Protein AF-A0A847EDE0-F1 (afdb_monomer_lite)

Structure (mmCIF, N/CA/C/O backbone):
data_AF-A0A847EDE0-F1
#
_entry.id   AF-A0A847EDE0-F1
#
loop_
_atom_site.group_PDB
_atom_site.id
_atom_site.type_symbol
_atom_site.label_atom_id
_atom_site.label_alt_id
_atom_site.label_comp_id
_atom_site.label_asym_id
_atom_site.label_entity_id
_atom_site.label_seq_id
_atom_site.pdbx_PDB_ins_code
_atom_site.Cartn_x
_atom_site.Cartn_y
_atom_site.Cartn_z
_atom_site.occupancy
_atom_site.B_iso_or_equiv
_atom_site.auth_seq_id
_atom_site.auth_comp_id
_atom_site.auth_asym_id
_atom_site.auth_atom_id
_atom_site.pdbx_PDB_model_num
ATOM 1 N N . MET A 1 1 ? 24.944 6.630 -0.207 1.00 30.58 1 MET A N 1
ATOM 2 C CA . MET A 1 1 ? 24.645 5.733 0.930 1.00 30.58 1 MET A CA 1
ATOM 3 C C . MET A 1 1 ? 23.177 5.911 1.276 1.00 30.58 1 MET A C 1
ATOM 5 O O . MET A 1 1 ? 22.732 7.047 1.374 1.00 30.58 1 MET A O 1
ATOM 9 N N . SER A 1 2 ? 22.445 4.797 1.278 1.00 35.25 2 SER A N 1
ATOM 10 C CA . SER A 1 2 ? 20.987 4.679 1.135 1.00 35.25 2 SER A CA 1
ATOM 11 C C . SER A 1 2 ? 20.201 5.380 2.254 1.00 35.25 2 SER A C 1
ATOM 13 O O . SER A 1 2 ? 20.342 5.028 3.418 1.00 35.25 2 SER A O 1
ATOM 15 N N . ARG A 1 3 ? 19.351 6.356 1.900 1.00 47.44 3 ARG A N 1
ATOM 16 C CA . ARG A 1 3 ? 18.313 6.921 2.790 1.00 47.44 3 ARG A CA 1
ATOM 17 C C . ARG A 1 3 ? 17.069 6.017 2.893 1.00 47.44 3 ARG A C 1
ATOM 19 O O . ARG A 1 3 ? 16.151 6.348 3.634 1.00 47.44 3 ARG A O 1
ATOM 26 N N . ASN A 1 4 ? 17.046 4.886 2.185 1.00 54.31 4 ASN A N 1
ATOM 27 C CA . ASN A 1 4 ? 15.833 4.096 1.947 1.00 54.31 4 ASN A CA 1
ATOM 28 C C . ASN A 1 4 ? 15.742 2.831 2.811 1.00 54.31 4 ASN A C 1
ATOM 30 O O . ASN A 1 4 ? 14.769 2.095 2.704 1.00 54.31 4 ASN A O 1
ATOM 34 N N . THR A 1 5 ? 16.735 2.552 3.657 1.00 62.78 5 THR A N 1
ATOM 35 C CA . THR A 1 5 ? 16.683 1.407 4.575 1.00 62.78 5 THR A CA 1
ATOM 36 C C . THR A 1 5 ? 15.742 1.692 5.740 1.00 62.78 5 THR A C 1
ATOM 38 O O . THR A 1 5 ? 15.953 2.643 6.496 1.00 62.78 5 THR A O 1
ATOM 41 N N . LEU A 1 6 ? 14.712 0.854 5.877 1.00 68.81 6 LEU A N 1
ATOM 42 C CA . LEU A 1 6 ? 13.768 0.873 6.991 1.00 68.81 6 LEU A CA 1
ATOM 43 C C . LEU A 1 6 ? 14.503 0.641 8.321 1.00 68.81 6 LEU A C 1
ATOM 45 O O . LEU A 1 6 ? 15.331 -0.266 8.436 1.00 68.81 6 LEU A O 1
ATOM 49 N N . ASP A 1 7 ? 14.188 1.449 9.335 1.00 75.62 7 ASP A N 1
ATOM 50 C CA . ASP A 1 7 ? 14.708 1.264 10.693 1.00 75.62 7 ASP A CA 1
ATOM 51 C C . ASP A 1 7 ? 13.959 0.119 11.390 1.00 75.62 7 ASP A C 1
ATOM 53 O O . ASP A 1 7 ? 13.045 0.340 12.184 1.00 75.62 7 ASP A O 1
ATOM 57 N N . LEU A 1 8 ? 14.347 -1.120 11.074 1.00 77.56 8 LEU A N 1
ATOM 58 C CA . LEU A 1 8 ? 13.756 -2.342 11.635 1.00 77.56 8 LEU A CA 1
ATOM 59 C C . LEU A 1 8 ? 13.980 -2.511 13.143 1.00 77.56 8 LEU A C 1
ATOM 61 O O . LEU A 1 8 ? 13.393 -3.401 13.750 1.00 77.56 8 LEU A O 1
ATOM 65 N N . GLU A 1 9 ? 14.835 -1.695 13.755 1.00 78.06 9 GLU A N 1
ATOM 66 C CA . GLU A 1 9 ? 15.048 -1.696 15.204 1.00 78.06 9 GLU A CA 1
ATOM 67 C C . GLU A 1 9 ? 14.160 -0.664 15.912 1.00 78.06 9 GLU A C 1
ATOM 69 O O . GLU A 1 9 ? 14.161 -0.585 17.141 1.00 78.06 9 GLU A O 1
ATOM 74 N N . ASN A 1 10 ? 13.392 0.120 15.143 1.00 74.25 10 ASN A N 1
ATOM 75 C CA . ASN A 1 10 ? 12.498 1.167 15.627 1.00 74.25 10 ASN A CA 1
ATOM 76 C C . ASN A 1 10 ? 13.203 2.137 16.600 1.00 74.25 10 ASN A C 1
ATOM 78 O O . ASN A 1 10 ? 12.629 2.605 17.588 1.00 74.25 10 ASN A O 1
ATOM 82 N N . LYS A 1 11 ? 14.488 2.415 16.339 1.00 79.56 11 LYS A N 1
ATOM 83 C CA . LYS A 1 11 ? 15.333 3.302 17.148 1.00 79.56 11 LYS A CA 1
ATOM 84 C C . LYS A 1 11 ? 14.899 4.754 17.024 1.00 79.56 11 LYS A C 1
ATOM 86 O O . LYS A 1 11 ? 14.975 5.495 18.001 1.00 79.56 11 LYS A O 1
ATOM 91 N N . ALA A 1 12 ? 14.451 5.150 15.837 1.00 75.62 12 ALA A N 1
ATOM 92 C CA . ALA A 1 12 ? 13.979 6.495 15.550 1.00 75.62 12 ALA A CA 1
ATOM 93 C C . ALA A 1 12 ? 12.662 6.830 16.265 1.00 75.62 12 ALA A C 1
ATOM 95 O O . ALA A 1 12 ? 12.361 8.013 16.399 1.00 75.62 12 ALA A O 1
ATOM 96 N N . LYS A 1 13 ? 11.897 5.813 16.705 1.00 83.19 13 LYS A N 1
ATOM 97 C CA . LYS A 1 13 ? 10.554 5.953 17.296 1.00 83.19 13 LYS A CA 1
ATOM 98 C C . LYS A 1 13 ? 9.643 6.867 16.478 1.00 83.19 13 LYS A C 1
ATOM 100 O O . LYS A 1 13 ? 8.860 7.623 17.021 1.00 83.19 13 LYS A O 1
ATOM 105 N N . CYS A 1 14 ? 9.775 6.835 15.167 1.00 79.44 14 CYS A N 1
ATOM 106 C CA . CYS A 1 14 ? 9.056 7.712 14.263 1.00 79.44 14 CYS A CA 1
ATOM 107 C C . CYS A 1 14 ? 7.711 7.090 13.870 1.00 79.44 14 CYS A C 1
ATOM 109 O O . CYS A 1 14 ? 7.590 5.869 13.798 1.00 79.44 14 CYS A O 1
ATOM 111 N N . TYR A 1 15 ? 6.729 7.912 13.520 1.00 80.50 15 TYR A N 1
ATOM 112 C CA . TYR A 1 15 ? 5.554 7.440 12.793 1.00 80.50 15 TYR A CA 1
ATOM 113 C C . TYR A 1 15 ? 5.936 7.069 11.352 1.00 80.50 15 TYR A C 1
ATOM 115 O O . TYR A 1 15 ? 6.598 7.848 10.653 1.00 80.50 15 TYR A O 1
ATOM 123 N N . LEU A 1 16 ? 5.509 5.889 10.912 1.00 81.56 16 LEU A N 1
ATOM 124 C CA . LEU A 1 16 ? 5.561 5.461 9.519 1.00 81.56 16 LEU A CA 1
ATOM 125 C C . LEU A 1 16 ? 4.533 6.232 8.687 1.00 81.56 16 LEU A C 1
ATOM 127 O O . LEU A 1 16 ? 3.498 6.666 9.181 1.00 81.56 16 LEU A O 1
ATOM 131 N N . ASP A 1 17 ? 4.822 6.383 7.401 1.00 78.12 17 ASP A N 1
ATOM 132 C CA . ASP A 1 17 ? 3.815 6.787 6.424 1.00 78.12 17 ASP A CA 1
ATOM 133 C C . ASP A 1 17 ? 2.764 5.679 6.254 1.00 78.12 17 ASP A C 1
ATOM 135 O O . ASP A 1 17 ? 3.060 4.492 6.405 1.00 78.12 17 ASP A O 1
ATOM 139 N N . GLU A 1 18 ? 1.528 6.051 5.925 1.00 80.19 18 GLU A N 1
ATOM 140 C CA . GLU A 1 18 ? 0.432 5.085 5.816 1.00 80.19 18 GLU A CA 1
ATOM 141 C C . GLU A 1 18 ? 0.639 4.064 4.691 1.00 80.19 18 GLU A C 1
ATOM 143 O O . GLU A 1 18 ? 0.308 2.892 4.878 1.00 80.19 18 GLU A O 1
ATOM 148 N N . LYS A 1 19 ? 1.241 4.461 3.557 1.00 80.62 19 LYS A N 1
ATOM 149 C CA . LYS A 1 19 ? 1.571 3.521 2.471 1.00 80.62 19 LYS A CA 1
ATOM 150 C C . LYS A 1 19 ? 2.684 2.570 2.901 1.00 80.62 19 LYS A C 1
ATOM 152 O O . LYS A 1 19 ? 2.604 1.379 2.624 1.00 80.62 19 LYS A O 1
ATOM 157 N N . GLU A 1 20 ? 3.694 3.073 3.611 1.00 82.88 20 GLU A N 1
ATOM 158 C CA . GLU A 1 20 ? 4.778 2.248 4.160 1.00 82.88 20 GLU A CA 1
ATOM 159 C C . GLU A 1 20 ? 4.230 1.203 5.146 1.00 82.88 20 GLU A C 1
ATOM 161 O O . GLU A 1 20 ? 4.485 0.008 4.994 1.00 82.88 20 GLU A O 1
ATOM 166 N N . LEU A 1 21 ? 3.409 1.622 6.115 1.00 88.50 21 LEU A N 1
ATOM 167 C CA . LEU A 1 21 ? 2.778 0.697 7.059 1.00 88.50 21 LEU A CA 1
ATOM 168 C C . LEU A 1 21 ? 1.871 -0.313 6.338 1.00 88.50 21 LEU A C 1
ATOM 170 O O . LEU A 1 21 ? 1.878 -1.496 6.682 1.00 88.50 21 LEU A O 1
ATOM 174 N N . PHE A 1 22 ? 1.138 0.123 5.311 1.00 88.00 22 PHE A N 1
ATOM 175 C CA . PHE A 1 2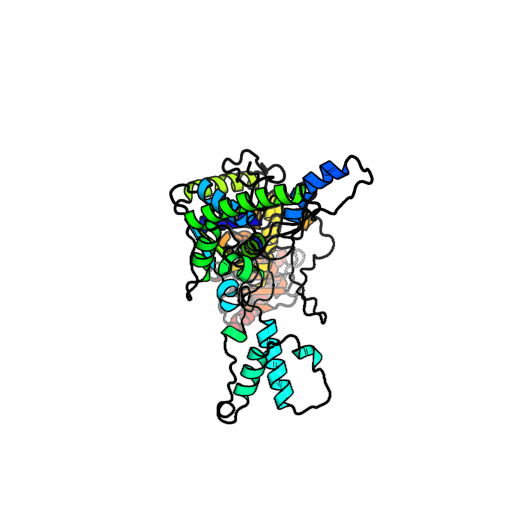2 ? 0.327 -0.753 4.468 1.00 88.00 22 PHE A CA 1
ATOM 176 C C . PHE A 1 22 ? 1.178 -1.799 3.731 1.00 88.00 22 PHE A C 1
ATOM 178 O O . PHE A 1 22 ? 0.825 -2.980 3.731 1.00 88.00 22 PHE A O 1
ATOM 185 N N . ILE A 1 23 ? 2.318 -1.412 3.149 1.00 88.31 23 ILE A N 1
ATOM 186 C CA . ILE A 1 23 ? 3.259 -2.323 2.473 1.00 88.31 23 ILE A CA 1
ATOM 187 C C . ILE A 1 23 ? 3.781 -3.382 3.452 1.00 88.31 23 ILE A C 1
ATOM 189 O O . ILE A 1 23 ? 3.751 -4.580 3.158 1.00 88.31 23 ILE A O 1
ATOM 193 N N . LEU A 1 24 ? 4.214 -2.959 4.641 1.00 91.88 24 LEU A N 1
ATOM 194 C CA . LEU A 1 24 ? 4.725 -3.861 5.673 1.00 91.88 24 LEU A CA 1
ATOM 195 C C . LEU A 1 24 ? 3.639 -4.807 6.191 1.00 91.88 24 LEU A C 1
ATOM 197 O O . LEU A 1 24 ? 3.867 -6.011 6.314 1.00 91.88 24 LEU A O 1
ATOM 201 N N . TYR A 1 25 ? 2.433 -4.299 6.433 1.00 92.88 25 TYR A N 1
ATOM 202 C CA . TYR A 1 25 ? 1.302 -5.128 6.838 1.00 92.88 25 TYR A CA 1
ATOM 203 C C . TYR A 1 25 ? 0.898 -6.126 5.738 1.00 92.88 25 TYR A C 1
ATOM 205 O O . TYR A 1 25 ? 0.622 -7.292 6.033 1.00 92.88 25 TYR A O 1
ATOM 213 N N . SER A 1 26 ? 0.954 -5.713 4.466 1.00 91.06 26 SER A N 1
ATOM 214 C CA . SER A 1 26 ? 0.742 -6.585 3.301 1.00 91.06 26 SER A CA 1
ATOM 215 C C . SER A 1 26 ? 1.729 -7.743 3.277 1.00 91.06 26 SER A C 1
ATOM 217 O O . SER A 1 26 ? 1.325 -8.902 3.186 1.00 91.06 26 SER A O 1
ATOM 219 N N . LEU A 1 27 ? 3.021 -7.447 3.426 1.00 92.44 27 LEU A N 1
ATOM 220 C CA . LEU A 1 27 ? 4.074 -8.459 3.468 1.00 92.44 27 LEU A CA 1
ATOM 221 C C . LEU A 1 27 ? 3.902 -9.417 4.651 1.00 92.44 27 LEU A C 1
ATOM 223 O O . LEU A 1 27 ? 4.063 -10.621 4.474 1.00 92.44 27 LEU A O 1
ATOM 227 N N . TYR A 1 28 ? 3.510 -8.923 5.828 1.00 94.44 28 TYR A N 1
ATOM 228 C CA . TYR A 1 28 ? 3.239 -9.777 6.987 1.00 94.44 28 TYR A CA 1
ATOM 229 C C . TYR A 1 28 ? 2.067 -10.734 6.733 1.00 94.44 28 TYR A C 1
ATOM 231 O O . TYR A 1 28 ? 2.171 -11.936 6.980 1.00 94.44 28 TYR A O 1
ATOM 239 N N . ARG A 1 29 ? 0.951 -10.221 6.203 1.00 92.50 29 ARG A N 1
ATOM 240 C CA . ARG A 1 29 ? -0.287 -10.994 6.024 1.00 92.50 29 ARG A CA 1
ATOM 241 C C . ARG A 1 29 ? -0.257 -11.922 4.816 1.00 92.50 29 ARG A C 1
ATOM 243 O O . ARG A 1 29 ? -0.783 -13.029 4.891 1.00 92.50 29 ARG A O 1
ATOM 250 N N . GLN A 1 30 ? 0.314 -11.463 3.708 1.00 92.12 30 GLN A N 1
ATOM 251 C CA . GLN A 1 30 ? 0.250 -12.140 2.413 1.00 92.12 30 GLN A CA 1
ATOM 252 C C . GLN A 1 30 ? 1.587 -12.756 1.989 1.00 92.12 30 GLN A C 1
ATOM 254 O O . GLN A 1 30 ? 1.606 -13.541 1.041 1.00 92.12 30 GLN A O 1
ATOM 259 N N . ARG A 1 31 ? 2.701 -12.422 2.663 1.00 94.00 31 ARG A N 1
ATOM 260 C CA . ARG A 1 31 ? 4.075 -12.856 2.319 1.00 94.00 31 ARG A CA 1
ATOM 261 C C . ARG A 1 31 ? 4.551 -12.421 0.934 1.00 94.00 31 ARG A C 1
ATOM 263 O O . ARG A 1 31 ? 5.566 -12.905 0.425 1.00 94.00 31 ARG A O 1
ATOM 270 N N . ARG A 1 32 ? 3.804 -11.518 0.308 1.00 91.94 32 ARG A N 1
ATOM 271 C CA . ARG A 1 32 ? 4.084 -10.969 -1.009 1.00 91.94 32 ARG A CA 1
ATOM 272 C C . ARG A 1 32 ? 3.454 -9.596 -1.157 1.00 91.94 32 ARG A C 1
ATOM 274 O O . ARG A 1 32 ? 2.429 -9.322 -0.541 1.00 91.94 32 ARG A O 1
ATOM 281 N N . ILE A 1 33 ? 4.044 -8.784 -2.016 1.00 89.06 33 ILE A N 1
ATOM 282 C CA . ILE A 1 33 ? 3.463 -7.541 -2.507 1.00 89.06 33 ILE A CA 1
ATOM 283 C C . ILE A 1 33 ? 3.879 -7.342 -3.964 1.00 89.06 33 ILE A C 1
ATOM 285 O O . ILE A 1 33 ? 4.928 -7.828 -4.385 1.00 89.06 33 ILE A O 1
ATOM 289 N N . SER A 1 34 ? 3.026 -6.678 -4.733 1.00 86.06 34 SER A N 1
ATOM 290 C CA . SER A 1 34 ? 3.207 -6.420 -6.160 1.00 86.06 34 SER A CA 1
ATOM 291 C C . SER A 1 34 ? 3.022 -4.937 -6.428 1.00 86.06 34 SER A C 1
ATOM 293 O O . SER A 1 34 ? 2.190 -4.297 -5.783 1.00 86.06 34 SER A O 1
ATOM 295 N N . THR A 1 35 ? 3.783 -4.394 -7.368 1.00 76.44 35 THR A N 1
ATOM 296 C CA . THR A 1 35 ? 3.681 -2.990 -7.758 1.00 76.44 35 THR A CA 1
ATOM 297 C C . THR A 1 35 ? 2.581 -2.717 -8.784 1.00 76.44 35 THR A C 1
ATOM 299 O O . THR A 1 35 ? 2.366 -1.546 -9.110 1.00 76.44 35 THR A O 1
ATOM 302 N N . MET A 1 36 ? 1.811 -3.733 -9.212 1.00 67.00 36 MET A N 1
ATOM 303 C CA . MET A 1 36 ? 0.562 -3.549 -9.977 1.00 67.00 36 MET A CA 1
ATOM 304 C C . MET A 1 36 ? -0.378 -2.525 -9.318 1.00 67.00 36 MET A C 1
ATOM 306 O O . MET A 1 36 ? -1.067 -1.774 -10.003 1.00 67.00 36 MET A O 1
ATOM 310 N N . TRP A 1 37 ? -0.345 -2.417 -7.986 1.00 56.22 37 TRP A N 1
ATOM 311 C CA . TRP A 1 37 ? -1.028 -1.383 -7.202 1.00 56.22 37 TRP A CA 1
ATOM 312 C C . TRP A 1 37 ? -0.270 -0.047 -7.254 1.00 56.22 37 TRP A C 1
ATOM 314 O O . TRP A 1 37 ? 0.071 0.521 -6.216 1.00 56.22 37 TRP A O 1
ATOM 324 N N . SER A 1 38 ? 0.059 0.443 -8.456 1.00 59.16 38 SER A N 1
ATOM 325 C CA . SER A 1 38 ? 1.118 1.445 -8.669 1.00 59.16 38 SER A CA 1
ATOM 326 C C . SER A 1 38 ? 1.007 2.673 -7.771 1.00 59.16 38 SER A C 1
ATOM 328 O O . SER A 1 38 ? 2.028 3.197 -7.333 1.00 59.16 38 SER A O 1
ATOM 330 N N . ASN A 1 39 ? -0.217 3.101 -7.446 1.00 62.78 39 ASN A N 1
ATOM 331 C CA . ASN A 1 39 ? -0.484 4.290 -6.640 1.00 62.78 39 ASN A CA 1
ATOM 332 C C . ASN A 1 39 ? 0.072 4.179 -5.202 1.00 62.78 39 ASN A C 1
ATOM 334 O O . ASN A 1 39 ? 0.510 5.196 -4.655 1.00 62.78 39 ASN A O 1
ATOM 338 N N . VAL A 1 40 ? 0.129 2.976 -4.600 1.00 68.75 40 VAL A N 1
ATOM 339 C CA . VAL A 1 40 ? 0.702 2.787 -3.247 1.00 68.75 40 VAL A CA 1
ATOM 340 C C . VAL A 1 40 ? 2.221 2.983 -3.252 1.00 68.75 40 VAL A C 1
ATOM 342 O O . VAL A 1 40 ? 2.793 3.426 -2.262 1.00 68.75 40 VAL A O 1
ATOM 345 N N . PHE A 1 41 ? 2.865 2.744 -4.398 1.00 69.81 41 PHE A N 1
ATOM 346 C CA . PHE A 1 41 ? 4.307 2.898 -4.603 1.00 69.81 41 PHE A CA 1
ATOM 347 C C . PHE A 1 41 ? 4.706 4.248 -5.217 1.00 69.81 41 PHE A C 1
ATOM 349 O O . PHE A 1 41 ? 5.895 4.485 -5.431 1.00 69.81 41 PHE A O 1
ATOM 356 N N . VAL A 1 42 ? 3.749 5.145 -5.495 1.00 61.69 42 VAL A N 1
ATOM 357 C CA . VAL A 1 42 ? 4.050 6.515 -5.942 1.00 61.69 42 VAL A CA 1
ATOM 358 C C . VAL A 1 42 ? 4.595 7.320 -4.752 1.00 61.69 42 VAL A C 1
ATOM 360 O O . VAL A 1 42 ? 3.860 7.485 -3.768 1.00 61.69 42 VAL A O 1
ATOM 363 N N . PRO A 1 43 ? 5.836 7.847 -4.819 1.00 53.31 43 PRO A N 1
ATOM 364 C CA . PRO A 1 43 ? 6.388 8.729 -3.788 1.00 53.31 43 PRO A CA 1
ATOM 365 C C . PRO A 1 43 ? 5.539 10.000 -3.632 1.00 53.31 43 PRO A C 1
ATOM 367 O O . PRO A 1 43 ? 5.047 10.534 -4.628 1.00 53.31 43 PRO A O 1
ATOM 370 N N . ASN A 1 44 ? 5.348 10.511 -2.408 1.00 48.78 44 ASN A N 1
ATOM 371 C CA . ASN A 1 44 ? 4.516 11.704 -2.224 1.00 48.78 44 ASN A CA 1
ATOM 372 C C . ASN A 1 44 ? 5.311 12.973 -2.549 1.00 48.78 44 ASN A C 1
ATOM 374 O O . ASN A 1 44 ? 6.288 13.314 -1.881 1.00 48.78 44 ASN A O 1
ATOM 378 N N . ASN A 1 45 ? 4.857 13.699 -3.567 1.00 44.25 45 ASN A N 1
ATOM 379 C CA . ASN A 1 45 ? 5.469 14.951 -3.991 1.00 44.25 45 ASN A CA 1
ATOM 380 C C . ASN A 1 45 ? 4.831 16.121 -3.232 1.00 44.25 45 ASN A C 1
ATOM 382 O O . ASN A 1 45 ? 3.742 16.568 -3.586 1.00 44.25 45 ASN A O 1
ATOM 386 N N . SER A 1 46 ? 5.501 16.663 -2.213 1.00 35.72 46 SER A N 1
ATOM 387 C CA . SER A 1 46 ? 5.143 17.986 -1.686 1.00 35.72 46 SER A CA 1
ATOM 388 C C . SER A 1 46 ? 6.374 18.772 -1.247 1.00 35.72 46 SER A C 1
ATOM 390 O O . SER A 1 46 ? 7.001 18.408 -0.259 1.00 35.72 46 SER A O 1
ATOM 392 N N . GLU A 1 47 ? 6.672 19.867 -1.950 1.00 32.25 47 GLU A N 1
ATOM 393 C CA . GLU A 1 47 ? 6.981 21.179 -1.360 1.00 32.25 47 GLU A CA 1
ATOM 394 C C . GLU A 1 47 ? 7.019 22.254 -2.466 1.00 32.25 47 GLU A C 1
ATOM 396 O O . GLU A 1 47 ? 7.554 22.046 -3.558 1.00 32.25 47 GLU A O 1
ATOM 401 N N . ARG A 1 48 ? 6.379 23.401 -2.203 1.00 29.09 48 ARG A N 1
ATOM 402 C CA . ARG A 1 48 ? 6.333 24.560 -3.107 1.00 29.09 48 ARG A CA 1
ATOM 403 C C . ARG A 1 48 ? 7.742 25.134 -3.293 1.00 29.09 48 ARG A C 1
ATOM 405 O O . ARG A 1 48 ? 8.455 25.375 -2.326 1.00 29.09 48 ARG A O 1
ATOM 412 N N . LEU A 1 49 ? 8.104 25.397 -4.546 1.00 28.02 49 LEU A N 1
ATOM 413 C CA . LEU A 1 49 ? 9.365 26.021 -4.949 1.00 28.02 49 LEU A CA 1
ATOM 414 C C . LEU A 1 49 ? 9.471 27.465 -4.427 1.00 28.02 49 LEU A C 1
ATOM 416 O O . LEU A 1 49 ? 8.776 28.352 -4.918 1.00 28.02 49 LEU A O 1
ATOM 420 N N . HIS A 1 50 ? 10.386 27.708 -3.486 1.00 33.25 50 HIS A N 1
ATOM 421 C CA . HIS A 1 50 ? 10.969 29.032 -3.266 1.00 33.25 50 HIS A CA 1
ATOM 422 C C . HIS A 1 50 ? 12.288 29.107 -4.041 1.00 33.25 50 HIS A C 1
ATOM 424 O O . HIS A 1 50 ? 13.178 28.284 -3.839 1.00 33.25 50 HIS A O 1
ATOM 430 N N . ILE A 1 51 ? 12.419 30.110 -4.911 1.00 36.62 51 ILE A N 1
ATOM 431 C CA . ILE A 1 51 ? 13.655 30.435 -5.635 1.00 36.62 51 ILE A CA 1
ATOM 432 C C . ILE A 1 51 ? 14.346 31.576 -4.869 1.00 36.62 51 ILE A C 1
ATOM 434 O O . ILE A 1 51 ? 13.733 32.634 -4.743 1.00 36.62 51 ILE A O 1
ATOM 438 N N . PRO A 1 52 ? 15.540 31.389 -4.282 1.00 35.53 52 PRO A N 1
ATOM 439 C CA . PRO A 1 52 ? 16.316 32.494 -3.717 1.00 35.53 52 PRO A CA 1
ATOM 440 C C . PRO A 1 52 ? 16.922 33.355 -4.837 1.00 35.53 52 PRO A C 1
ATOM 442 O O . PRO A 1 52 ? 17.306 32.832 -5.883 1.00 35.53 52 PRO A O 1
ATOM 445 N N . GLU A 1 53 ? 17.003 34.668 -4.627 1.00 37.16 53 GLU A N 1
ATOM 446 C CA . GLU A 1 53 ? 17.392 35.642 -5.662 1.00 37.16 53 GLU A CA 1
ATOM 447 C C . GLU A 1 53 ? 18.912 35.724 -5.925 1.00 37.16 53 GLU A C 1
ATOM 449 O O . GLU A 1 53 ? 19.318 36.287 -6.940 1.00 37.16 53 GLU A O 1
ATOM 454 N N . ASP A 1 54 ? 19.755 35.130 -5.072 1.00 43.75 54 ASP A N 1
ATOM 455 C CA . ASP A 1 54 ? 21.212 35.343 -5.085 1.00 43.75 54 ASP A CA 1
ATOM 456 C C . ASP A 1 54 ? 22.000 34.295 -5.906 1.00 43.75 54 ASP A C 1
ATOM 458 O O . ASP A 1 54 ? 21.663 33.110 -5.929 1.00 43.75 54 ASP A O 1
ATOM 462 N N . GLU A 1 55 ? 23.051 34.729 -6.611 1.00 45.91 55 GLU A N 1
ATOM 463 C CA . GLU A 1 55 ? 23.776 33.950 -7.631 1.00 45.91 55 GLU A CA 1
ATOM 464 C C . GLU A 1 55 ? 24.790 32.944 -7.075 1.00 45.91 55 GLU A C 1
ATOM 466 O O . GLU A 1 55 ? 24.992 31.890 -7.681 1.00 45.91 55 GLU A O 1
ATOM 471 N N . GLU A 1 56 ? 25.393 33.206 -5.917 1.00 44.00 56 GLU A N 1
ATOM 472 C CA . GLU A 1 56 ? 26.419 32.325 -5.335 1.00 44.00 56 GLU A CA 1
ATOM 473 C C . GLU A 1 56 ? 25.808 31.051 -4.708 1.00 44.00 56 GLU A C 1
ATOM 475 O O . GLU A 1 56 ? 26.425 29.982 -4.697 1.00 44.00 56 GLU A O 1
ATOM 480 N N . ASP A 1 57 ? 24.534 31.119 -4.306 1.00 48.62 57 ASP A N 1
ATOM 481 C CA . ASP A 1 57 ? 23.738 29.974 -3.847 1.00 48.62 57 ASP A CA 1
ATOM 482 C C . ASP A 1 57 ? 23.110 29.173 -5.000 1.00 48.62 57 ASP A C 1
ATOM 484 O O . ASP A 1 57 ? 22.650 28.049 -4.780 1.00 48.62 57 ASP A O 1
ATOM 488 N N . LYS A 1 58 ? 23.144 29.673 -6.248 1.00 43.25 58 LYS A N 1
ATOM 489 C CA . LYS A 1 58 ? 22.593 28.954 -7.412 1.00 43.25 58 LYS A CA 1
ATOM 490 C C . LYS A 1 58 ? 23.353 27.671 -7.717 1.00 43.25 58 LYS A C 1
ATOM 492 O O . LYS A 1 58 ? 22.720 26.699 -8.097 1.00 43.25 58 LYS A O 1
ATOM 497 N N . VAL A 1 59 ? 24.673 27.613 -7.534 1.00 44.75 59 VAL A N 1
ATOM 498 C CA . VAL A 1 59 ? 25.468 26.405 -7.850 1.00 44.75 59 VAL A CA 1
ATOM 499 C C . VAL A 1 59 ? 25.201 25.278 -6.847 1.00 44.75 59 VAL A C 1
ATOM 501 O O . VAL A 1 59 ? 24.915 24.154 -7.254 1.00 44.75 59 VAL A O 1
ATOM 504 N N . LYS A 1 60 ? 25.175 25.582 -5.542 1.00 47.94 60 LYS A N 1
ATOM 505 C CA . LYS A 1 60 ? 24.745 24.623 -4.505 1.00 47.94 60 LYS A CA 1
ATOM 506 C C . LYS A 1 60 ? 23.271 24.256 -4.649 1.00 47.94 60 LYS A C 1
ATOM 508 O O . LYS A 1 60 ? 22.897 23.102 -4.442 1.00 47.94 60 LYS A O 1
ATOM 513 N N . TYR A 1 61 ? 22.436 25.215 -5.046 1.00 43.47 61 TYR A N 1
ATOM 514 C CA . TYR A 1 61 ? 21.059 24.962 -5.444 1.00 43.47 61 TYR A CA 1
ATOM 515 C C . TYR A 1 61 ? 21.003 24.034 -6.659 1.00 43.47 61 TYR A C 1
ATOM 517 O O . TYR A 1 61 ? 20.215 23.110 -6.620 1.00 43.47 61 TYR A O 1
ATOM 525 N N . PHE A 1 62 ? 21.855 24.165 -7.678 1.00 44.41 62 PHE A N 1
ATOM 526 C CA . PHE A 1 62 ? 21.873 23.285 -8.851 1.00 44.41 62 PHE A CA 1
ATOM 527 C C . PHE A 1 62 ? 22.375 21.870 -8.539 1.00 44.41 62 PHE A C 1
ATOM 529 O O . PHE A 1 62 ? 21.809 20.910 -9.056 1.00 44.41 62 PHE A O 1
ATOM 536 N N . GLU A 1 63 ? 23.346 21.699 -7.640 1.00 44.84 63 GLU A N 1
ATOM 537 C CA . GLU A 1 63 ? 23.746 20.373 -7.138 1.00 44.84 63 GLU A CA 1
ATOM 538 C C . GLU A 1 63 ? 22.619 19.703 -6.331 1.00 44.84 63 GLU A C 1
ATOM 540 O O . GLU A 1 63 ? 22.366 18.500 -6.460 1.00 44.84 63 GLU A O 1
ATOM 545 N N . ARG A 1 64 ? 21.872 20.494 -5.549 1.00 44.59 64 ARG A N 1
ATOM 546 C CA . ARG A 1 64 ? 20.677 20.044 -4.823 1.00 44.59 64 ARG A CA 1
ATOM 547 C C . ARG A 1 64 ? 19.497 19.781 -5.770 1.00 44.59 64 ARG A C 1
ATOM 549 O O . ARG A 1 64 ? 18.804 18.782 -5.617 1.00 44.59 64 ARG A O 1
ATOM 556 N N . GLN A 1 65 ? 19.331 20.602 -6.804 1.00 36.41 65 GLN A N 1
ATOM 557 C CA . GLN A 1 65 ? 18.334 20.464 -7.862 1.00 36.41 65 GLN A CA 1
ATOM 558 C C . GLN A 1 65 ? 18.642 19.284 -8.775 1.00 36.41 65 GLN A C 1
ATOM 560 O O . GLN A 1 65 ? 17.707 18.663 -9.228 1.00 36.41 65 GLN A O 1
ATOM 565 N N . ALA A 1 66 ? 19.890 18.887 -9.018 1.00 40.56 66 ALA A N 1
ATOM 566 C CA . ALA A 1 66 ? 20.174 17.656 -9.764 1.00 40.56 66 ALA A CA 1
ATOM 567 C C . ALA A 1 66 ? 19.642 16.410 -9.022 1.00 40.56 66 ALA A C 1
ATOM 569 O O . ALA A 1 66 ? 19.180 15.458 -9.648 1.00 40.56 66 ALA A O 1
ATOM 570 N N . SER A 1 67 ? 19.622 16.457 -7.685 1.00 41.22 67 SER A N 1
ATOM 571 C CA . SER A 1 67 ? 18.985 15.435 -6.843 1.00 41.22 67 SER A CA 1
ATOM 572 C C . SER A 1 67 ? 17.458 15.609 -6.737 1.00 41.22 67 SER A C 1
ATOM 574 O O . SER A 1 67 ? 16.740 14.615 -6.700 1.00 41.22 67 SER A O 1
ATOM 576 N N . GLU A 1 68 ? 16.940 16.844 -6.729 1.00 36.22 68 GLU A N 1
ATOM 577 C CA . GLU A 1 68 ? 15.493 17.144 -6.676 1.00 36.22 68 GLU A CA 1
ATOM 578 C C . GLU A 1 68 ? 14.798 17.063 -8.057 1.00 36.22 68 GLU A C 1
ATOM 580 O O . GLU A 1 68 ? 13.601 16.824 -8.133 1.00 36.22 68 GLU A O 1
ATOM 585 N N . VAL A 1 69 ? 15.513 17.201 -9.174 1.00 36.28 69 VAL A N 1
ATOM 586 C CA . VAL A 1 69 ? 15.012 17.046 -10.555 1.00 36.28 69 VAL A CA 1
ATOM 587 C C . VAL A 1 69 ? 14.830 15.568 -10.885 1.00 36.28 69 VAL A C 1
ATOM 589 O O . VAL A 1 69 ? 13.848 15.213 -11.531 1.00 36.28 69 VAL A O 1
ATOM 592 N N . TYR A 1 70 ? 15.669 14.697 -10.316 1.00 39.62 70 TYR A N 1
ATOM 593 C CA . TYR A 1 70 ? 15.420 13.253 -10.270 1.00 39.62 70 TYR A CA 1
ATOM 594 C C . TYR A 1 70 ? 14.110 12.912 -9.527 1.00 39.62 70 TYR A C 1
ATOM 596 O O . TYR A 1 70 ? 13.497 11.886 -9.795 1.00 39.62 70 TYR A O 1
ATOM 604 N N . GLN A 1 71 ? 13.652 13.791 -8.624 1.00 39.06 71 GLN A N 1
ATOM 605 C CA . GLN A 1 71 ? 12.361 13.684 -7.931 1.00 39.06 71 GLN A CA 1
ATOM 606 C C . GLN A 1 71 ? 11.213 14.410 -8.667 1.00 39.06 71 GLN A C 1
ATOM 608 O O . GLN A 1 71 ? 10.051 14.077 -8.451 1.00 39.06 71 GLN A O 1
ATOM 613 N N . ARG A 1 72 ? 11.510 15.375 -9.556 1.00 34.41 72 ARG A N 1
ATOM 614 C CA . ARG A 1 72 ? 10.527 16.158 -10.342 1.00 34.41 72 ARG A CA 1
ATOM 615 C C . ARG A 1 72 ? 10.193 15.593 -11.721 1.00 34.41 72 ARG A C 1
ATOM 617 O O . ARG A 1 72 ? 9.339 16.178 -12.389 1.00 34.41 72 ARG A O 1
ATOM 624 N N . LEU A 1 73 ? 10.787 14.479 -12.153 1.00 39.41 73 LEU A N 1
ATOM 625 C CA . LEU A 1 73 ? 10.315 13.718 -13.325 1.00 39.41 73 LEU A CA 1
ATOM 626 C C . LEU A 1 73 ? 9.007 12.971 -12.983 1.00 39.41 73 LEU A C 1
ATOM 628 O O . LEU A 1 73 ? 8.925 11.751 -12.933 1.00 39.41 73 LEU A O 1
ATOM 632 N N . ASN A 1 74 ? 8.013 13.804 -12.680 1.00 38.56 74 ASN A N 1
ATOM 633 C CA . ASN A 1 74 ? 6.675 13.596 -12.160 1.00 38.56 74 ASN A CA 1
ATOM 634 C C . ASN A 1 74 ? 5.834 12.538 -12.890 1.00 38.56 74 ASN A C 1
ATOM 636 O O . ASN A 1 74 ? 5.863 12.399 -14.109 1.00 38.56 74 ASN A O 1
ATOM 640 N N . SER A 1 75 ? 4.897 12.001 -12.105 1.00 41.31 75 SER A N 1
ATOM 641 C CA . SER A 1 75 ? 3.505 11.762 -12.506 1.00 41.31 75 SER A CA 1
ATOM 642 C C . SER A 1 75 ? 3.256 10.715 -13.588 1.00 41.31 75 SER A C 1
ATOM 644 O O . SER A 1 75 ? 2.612 10.999 -14.594 1.00 41.31 75 SER A O 1
ATOM 646 N N . LYS A 1 76 ? 3.703 9.489 -13.329 1.00 42.91 76 LYS A N 1
ATOM 647 C CA . LYS A 1 76 ? 2.947 8.226 -13.425 1.00 42.91 76 LYS A CA 1
ATOM 648 C C . LYS A 1 76 ? 3.974 7.097 -13.300 1.00 42.91 76 LYS A C 1
ATOM 650 O O . LYS A 1 76 ? 4.990 7.139 -13.974 1.00 42.91 76 LYS A O 1
ATOM 655 N N . LYS A 1 77 ? 3.650 6.076 -12.504 1.00 53.34 77 LYS A N 1
ATOM 656 C CA . LYS A 1 77 ? 4.310 4.762 -12.505 1.00 53.34 77 LYS A CA 1
ATOM 657 C C . LYS A 1 77 ? 5.707 4.699 -11.848 1.00 53.34 77 LYS A C 1
ATOM 659 O O . LYS A 1 77 ? 6.284 5.703 -11.452 1.00 53.34 77 LYS A O 1
ATOM 664 N N . GLN A 1 78 ? 6.144 3.478 -11.557 1.00 60.31 78 GLN A N 1
ATOM 665 C CA . GLN A 1 78 ? 7.212 3.133 -10.611 1.00 60.31 78 GLN A CA 1
ATOM 666 C C . GLN A 1 78 ? 8.599 3.630 -11.080 1.00 60.31 78 GLN A C 1
ATOM 668 O O . GLN A 1 78 ? 8.778 4.023 -12.227 1.00 60.31 78 GLN A O 1
ATOM 673 N N . SER A 1 79 ? 9.603 3.633 -10.192 1.00 67.44 79 SER A N 1
ATOM 674 C CA . SER A 1 79 ? 10.953 4.146 -10.494 1.00 67.44 79 SER A CA 1
ATOM 675 C C . SER A 1 79 ? 12.067 3.218 -10.004 1.00 67.44 79 SER A C 1
ATOM 677 O O . SER A 1 79 ? 11.830 2.319 -9.194 1.00 67.44 79 SER A O 1
ATOM 679 N N . ALA A 1 80 ? 13.315 3.498 -10.401 1.00 71.50 80 ALA A N 1
ATOM 680 C CA . ALA A 1 80 ? 14.506 2.833 -9.856 1.00 71.50 80 ALA A CA 1
ATOM 681 C C . ALA A 1 80 ? 14.561 2.861 -8.312 1.00 71.50 80 ALA A C 1
ATOM 683 O O . ALA A 1 80 ? 15.124 1.958 -7.690 1.00 71.50 80 ALA A O 1
ATOM 684 N N . ILE A 1 81 ? 13.951 3.878 -7.686 1.00 72.44 81 ILE A N 1
ATOM 685 C CA . ILE A 1 81 ? 13.832 4.006 -6.228 1.00 72.44 81 ILE A CA 1
ATOM 686 C C . ILE A 1 81 ? 12.924 2.913 -5.658 1.00 72.44 81 ILE A C 1
ATOM 688 O O . ILE A 1 81 ? 13.289 2.316 -4.650 1.00 72.44 81 ILE A O 1
ATOM 692 N N . VAL A 1 82 ? 11.788 2.626 -6.303 1.00 76.81 82 VAL A N 1
ATOM 693 C CA . VAL A 1 82 ? 10.848 1.568 -5.883 1.00 76.81 82 VAL A CA 1
ATOM 694 C C . VAL A 1 82 ? 11.519 0.201 -5.974 1.00 76.81 82 VAL A C 1
ATOM 696 O O . VAL A 1 82 ? 11.481 -0.566 -5.016 1.00 76.81 82 VAL A O 1
ATOM 699 N N . PHE A 1 83 ? 12.200 -0.072 -7.089 1.00 80.56 83 PHE A N 1
ATOM 700 C CA . PHE A 1 83 ? 12.948 -1.316 -7.290 1.00 80.56 83 PHE A CA 1
ATOM 701 C C . PHE A 1 83 ? 14.027 -1.495 -6.219 1.00 80.56 83 PHE A C 1
ATOM 703 O O . PHE A 1 83 ? 14.091 -2.533 -5.563 1.00 80.56 83 PHE A O 1
ATOM 710 N N . SER A 1 84 ? 14.840 -0.457 -6.007 1.00 78.88 84 SER A N 1
ATOM 711 C CA . SER A 1 84 ? 15.897 -0.479 -4.994 1.00 78.88 84 SER A CA 1
ATOM 712 C C . SER A 1 84 ? 15.321 -0.640 -3.590 1.00 78.88 84 SER A C 1
ATOM 714 O O . SER A 1 84 ? 15.852 -1.404 -2.797 1.00 78.88 84 SER A O 1
ATOM 716 N N . TYR A 1 85 ? 14.218 0.039 -3.274 1.00 81.94 85 TYR A N 1
ATOM 717 C CA . TYR A 1 85 ? 13.554 -0.097 -1.983 1.00 81.94 85 TYR A CA 1
ATOM 718 C C . TYR A 1 85 ? 13.035 -1.520 -1.754 1.00 81.94 85 TYR A C 1
ATOM 720 O O . TYR A 1 85 ? 13.327 -2.086 -0.708 1.00 81.94 85 TYR A O 1
ATOM 728 N N . LEU A 1 86 ? 12.321 -2.125 -2.711 1.00 86.38 86 LEU A N 1
ATOM 729 C CA . LEU A 1 86 ? 11.800 -3.490 -2.558 1.00 86.38 86 LEU A CA 1
ATOM 730 C C . LEU A 1 86 ? 12.924 -4.519 -2.408 1.00 86.38 86 LEU A C 1
ATOM 732 O O . LEU A 1 86 ? 12.811 -5.444 -1.603 1.00 86.38 86 LEU A O 1
ATOM 736 N N . LEU A 1 87 ? 14.016 -4.336 -3.151 1.00 86.38 87 LEU A N 1
ATOM 737 C CA . LEU A 1 87 ? 15.211 -5.160 -3.030 1.00 86.38 87 LEU A CA 1
ATOM 738 C C . LEU A 1 87 ? 15.830 -5.053 -1.628 1.00 86.38 87 LEU A C 1
ATOM 740 O O . LEU A 1 87 ? 16.064 -6.069 -0.975 1.00 86.38 87 LEU A O 1
ATOM 744 N N . GLU A 1 88 ? 16.073 -3.832 -1.152 1.00 85.12 88 GLU A N 1
ATOM 745 C CA . GLU A 1 88 ? 16.656 -3.585 0.171 1.00 85.12 88 GLU A CA 1
ATOM 746 C C . GLU A 1 88 ? 15.722 -4.036 1.302 1.00 85.12 88 GLU A C 1
ATOM 748 O O . GLU A 1 88 ? 16.182 -4.594 2.298 1.00 85.12 88 GLU A O 1
ATOM 753 N N . LEU A 1 89 ? 14.408 -3.864 1.138 1.00 86.94 89 LEU A N 1
ATOM 754 C CA . LEU A 1 89 ? 13.400 -4.340 2.080 1.00 86.94 89 LEU A CA 1
ATOM 755 C C . LEU A 1 89 ? 13.417 -5.870 2.177 1.00 86.94 89 LEU A C 1
ATOM 757 O O . LEU A 1 89 ? 13.436 -6.408 3.282 1.00 86.94 89 LEU A O 1
ATOM 761 N N . GLY A 1 90 ? 13.464 -6.570 1.039 1.00 89.81 90 GLY A N 1
ATOM 762 C CA . GLY A 1 90 ? 13.592 -8.027 0.994 1.00 89.81 90 GLY A CA 1
ATOM 763 C C . GLY A 1 90 ? 14.849 -8.520 1.712 1.00 89.81 90 GLY A C 1
ATOM 764 O O . GLY A 1 90 ? 14.751 -9.360 2.608 1.00 89.81 90 GLY A O 1
ATOM 765 N N . LYS A 1 91 ? 16.008 -7.920 1.405 1.00 89.62 91 LYS A N 1
ATOM 766 C CA . LYS A 1 91 ? 17.286 -8.209 2.081 1.00 89.62 91 LYS A CA 1
ATOM 767 C C . LYS A 1 91 ? 17.226 -7.967 3.587 1.00 89.62 91 LYS A C 1
ATOM 769 O O . LYS A 1 91 ? 17.804 -8.727 4.359 1.00 89.62 91 LYS A O 1
ATOM 774 N N . ALA A 1 92 ? 16.557 -6.898 4.012 1.00 88.12 92 ALA A N 1
ATOM 775 C CA . ALA A 1 92 ? 16.474 -6.532 5.418 1.00 88.12 92 ALA A CA 1
ATOM 776 C C . ALA A 1 92 ? 15.530 -7.455 6.207 1.00 88.12 92 ALA A C 1
ATOM 778 O O . ALA A 1 92 ? 15.823 -7.795 7.356 1.00 88.12 92 ALA A O 1
ATOM 779 N N . LEU A 1 93 ? 14.407 -7.867 5.615 1.00 90.19 93 LEU A N 1
ATOM 780 C CA . LEU A 1 93 ? 13.400 -8.688 6.288 1.00 90.19 93 LEU A CA 1
ATOM 781 C C . LEU A 1 93 ? 13.740 -10.180 6.288 1.00 90.19 93 LEU A C 1
ATOM 783 O O . LEU A 1 93 ? 13.604 -10.820 7.329 1.00 90.19 93 LEU A O 1
ATOM 787 N N . ASP A 1 94 ? 14.180 -10.720 5.151 1.00 91.62 94 ASP A N 1
ATOM 788 C CA . ASP A 1 94 ? 14.382 -12.158 4.955 1.00 91.62 94 ASP A CA 1
ATOM 789 C C . ASP A 1 94 ? 15.562 -12.432 3.999 1.00 91.62 94 ASP A C 1
ATOM 791 O O . ASP A 1 94 ? 15.347 -12.882 2.875 1.00 91.62 94 ASP A O 1
ATOM 795 N N . PRO A 1 95 ? 16.817 -12.160 4.410 1.00 88.38 95 PRO A N 1
ATOM 796 C CA . PRO A 1 95 ? 17.988 -12.152 3.522 1.00 88.38 95 PRO A CA 1
ATOM 797 C C . PRO A 1 95 ? 18.234 -13.468 2.772 1.00 88.38 95 PRO A C 1
ATOM 799 O O . PRO A 1 95 ? 18.783 -13.443 1.675 1.00 88.38 95 PRO A O 1
ATOM 802 N N . GLU A 1 96 ? 17.833 -14.605 3.345 1.00 88.94 96 GLU A N 1
ATOM 803 C CA . GLU A 1 96 ? 18.020 -15.938 2.752 1.00 88.94 96 GLU A CA 1
ATOM 804 C C . GLU A 1 96 ? 16.748 -16.482 2.076 1.00 88.94 96 GLU A C 1
ATOM 806 O O . GLU A 1 96 ? 16.807 -17.445 1.306 1.00 88.94 96 GLU A O 1
ATOM 811 N N . GLY A 1 97 ? 15.582 -15.900 2.372 1.00 88.81 97 GLY A N 1
ATOM 812 C CA . GLY A 1 97 ? 14.285 -16.404 1.928 1.00 88.81 97 GLY A CA 1
ATOM 813 C C . GLY A 1 97 ? 13.518 -15.488 0.978 1.00 88.81 97 GLY A C 1
ATOM 814 O O . GLY A 1 97 ? 12.542 -15.956 0.381 1.00 88.81 97 GLY A O 1
ATOM 815 N N . PHE A 1 98 ? 13.944 -14.235 0.792 1.00 94.50 98 PHE A N 1
ATOM 816 C CA . PHE A 1 98 ? 13.257 -13.299 -0.092 1.00 94.50 98 PHE A CA 1
ATOM 817 C C . PHE A 1 98 ? 13.495 -13.600 -1.578 1.00 94.50 98 PHE A C 1
ATOM 819 O O . PHE A 1 98 ? 14.508 -14.160 -1.995 1.00 94.50 98 PHE A O 1
ATOM 826 N N . SER A 1 99 ? 12.536 -13.194 -2.403 1.00 94.19 99 SER A N 1
ATOM 827 C CA . SER A 1 99 ? 12.665 -13.181 -3.857 1.00 94.19 99 SER A CA 1
ATOM 828 C C . SER A 1 99 ? 12.036 -11.915 -4.412 1.00 94.19 99 SER A C 1
ATOM 830 O O . SER A 1 99 ? 10.964 -11.501 -3.965 1.00 94.19 99 SER A O 1
ATOM 832 N N . LEU A 1 100 ? 12.708 -11.316 -5.388 1.00 91.75 100 LEU A N 1
ATOM 833 C CA . LEU A 1 100 ? 12.200 -10.198 -6.162 1.00 91.75 100 LEU A CA 1
ATOM 834 C C . LEU A 1 100 ? 12.127 -10.657 -7.613 1.00 91.75 100 LEU A C 1
ATOM 836 O O . LEU A 1 100 ? 13.102 -11.188 -8.139 1.00 91.75 100 LEU A O 1
ATOM 840 N N . TYR A 1 101 ? 10.983 -10.503 -8.260 1.00 89.38 101 TYR A N 1
ATOM 841 C CA . TYR A 1 101 ? 10.890 -10.762 -9.689 1.00 89.38 101 TYR A CA 1
ATOM 842 C C . TYR A 1 101 ? 10.110 -9.676 -10.394 1.00 89.38 101 TYR A C 1
ATOM 844 O O . TYR A 1 101 ? 9.214 -9.071 -9.813 1.00 89.38 101 TYR A O 1
ATOM 852 N N . CYS A 1 102 ? 10.474 -9.443 -11.644 1.00 86.62 102 CYS A N 1
ATOM 853 C CA . CYS A 1 102 ? 9.880 -8.426 -12.492 1.00 86.62 102 CYS A CA 1
ATOM 854 C C . CYS A 1 102 ? 9.323 -9.111 -13.741 1.00 86.62 102 CYS A C 1
ATOM 856 O O . CYS A 1 102 ? 10.024 -9.907 -14.373 1.00 86.62 102 CYS A O 1
ATOM 858 N N . ASN A 1 103 ? 8.058 -8.835 -14.046 1.00 83.38 103 ASN A N 1
ATOM 859 C CA . ASN A 1 103 ? 7.392 -9.268 -15.267 1.00 83.38 103 ASN A CA 1
ATOM 860 C C . ASN A 1 103 ? 7.201 -8.055 -16.179 1.00 83.38 103 ASN A C 1
ATOM 862 O O . ASN A 1 103 ? 6.881 -6.959 -15.701 1.00 83.38 103 ASN A O 1
ATOM 866 N N . ALA A 1 104 ? 7.351 -8.261 -17.486 1.00 73.31 104 ALA A N 1
ATOM 867 C CA . ALA A 1 104 ? 6.881 -7.282 -18.451 1.00 73.31 104 ALA A CA 1
ATOM 868 C C . ALA A 1 104 ? 5.348 -7.196 -18.369 1.00 73.31 104 ALA A C 1
ATOM 870 O O . ALA A 1 104 ? 4.669 -8.213 -18.513 1.00 73.31 104 ALA A O 1
ATOM 871 N N . ASP A 1 105 ? 4.795 -6.007 -18.117 1.00 66.38 105 ASP A N 1
ATOM 872 C CA . ASP A 1 105 ? 3.354 -5.784 -18.265 1.00 66.38 105 ASP A CA 1
ATOM 873 C C . ASP A 1 105 ? 2.961 -5.979 -19.743 1.00 66.38 105 ASP A C 1
ATOM 875 O O . ASP A 1 105 ? 3.777 -5.771 -20.647 1.00 66.38 105 ASP A O 1
ATOM 879 N N . TYR A 1 106 ? 1.698 -6.310 -20.013 1.00 58.56 106 TYR A N 1
ATOM 880 C CA . TYR A 1 106 ? 1.130 -6.331 -21.364 1.00 58.56 106 TYR A CA 1
ATOM 881 C C . TYR A 1 106 ? 1.396 -5.010 -22.101 1.00 58.56 106 TYR A C 1
ATOM 883 O O . TYR A 1 106 ? 1.621 -4.997 -23.307 1.00 58.56 106 TYR A O 1
ATOM 891 N N . ALA A 1 107 ? 1.462 -3.894 -21.369 1.00 59.09 107 ALA A N 1
ATOM 892 C CA . ALA A 1 107 ? 1.905 -2.610 -21.898 1.00 59.09 107 ALA A CA 1
ATOM 893 C C . ALA A 1 107 ? 3.300 -2.671 -22.564 1.00 59.09 107 ALA A C 1
ATOM 895 O O . ALA A 1 107 ? 3.474 -2.146 -23.662 1.00 59.09 107 ALA A O 1
ATOM 896 N N . LEU A 1 108 ? 4.285 -3.333 -21.946 1.00 63.62 108 LEU A N 1
ATOM 897 C CA . LEU A 1 108 ? 5.637 -3.476 -22.504 1.00 63.62 108 LEU A CA 1
ATOM 898 C C . LEU A 1 108 ? 5.689 -4.397 -23.729 1.00 63.62 108 LEU A C 1
ATOM 900 O O . LEU A 1 108 ? 6.540 -4.179 -24.588 1.00 63.62 108 LEU A O 1
ATOM 904 N N . LEU A 1 109 ? 4.818 -5.407 -23.796 1.00 59.03 109 LEU A N 1
ATOM 905 C CA . LEU A 1 109 ? 4.846 -6.446 -24.832 1.00 59.03 109 LEU A CA 1
ATOM 906 C C . LEU A 1 109 ? 3.964 -6.097 -26.042 1.00 59.03 109 LEU A C 1
ATOM 908 O O . LEU A 1 109 ? 4.449 -6.101 -27.168 1.00 59.03 109 LEU A O 1
ATOM 912 N N . ASP A 1 110 ? 2.706 -5.721 -25.797 1.00 51.69 110 ASP A N 1
ATOM 913 C CA . ASP A 1 110 ? 1.664 -5.525 -26.818 1.00 51.69 110 ASP A CA 1
ATOM 914 C C . ASP A 1 110 ? 1.052 -4.110 -26.811 1.00 51.69 110 ASP A C 1
ATOM 916 O O . ASP A 1 110 ? 0.397 -3.703 -27.769 1.00 51.69 110 ASP A O 1
ATOM 920 N N . GLY A 1 111 ? 1.257 -3.317 -25.754 1.00 51.34 111 GLY A N 1
ATOM 921 C CA . GLY A 1 111 ? 0.657 -1.983 -25.595 1.00 51.34 111 GLY A CA 1
ATOM 922 C C . GLY A 1 111 ? 1.328 -0.848 -26.376 1.00 51.34 111 GLY A C 1
ATOM 923 O O . GLY A 1 111 ? 1.142 0.312 -26.015 1.00 51.34 111 GLY A O 1
ATOM 924 N N . GLY A 1 112 ? 2.144 -1.152 -27.390 1.00 55.50 112 GLY A N 1
ATOM 925 C CA . GLY A 1 112 ? 2.788 -0.142 -28.240 1.00 55.50 112 GLY A CA 1
ATOM 926 C C . GLY A 1 112 ? 3.933 0.638 -27.578 1.00 55.50 112 GLY A C 1
ATOM 927 O O . GLY A 1 112 ? 4.492 1.540 -28.181 1.00 55.50 112 GLY A O 1
ATOM 928 N N . PHE A 1 113 ? 4.374 0.315 -26.360 1.00 62.28 113 PHE A N 1
ATOM 929 C CA . PHE A 1 113 ? 5.470 1.081 -25.738 1.00 62.28 113 PHE A CA 1
ATOM 930 C C . PHE A 1 113 ? 6.810 0.937 -26.462 1.00 62.28 113 PHE A C 1
ATOM 932 O O . PHE A 1 113 ? 7.647 1.838 -26.423 1.00 62.28 113 PHE A O 1
ATOM 939 N N . LEU A 1 114 ? 7.015 -0.196 -27.126 1.00 67.00 114 LEU A N 1
ATOM 940 C CA . LEU A 1 114 ? 8.201 -0.447 -27.934 1.00 67.00 114 LEU A CA 1
ATOM 941 C C . LEU A 1 114 ? 7.970 -0.177 -29.413 1.00 67.00 114 LEU A C 1
ATOM 943 O O . LEU A 1 114 ? 8.941 -0.219 -30.164 1.00 67.00 114 LEU A O 1
ATOM 947 N N . TYR A 1 115 ? 6.731 0.118 -29.818 1.00 67.50 115 TYR A N 1
ATOM 948 C CA . TYR A 1 115 ? 6.321 0.238 -31.209 1.00 67.50 115 TYR A CA 1
ATOM 949 C C . TYR A 1 115 ? 5.536 1.524 -31.464 1.00 67.50 115 TYR A C 1
ATOM 951 O O . TYR A 1 115 ? 4.558 1.820 -30.800 1.00 67.50 115 TYR A O 1
ATOM 959 N N . ASP A 1 116 ? 5.922 2.270 -32.483 1.00 65.75 116 ASP A N 1
ATOM 960 C CA . ASP A 1 116 ? 5.253 3.502 -32.875 1.00 65.75 116 ASP A CA 1
ATOM 961 C C . ASP A 1 116 ? 3.899 3.221 -33.573 1.00 65.75 116 ASP A C 1
ATOM 963 O O . ASP A 1 116 ? 3.867 2.919 -34.771 1.00 65.75 116 ASP A O 1
ATOM 967 N N . ASP A 1 117 ? 2.793 3.297 -32.816 1.00 64.62 117 ASP A N 1
ATOM 968 C CA . ASP A 1 117 ? 1.404 3.089 -33.286 1.00 64.62 117 ASP A CA 1
ATOM 969 C C . ASP A 1 117 ? 0.860 4.273 -34.117 1.00 64.62 117 ASP A C 1
ATOM 971 O O . ASP A 1 117 ? -0.175 4.153 -34.787 1.00 64.62 117 ASP A O 1
ATOM 975 N N . ASP A 1 118 ? 1.579 5.405 -34.162 1.00 68.88 118 ASP A N 1
ATOM 976 C CA . ASP A 1 118 ? 1.206 6.531 -35.027 1.00 68.88 118 ASP A CA 1
ATOM 977 C C . ASP A 1 118 ? 1.215 6.093 -36.497 1.00 68.88 118 ASP A C 1
ATOM 979 O O . ASP A 1 118 ? 0.374 6.527 -37.284 1.00 68.88 118 ASP A O 1
ATOM 983 N N . ASN A 1 119 ? 2.107 5.170 -36.871 1.00 74.50 119 ASN A N 1
ATOM 984 C CA . ASN A 1 119 ? 2.181 4.647 -38.232 1.00 74.50 119 ASN A CA 1
ATOM 985 C C . ASN A 1 119 ? 0.990 3.757 -38.582 1.00 74.50 119 ASN A C 1
ATOM 987 O O . ASN A 1 119 ? 0.434 3.903 -39.667 1.00 74.50 119 ASN A O 1
ATOM 991 N N . HIS A 1 120 ? 0.569 2.865 -37.685 1.00 78.00 120 HIS A N 1
ATOM 992 C CA . HIS A 1 120 ? -0.613 2.032 -37.903 1.00 78.00 120 HIS A CA 1
ATOM 993 C C . HIS A 1 120 ? -1.880 2.892 -38.020 1.00 78.00 120 HIS A C 1
ATOM 995 O O . HIS A 1 120 ? -2.652 2.735 -38.971 1.00 78.00 120 HIS A O 1
ATOM 1001 N N . SER A 1 121 ? -2.045 3.864 -37.118 1.00 80.38 121 SER A N 1
ATOM 1002 C CA . SER A 1 121 ? -3.147 4.830 -37.166 1.00 80.38 121 SER A CA 1
ATOM 1003 C C . SER A 1 121 ? -3.134 5.643 -38.464 1.00 80.38 121 SER A C 1
ATOM 1005 O O . SER A 1 121 ? -4.159 5.762 -39.136 1.00 80.38 121 SER A O 1
ATOM 1007 N N . LEU A 1 122 ? -1.967 6.139 -38.882 1.00 83.69 122 LEU A N 1
ATOM 1008 C CA . LEU A 1 122 ? -1.807 6.915 -40.112 1.00 83.69 122 LEU A CA 1
ATOM 1009 C C . LEU A 1 122 ? -2.016 6.065 -41.378 1.00 83.69 122 LEU A C 1
ATOM 1011 O O . LEU A 1 122 ? -2.593 6.549 -42.353 1.00 83.69 122 LEU A O 1
ATOM 1015 N N . MET A 1 123 ? -1.601 4.794 -41.369 1.00 84.44 123 MET A N 1
ATOM 1016 C CA . MET A 1 123 ? -1.887 3.822 -42.434 1.00 84.44 123 MET A CA 1
ATOM 1017 C C . MET A 1 123 ? -3.387 3.526 -42.532 1.00 84.44 123 MET A C 1
ATOM 1019 O O . MET A 1 123 ? -3.919 3.462 -43.641 1.00 84.44 123 MET A O 1
ATOM 1023 N N . TRP A 1 124 ? -4.090 3.405 -41.401 1.00 85.50 124 TRP A N 1
ATOM 1024 C CA . TRP A 1 124 ? -5.544 3.225 -41.381 1.00 85.50 124 TRP A CA 1
ATOM 1025 C C . TRP A 1 124 ? -6.278 4.462 -41.897 1.00 85.50 124 TRP A C 1
ATOM 1027 O O . TRP A 1 124 ? -7.188 4.353 -42.717 1.00 85.50 124 TRP A O 1
ATOM 1037 N N . GLU A 1 125 ? -5.857 5.655 -41.484 1.00 84.62 125 GLU A N 1
ATOM 1038 C CA . GLU A 1 125 ? -6.388 6.906 -42.024 1.00 84.62 125 GLU A CA 1
ATOM 1039 C C . GLU A 1 125 ? -6.136 7.037 -43.533 1.00 84.62 125 GLU A C 1
ATOM 1041 O O . GLU A 1 125 ? -7.019 7.501 -44.256 1.00 84.62 125 GLU A O 1
ATOM 1046 N N . TYR A 1 126 ? -4.971 6.598 -44.023 1.00 85.81 126 TYR A N 1
ATOM 1047 C CA . TYR A 1 126 ? -4.658 6.577 -45.452 1.00 85.81 126 TYR A CA 1
ATOM 1048 C C . TYR A 1 126 ? -5.552 5.588 -46.213 1.00 85.81 126 TYR A C 1
ATOM 1050 O O . TYR A 1 126 ? -6.102 5.930 -47.259 1.00 85.81 126 TYR A O 1
ATOM 1058 N N . PHE A 1 127 ? -5.785 4.401 -45.650 1.00 84.94 127 PHE A N 1
ATOM 1059 C CA . PHE A 1 127 ? -6.717 3.410 -46.190 1.00 84.94 127 PHE A CA 1
ATOM 1060 C C . PHE A 1 127 ? -8.143 3.972 -46.316 1.00 84.94 127 PHE A C 1
ATOM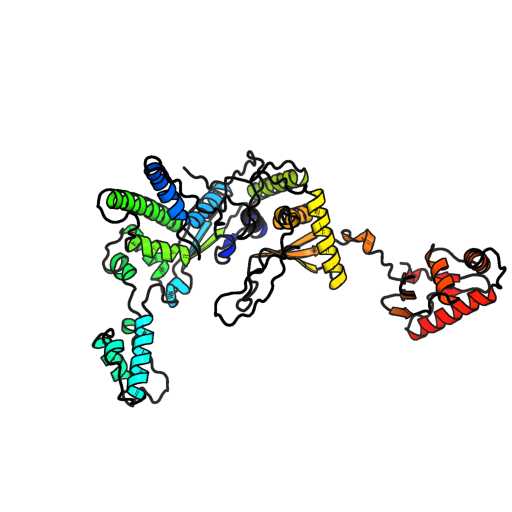 1062 O O . PHE A 1 127 ? -8.760 3.891 -47.380 1.00 84.94 127 PHE A O 1
ATOM 1069 N N . GLN A 1 128 ? -8.650 4.611 -45.256 1.00 83.19 128 GLN A N 1
ATOM 1070 C CA . GLN A 1 128 ? -9.969 5.255 -45.258 1.00 83.19 128 GLN A CA 1
ATOM 1071 C C . GLN A 1 128 ? -10.035 6.436 -46.234 1.00 83.19 128 GLN A C 1
ATOM 1073 O O . GLN A 1 128 ? -11.061 6.650 -46.883 1.00 83.19 128 GLN A O 1
ATOM 1078 N N . HIS A 1 129 ? -8.941 7.191 -46.371 1.00 81.12 129 HIS A N 1
ATOM 1079 C CA . HIS A 1 129 ? -8.848 8.278 -47.338 1.00 81.12 129 HIS A CA 1
ATOM 1080 C C . HIS A 1 129 ? -9.026 7.762 -48.769 1.00 81.12 129 HIS A C 1
ATOM 1082 O O . HIS A 1 129 ? -9.888 8.288 -49.478 1.00 81.12 129 HIS A O 1
ATOM 1088 N N . ILE A 1 130 ? -8.302 6.703 -49.154 1.00 80.62 130 ILE A N 1
ATOM 1089 C CA . ILE A 1 130 ? -8.412 6.101 -50.491 1.00 80.62 130 ILE A CA 1
ATOM 1090 C C . ILE A 1 130 ? -9.827 5.547 -50.734 1.00 80.62 130 ILE A C 1
ATOM 1092 O O . ILE A 1 130 ? -10.390 5.779 -51.801 1.00 80.62 130 ILE A O 1
ATOM 1096 N N . LEU A 1 131 ? -10.444 4.886 -49.745 1.00 77.94 131 LEU A N 1
ATOM 1097 C CA . LEU A 1 131 ? -11.817 4.368 -49.864 1.00 77.94 131 LEU A CA 1
ATOM 1098 C C . LEU A 1 131 ? -12.884 5.458 -50.028 1.00 77.94 131 LEU A C 1
ATOM 1100 O O . LEU A 1 131 ? -13.922 5.221 -50.640 1.00 77.94 131 LEU A O 1
ATOM 1104 N N . SER A 1 132 ? -12.670 6.635 -49.438 1.00 74.38 132 SER A N 1
ATOM 1105 C CA . SER A 1 132 ? -13.684 7.694 -49.389 1.00 74.38 132 SER A CA 1
ATOM 1106 C C . SER A 1 132 ? -13.837 8.497 -50.687 1.00 74.38 132 SER A C 1
ATOM 1108 O O . SER A 1 132 ? -14.773 9.292 -50.784 1.00 74.38 132 SER A O 1
ATOM 1110 N N . ASP A 1 133 ? -12.929 8.324 -51.656 1.00 63.38 133 ASP A N 1
ATOM 1111 C CA . ASP A 1 133 ? -12.898 8.988 -52.976 1.00 63.38 133 ASP A CA 1
ATOM 1112 C C . ASP A 1 133 ? -12.982 10.540 -52.928 1.00 63.38 133 ASP A C 1
ATOM 1114 O O . ASP A 1 133 ? -13.255 11.224 -53.921 1.00 63.38 133 ASP A O 1
ATOM 1118 N N . LYS A 1 134 ? -12.736 11.139 -51.751 1.00 58.75 134 LYS A N 1
ATOM 1119 C CA . LYS A 1 134 ? -12.760 12.591 -51.524 1.00 58.75 134 LYS A CA 1
ATOM 1120 C C . LYS A 1 134 ? -11.437 13.217 -51.973 1.00 58.75 134 LYS A C 1
ATOM 1122 O O . LYS A 1 134 ? -10.436 13.147 -51.268 1.00 58.75 134 LYS A O 1
ATOM 1127 N N . LYS A 1 135 ? -11.460 13.882 -53.133 1.00 55.22 135 LYS A N 1
ATOM 1128 C CA . LYS A 1 135 ? -10.298 14.524 -53.787 1.00 55.22 135 LYS A CA 1
ATOM 1129 C C . LYS A 1 135 ? -9.806 15.846 -53.174 1.00 55.22 135 LYS A C 1
ATOM 1131 O O . LYS A 1 135 ? -8.827 16.397 -53.667 1.00 55.22 135 LYS A O 1
ATOM 1136 N N . ASP A 1 136 ? -10.402 16.329 -52.087 1.00 54.28 136 ASP A N 1
ATOM 1137 C CA . ASP A 1 136 ? -10.025 17.606 -51.463 1.00 54.28 136 ASP A CA 1
ATOM 1138 C C . ASP A 1 136 ? -9.156 17.404 -50.190 1.00 54.28 136 ASP A C 1
ATOM 1140 O O . ASP A 1 136 ? -9.612 17.674 -49.087 1.00 54.28 136 ASP A O 1
ATOM 1144 N N . ILE A 1 137 ? -7.920 16.889 -50.377 1.00 51.88 137 ILE A N 1
ATOM 1145 C CA . ILE A 1 137 ? -6.627 17.108 -49.642 1.00 51.88 137 ILE A CA 1
ATOM 1146 C C . ILE A 1 137 ? -6.607 17.008 -48.078 1.00 51.88 137 ILE A C 1
ATOM 1148 O O . ILE A 1 137 ? -7.371 17.695 -47.404 1.00 51.88 137 ILE A O 1
ATOM 1152 N N . PRO A 1 138 ? -5.644 16.257 -47.458 1.00 52.25 138 PRO A N 1
ATOM 1153 C CA . PRO A 1 138 ? -4.223 16.623 -47.515 1.00 52.25 138 PRO A CA 1
ATOM 1154 C C . PRO A 1 138 ? -3.199 15.509 -47.756 1.00 52.25 138 PRO A C 1
ATOM 1156 O O . PRO A 1 138 ? -2.791 14.810 -46.832 1.00 52.25 138 PRO A O 1
ATOM 1159 N N . ASP A 1 139 ? -2.634 15.518 -48.972 1.00 59.09 139 ASP A N 1
ATOM 1160 C CA . ASP A 1 139 ? -1.404 14.812 -49.384 1.00 59.09 139 ASP A CA 1
ATOM 1161 C C . ASP A 1 139 ? -0.257 14.958 -48.358 1.00 59.09 139 ASP A C 1
ATOM 1163 O O . ASP A 1 139 ? 0.494 14.018 -48.112 1.00 59.09 139 ASP A O 1
ATOM 1167 N N . LYS A 1 140 ? -0.180 16.109 -47.668 1.00 69.06 140 LYS A N 1
ATOM 1168 C CA . LYS A 1 140 ? 0.856 16.406 -46.664 1.00 69.06 140 LYS A CA 1
ATOM 1169 C C . LYS A 1 140 ? 0.794 15.556 -45.395 1.00 69.06 140 LYS A C 1
ATOM 1171 O O . LYS A 1 140 ? 1.840 15.280 -44.822 1.00 69.06 140 LYS A O 1
ATOM 1176 N N . LYS A 1 141 ? -0.394 15.148 -44.924 1.00 74.12 141 LYS A N 1
ATOM 1177 C CA . LYS A 1 141 ? -0.501 14.350 -43.682 1.00 74.12 141 LYS A CA 1
ATOM 1178 C C . LYS A 1 141 ? 0.102 12.954 -43.885 1.00 74.12 141 LYS A C 1
ATOM 1180 O O . LYS A 1 141 ? 0.738 12.416 -42.987 1.00 74.12 141 LYS A O 1
ATOM 1185 N N . PHE A 1 142 ? -0.029 12.414 -45.096 1.00 80.25 142 PHE A N 1
ATOM 1186 C CA . PHE A 1 142 ? 0.478 11.095 -45.470 1.00 80.25 142 PHE A CA 1
ATOM 1187 C C . PHE A 1 142 ? 1.893 11.129 -46.070 1.00 80.25 142 PHE A C 1
ATOM 1189 O O . PHE A 1 142 ? 2.402 10.084 -46.467 1.00 80.25 142 PHE A O 1
ATOM 1196 N N . GLU A 1 143 ? 2.564 12.285 -46.156 1.00 79.38 143 GLU A N 1
ATOM 1197 C CA . GLU A 1 143 ? 3.987 12.355 -46.544 1.00 79.38 143 GLU A CA 1
ATOM 1198 C C . GLU A 1 143 ? 4.895 11.620 -45.549 1.00 79.38 143 GLU A C 1
ATOM 1200 O O . GLU A 1 143 ? 5.948 11.124 -45.944 1.00 79.38 143 GLU A O 1
ATOM 1205 N N . ALA A 1 144 ? 4.468 11.502 -44.287 1.00 76.50 144 ALA A N 1
ATOM 1206 C CA . ALA A 1 144 ? 5.192 10.765 -43.255 1.00 76.50 144 ALA A CA 1
ATOM 1207 C C . ALA A 1 144 ? 5.205 9.241 -43.490 1.00 76.50 144 ALA A C 1
ATOM 1209 O O . ALA A 1 144 ? 6.131 8.571 -43.038 1.00 76.50 144 ALA A O 1
ATOM 1210 N N . LEU A 1 145 ? 4.233 8.692 -44.235 1.00 81.38 145 LEU A N 1
ATOM 1211 C CA . LEU A 1 145 ? 4.229 7.271 -44.588 1.00 81.38 145 LEU A CA 1
ATOM 1212 C C . LEU A 1 145 ? 5.283 6.971 -45.657 1.00 81.38 145 LEU A C 1
ATOM 1214 O O . LEU A 1 145 ? 5.333 7.598 -46.722 1.00 81.38 145 LEU A O 1
ATOM 1218 N N . THR A 1 146 ? 6.082 5.939 -45.407 1.00 83.38 146 THR A N 1
ATOM 1219 C CA . THR A 1 146 ? 7.049 5.416 -46.375 1.00 83.38 146 THR A CA 1
ATOM 1220 C C . THR A 1 146 ? 6.351 4.837 -47.610 1.00 83.38 146 THR A C 1
ATOM 1222 O O . THR A 1 146 ? 5.179 4.456 -47.581 1.00 83.38 146 THR A O 1
ATOM 1225 N N . LYS A 1 147 ? 7.089 4.712 -48.722 1.00 84.06 147 LYS A N 1
ATOM 1226 C CA . LYS A 1 147 ? 6.568 4.087 -49.953 1.00 84.06 147 LYS A CA 1
ATOM 1227 C C . LYS A 1 147 ? 6.081 2.653 -49.723 1.00 84.06 147 LYS A C 1
ATOM 1229 O O . LYS A 1 147 ? 5.101 2.245 -50.331 1.00 84.06 147 LYS A O 1
ATOM 1234 N N . GLU A 1 148 ? 6.758 1.907 -48.856 1.00 81.62 148 GLU A N 1
ATOM 1235 C CA . GLU A 1 148 ? 6.414 0.522 -48.523 1.00 81.62 148 GLU A CA 1
ATOM 1236 C C . GLU A 1 148 ? 5.119 0.443 -47.709 1.00 81.62 148 GLU A C 1
ATOM 1238 O O . GLU A 1 148 ? 4.269 -0.389 -48.009 1.00 81.62 148 GLU A O 1
ATOM 1243 N N . GLN A 1 149 ? 4.918 1.355 -46.751 1.00 82.88 149 GLN A N 1
ATOM 1244 C CA . GLN A 1 149 ? 3.667 1.454 -45.990 1.00 82.88 149 GLN A CA 1
ATOM 1245 C C . GLN A 1 149 ? 2.487 1.847 -46.885 1.00 82.88 149 GLN A C 1
ATOM 1247 O O . GLN A 1 149 ? 1.441 1.208 -46.821 1.00 82.88 149 GLN A O 1
ATOM 1252 N N . LYS A 1 150 ? 2.654 2.845 -47.765 1.00 85.19 150 LYS A N 1
ATOM 1253 C CA . LYS A 1 150 ? 1.601 3.236 -48.722 1.00 85.19 150 LYS A CA 1
ATOM 1254 C C . LYS A 1 150 ? 1.221 2.082 -49.642 1.00 85.19 150 LYS A C 1
ATOM 1256 O O . LYS A 1 150 ? 0.044 1.775 -49.773 1.00 85.19 150 LYS A O 1
ATOM 1261 N N . LYS A 1 151 ? 2.222 1.393 -50.195 1.00 85.25 151 LYS A N 1
ATOM 1262 C CA . LYS A 1 151 ? 1.999 0.221 -51.038 1.00 85.25 151 LYS A CA 1
ATOM 1263 C C . LYS A 1 151 ? 1.277 -0.899 -50.283 1.00 85.25 151 LYS A C 1
ATOM 1265 O O . LYS A 1 151 ? 0.349 -1.477 -50.823 1.00 85.25 151 LYS A O 1
ATOM 1270 N N . ALA A 1 152 ? 1.651 -1.175 -49.033 1.00 83.62 152 ALA A N 1
ATOM 1271 C CA . ALA A 1 152 ? 0.969 -2.184 -48.223 1.00 83.62 152 ALA A CA 1
ATOM 1272 C C . ALA A 1 152 ? -0.512 -1.839 -47.984 1.00 83.62 152 ALA A C 1
ATOM 1274 O O . ALA A 1 152 ? -1.360 -2.724 -48.035 1.00 83.62 152 ALA A O 1
ATOM 1275 N N . VAL A 1 153 ? -0.829 -0.557 -47.768 1.00 84.44 153 VAL A N 1
ATOM 1276 C CA . VAL A 1 153 ? -2.215 -0.074 -47.663 1.00 84.44 153 VAL A CA 1
ATOM 1277 C C . VAL A 1 153 ? -2.971 -0.238 -48.989 1.00 84.44 153 VAL A C 1
ATOM 1279 O O . VAL A 1 153 ? -4.115 -0.687 -48.988 1.00 84.44 153 VAL A O 1
ATOM 1282 N N . GLU A 1 154 ? -2.339 0.096 -50.115 1.00 83.94 154 GLU A N 1
ATOM 1283 C CA . GLU A 1 154 ? -2.912 -0.053 -51.460 1.00 83.94 154 GLU A CA 1
ATOM 1284 C C . GLU A 1 154 ? -3.147 -1.526 -51.839 1.00 83.94 154 GLU A C 1
ATOM 1286 O O . GLU A 1 154 ? -4.196 -1.863 -52.384 1.00 83.94 154 GLU A O 1
ATOM 1291 N N . ASP A 1 155 ? -2.224 -2.424 -51.490 1.00 81.81 155 ASP A N 1
ATOM 1292 C CA . ASP A 1 155 ? -2.346 -3.868 -51.725 1.00 81.81 155 ASP A CA 1
ATOM 1293 C C . ASP A 1 155 ? -3.535 -4.470 -50.935 1.00 81.81 155 ASP A C 1
ATOM 1295 O O . ASP A 1 155 ? -4.206 -5.399 -51.400 1.00 81.81 155 ASP A O 1
ATOM 1299 N N . CYS A 1 156 ? -3.870 -3.908 -49.766 1.00 77.06 156 CYS A N 1
ATOM 1300 C CA . CYS A 1 156 ? -5.064 -4.283 -49.000 1.00 77.06 156 CYS A CA 1
ATOM 1301 C C . CYS A 1 156 ? -6.391 -3.873 -49.671 1.00 77.06 156 CYS A C 1
ATOM 1303 O O . CYS A 1 156 ? -7.434 -4.419 -49.311 1.00 77.06 156 CYS A O 1
ATOM 1305 N N . LEU A 1 157 ? -6.376 -2.940 -50.631 1.00 72.75 157 LEU A N 1
ATOM 1306 C CA . LEU A 1 157 ? -7.568 -2.479 -51.361 1.00 72.75 157 LEU A CA 1
ATOM 1307 C C . LEU A 1 157 ? -7.918 -3.349 -52.578 1.00 72.75 157 LEU A C 1
ATOM 1309 O O . LEU A 1 157 ? -8.955 -3.134 -53.206 1.00 72.75 157 LEU A O 1
ATOM 1313 N N . LEU A 1 158 ? -7.081 -4.330 -52.926 1.00 70.75 158 LEU A N 1
ATOM 1314 C CA . LEU A 1 158 ? -7.364 -5.268 -54.012 1.00 70.75 158 LEU A CA 1
ATOM 1315 C C . LEU A 1 158 ? -8.603 -6.125 -53.669 1.00 70.75 158 LEU A C 1
ATOM 1317 O O . LEU A 1 158 ? -8.730 -6.623 -52.551 1.00 70.75 158 LEU A O 1
ATOM 1321 N N . GLU A 1 159 ? -9.514 -6.307 -54.639 1.00 56.84 159 GLU A N 1
ATOM 1322 C CA . GLU A 1 159 ? -10.877 -6.865 -54.465 1.00 56.84 159 GLU A CA 1
ATOM 1323 C C . GLU A 1 159 ? -10.961 -8.216 -53.725 1.00 56.84 159 GLU A C 1
ATOM 1325 O O . GLU A 1 159 ? -12.014 -8.558 -53.183 1.00 56.84 159 GLU A O 1
ATOM 1330 N N . GLU A 1 160 ? -9.886 -9.005 -53.693 1.00 58.66 160 GLU A N 1
ATOM 1331 C CA . GLU A 1 160 ? -9.839 -10.289 -52.983 1.00 58.66 160 GLU A CA 1
ATOM 1332 C C . GLU A 1 160 ? -9.731 -10.131 -51.455 1.00 58.66 160 GLU A C 1
ATOM 1334 O O . GLU A 1 160 ? -10.284 -10.956 -50.733 1.00 58.66 160 GLU A O 1
ATOM 1339 N N . ASN A 1 161 ? -9.129 -9.044 -50.959 1.00 56.34 161 ASN A N 1
ATOM 1340 C CA . ASN A 1 161 ? -8.886 -8.805 -49.527 1.00 56.34 161 ASN A CA 1
ATOM 1341 C C . ASN A 1 161 ? -10.054 -8.095 -48.814 1.00 56.34 161 ASN A C 1
ATOM 1343 O O . ASN A 1 161 ? -10.188 -8.167 -47.594 1.00 56.34 161 ASN A O 1
ATOM 1347 N N . LEU A 1 162 ? -10.933 -7.426 -49.567 1.00 60.50 162 LEU A N 1
ATOM 1348 C CA . LEU A 1 162 ? -12.084 -6.688 -49.025 1.00 60.50 162 LEU A CA 1
ATOM 1349 C C . LEU A 1 162 ? -13.316 -7.577 -48.767 1.00 60.50 162 LEU A C 1
ATOM 1351 O O . LEU A 1 162 ? -14.231 -7.160 -48.056 1.00 60.50 162 LEU A O 1
ATOM 1355 N N . LYS A 1 163 ? -13.351 -8.800 -49.319 1.00 56.91 163 LYS A N 1
ATOM 1356 C CA . LYS A 1 163 ? -14.503 -9.722 -49.228 1.00 56.91 163 LYS A CA 1
ATOM 1357 C C . LYS A 1 163 ? -14.787 -10.223 -47.810 1.00 56.91 163 LYS A C 1
ATOM 1359 O O . LYS A 1 163 ? -15.947 -10.468 -47.490 1.00 56.91 163 LYS A O 1
ATOM 1364 N N . ASP A 1 164 ? -13.762 -10.307 -46.964 1.00 56.31 164 ASP A N 1
ATOM 1365 C CA . ASP A 1 164 ? -13.868 -10.839 -45.598 1.00 56.31 164 ASP A CA 1
ATOM 1366 C C . ASP A 1 164 ? -14.014 -9.747 -44.519 1.00 56.31 164 ASP A C 1
ATOM 1368 O O . ASP A 1 164 ? -14.105 -10.049 -43.327 1.00 56.31 164 ASP A O 1
ATOM 1372 N N . GLY A 1 165 ? -14.042 -8.464 -44.909 1.00 56.62 165 GLY A N 1
ATOM 1373 C CA . GLY A 1 165 ? -14.277 -7.331 -44.002 1.00 56.62 165 GLY A CA 1
ATOM 1374 C C . GLY A 1 165 ? -13.200 -7.098 -42.930 1.00 56.62 165 GLY A C 1
ATOM 1375 O O . GLY A 1 165 ? -13.386 -6.247 -42.061 1.00 56.62 165 GLY A O 1
ATOM 1376 N N . LYS A 1 166 ? -12.079 -7.829 -42.970 1.00 59.34 166 LYS A N 1
ATOM 1377 C CA . LYS A 1 166 ? -10.952 -7.694 -42.038 1.00 59.34 166 LYS A CA 1
ATOM 1378 C C . LYS A 1 166 ? -9.697 -7.278 -42.792 1.00 59.34 166 LYS A C 1
ATOM 1380 O O . LYS A 1 166 ? -8.984 -8.112 -43.336 1.00 59.34 166 LYS A O 1
ATOM 1385 N N . VAL A 1 167 ? -9.424 -5.981 -42.797 1.00 68.19 167 VAL A N 1
ATOM 1386 C CA . VAL A 1 167 ? -8.175 -5.433 -43.327 1.00 68.19 167 VAL A CA 1
ATOM 1387 C C . VAL A 1 167 ? -7.147 -5.433 -42.204 1.00 68.19 167 VAL A C 1
ATOM 1389 O O . VAL A 1 167 ? -7.380 -4.839 -41.154 1.00 68.19 167 VAL A O 1
ATOM 1392 N N . GLN A 1 168 ? -6.027 -6.119 -42.415 1.00 69.06 168 GLN A N 1
ATOM 1393 C CA . GLN A 1 168 ? -4.874 -6.096 -41.518 1.00 69.06 168 GLN A CA 1
ATOM 1394 C C . GLN A 1 168 ? -3.644 -5.658 -42.301 1.00 69.06 168 GLN A C 1
ATOM 1396 O O . GLN A 1 168 ? -3.320 -6.242 -43.335 1.00 69.06 168 GLN A O 1
ATOM 1401 N N . PHE A 1 169 ? -2.951 -4.642 -41.795 1.00 76.75 169 PHE A N 1
ATOM 1402 C CA . PHE A 1 169 ? -1.664 -4.242 -42.347 1.00 76.75 169 PHE A CA 1
ATOM 1403 C C . PHE A 1 169 ? -0.555 -5.178 -41.855 1.00 76.75 169 PHE A C 1
ATOM 1405 O O . PHE A 1 169 ? -0.650 -5.710 -40.745 1.00 76.75 169 PHE A O 1
ATOM 1412 N N . PRO A 1 170 ? 0.527 -5.363 -42.632 1.00 73.38 170 PRO A N 1
ATOM 1413 C CA . PRO A 1 170 ? 1.695 -6.098 -42.166 1.00 73.38 170 PRO A CA 1
ATOM 1414 C C . PRO A 1 170 ? 2.230 -5.492 -40.865 1.00 73.38 170 PRO A C 1
ATOM 1416 O O . PRO A 1 170 ? 2.636 -4.327 -40.838 1.00 73.38 170 PRO A O 1
ATOM 1419 N N . SER A 1 171 ? 2.258 -6.288 -39.795 1.00 67.00 171 SER A N 1
ATOM 1420 C CA . SER A 1 171 ? 2.641 -5.829 -38.454 1.00 67.00 171 SER A CA 1
ATOM 1421 C C . SER A 1 171 ? 4.033 -5.193 -38.420 1.00 67.00 171 SER A C 1
ATOM 1423 O O . SER A 1 171 ? 4.227 -4.193 -37.747 1.00 67.00 171 SER A O 1
ATOM 1425 N N . SER A 1 172 ? 4.979 -5.679 -39.227 1.00 65.31 172 SER A N 1
ATOM 1426 C CA . SER A 1 172 ? 6.334 -5.117 -39.338 1.00 65.31 172 SER A CA 1
ATOM 1427 C C . SER A 1 172 ? 6.399 -3.696 -39.916 1.00 65.31 172 SER A C 1
ATOM 1429 O O . SER A 1 172 ? 7.409 -3.015 -39.752 1.00 65.31 172 SER A O 1
ATOM 1431 N N . LEU A 1 173 ? 5.368 -3.269 -40.652 1.00 70.31 173 LEU A N 1
ATOM 1432 C CA . LEU A 1 173 ? 5.265 -1.928 -41.243 1.00 70.31 173 LEU A CA 1
ATOM 1433 C C . LEU A 1 173 ? 4.358 -1.009 -40.420 1.00 70.31 173 LEU A C 1
ATOM 1435 O O . LEU A 1 173 ? 4.609 0.196 -40.365 1.00 70.31 173 LEU A O 1
ATOM 1439 N N . ALA A 1 174 ? 3.328 -1.590 -39.805 1.00 67.31 174 ALA A N 1
ATOM 1440 C CA . ALA A 1 174 ? 2.390 -0.918 -38.917 1.00 67.31 174 ALA A CA 1
ATOM 1441 C C . ALA A 1 174 ? 3.010 -0.583 -37.551 1.00 67.31 174 ALA A C 1
ATOM 1443 O O . ALA A 1 174 ? 2.764 0.493 -37.022 1.00 67.31 174 ALA A O 1
ATOM 1444 N N . TYR A 1 175 ? 3.848 -1.477 -37.023 1.00 72.19 175 TYR A N 1
ATOM 1445 C CA . TYR A 1 175 ? 4.441 -1.392 -35.693 1.00 72.19 175 TYR A CA 1
ATOM 1446 C C . TYR A 1 175 ? 5.966 -1.376 -35.822 1.00 72.19 175 TYR A C 1
ATOM 1448 O O . TYR A 1 175 ? 6.639 -2.406 -35.736 1.00 72.19 175 TYR A O 1
ATOM 1456 N N . GLN A 1 176 ? 6.531 -0.196 -36.090 1.00 71.50 176 GLN A N 1
ATOM 1457 C CA . GLN A 1 176 ? 7.986 -0.021 -36.120 1.00 71.50 176 GLN A CA 1
ATOM 1458 C C . GLN A 1 176 ? 8.524 0.229 -34.714 1.00 71.50 176 GLN A C 1
ATOM 1460 O O . GLN A 1 176 ? 7.882 0.957 -33.963 1.00 71.50 176 GLN A O 1
ATOM 1465 N N . PRO A 1 177 ? 9.700 -0.308 -34.341 1.00 73.75 177 PRO A N 1
ATOM 1466 C CA . PRO A 1 177 ? 10.250 -0.040 -33.027 1.00 73.75 177 PRO A CA 1
ATOM 1467 C C . PRO A 1 177 ? 10.489 1.454 -32.803 1.00 73.75 177 PRO A C 1
ATOM 1469 O O . PRO A 1 177 ? 10.989 2.133 -33.707 1.00 73.75 177 PRO A O 1
ATOM 1472 N N . ILE A 1 178 ? 10.208 1.950 -31.597 1.00 79.56 178 ILE A N 1
ATOM 1473 C CA . ILE A 1 178 ? 10.514 3.339 -31.245 1.00 79.56 178 ILE A CA 1
ATOM 1474 C C . ILE A 1 178 ? 12.008 3.622 -31.443 1.00 79.56 178 ILE A C 1
ATOM 1476 O O . ILE A 1 178 ? 12.865 2.735 -31.321 1.00 79.56 178 ILE A O 1
ATOM 1480 N N . LYS A 1 179 ? 12.331 4.883 -31.734 1.00 83.69 179 LYS A N 1
ATOM 1481 C CA . LYS A 1 179 ? 13.698 5.326 -32.029 1.00 83.69 179 LYS A CA 1
ATOM 1482 C C . LYS A 1 179 ? 14.692 4.875 -30.956 1.00 83.69 179 LYS A C 1
ATOM 1484 O O . LYS A 1 179 ? 15.754 4.354 -31.287 1.00 83.69 179 LYS A O 1
ATOM 1489 N N . GLU A 1 180 ? 14.336 5.034 -29.687 1.00 86.75 180 GLU A N 1
ATOM 1490 C CA . GLU A 1 180 ? 15.158 4.657 -28.542 1.00 86.75 180 GLU A CA 1
ATOM 1491 C C . GLU A 1 180 ? 15.476 3.159 -28.521 1.00 86.75 180 GLU A C 1
ATOM 1493 O O . GLU A 1 180 ? 16.622 2.777 -28.301 1.00 86.75 180 GLU A O 1
ATOM 1498 N N . TYR A 1 181 ? 14.492 2.300 -28.795 1.00 85.44 181 TYR A N 1
ATOM 1499 C CA . TYR A 1 181 ? 14.690 0.851 -28.811 1.00 85.44 181 TYR A CA 1
ATOM 1500 C C . TYR A 1 181 ? 15.571 0.441 -29.991 1.00 85.44 181 TYR A C 1
ATOM 1502 O O . TYR A 1 181 ? 16.500 -0.356 -29.841 1.00 85.44 181 TYR A O 1
ATOM 1510 N N . LYS A 1 182 ? 15.330 1.037 -31.165 1.00 84.94 182 LYS A N 1
ATOM 1511 C CA . LYS A 1 182 ? 16.159 0.810 -32.347 1.00 84.94 182 LYS A CA 1
ATOM 1512 C C . LYS A 1 182 ? 17.617 1.189 -32.088 1.00 84.94 182 LYS A C 1
ATOM 1514 O O . LYS A 1 182 ? 18.503 0.382 -32.351 1.00 84.94 182 LYS A O 1
ATOM 1519 N N . GLU A 1 183 ? 17.865 2.376 -31.544 1.00 88.75 183 GLU A N 1
ATOM 1520 C CA . GLU A 1 183 ? 19.219 2.858 -31.261 1.00 88.75 183 GLU A CA 1
ATOM 1521 C C . GLU A 1 183 ? 19.905 2.039 -30.156 1.00 88.75 183 GLU A C 1
ATOM 1523 O O . GLU A 1 183 ? 21.030 1.573 -30.343 1.00 88.75 183 GLU A O 1
ATOM 1528 N N . ALA A 1 184 ? 19.244 1.842 -29.012 1.00 89.06 184 ALA A N 1
ATOM 1529 C CA . ALA A 1 184 ? 19.836 1.172 -27.857 1.00 89.06 184 ALA A CA 1
ATOM 1530 C C . ALA A 1 184 ? 20.037 -0.332 -28.096 1.00 89.06 184 ALA A C 1
ATOM 1532 O O . ALA A 1 184 ? 21.135 -0.849 -27.879 1.00 89.06 184 ALA A O 1
ATOM 1533 N N . ILE A 1 185 ? 18.991 -1.025 -28.555 1.00 88.62 185 ILE A N 1
ATOM 1534 C CA . ILE A 1 185 ? 18.923 -2.490 -28.581 1.00 88.62 185 ILE A CA 1
ATOM 1535 C C . ILE A 1 185 ? 19.305 -3.044 -29.955 1.00 88.62 185 ILE A C 1
ATOM 1537 O O . ILE A 1 185 ? 20.252 -3.826 -30.059 1.00 88.62 185 ILE A O 1
ATOM 1541 N N . LEU A 1 186 ? 18.613 -2.631 -31.023 1.00 85.94 186 LEU A N 1
ATOM 1542 C CA . LEU A 1 186 ? 18.800 -3.223 -32.357 1.00 85.94 186 LEU A CA 1
ATOM 1543 C C . LEU A 1 186 ? 20.138 -2.827 -32.995 1.00 85.94 186 LEU A C 1
ATOM 1545 O O . LEU A 1 186 ? 20.840 -3.670 -33.554 1.00 85.94 186 LEU A O 1
ATOM 1549 N N . GLU A 1 187 ? 20.517 -1.556 -32.874 1.00 90.69 187 GLU A N 1
ATOM 1550 C CA . GLU A 1 187 ? 21.800 -1.024 -33.347 1.00 90.69 187 GLU A CA 1
ATOM 1551 C C . GLU A 1 187 ? 22.950 -1.271 -32.355 1.00 90.69 187 GLU A C 1
ATOM 1553 O O . GLU A 1 187 ? 24.097 -0.938 -32.655 1.00 90.69 187 GLU A O 1
ATOM 1558 N N . LYS A 1 188 ? 22.664 -1.891 -31.199 1.00 90.88 188 LYS A N 1
ATOM 1559 C CA . LYS A 1 188 ? 23.635 -2.281 -30.163 1.00 90.88 188 LYS A CA 1
ATOM 1560 C C . LYS A 1 188 ? 24.491 -1.120 -29.642 1.00 90.88 188 LYS A C 1
ATOM 1562 O O . LYS A 1 188 ? 25.690 -1.290 -29.416 1.00 90.88 188 LYS A O 1
ATOM 1567 N N . LYS A 1 189 ? 23.891 0.063 -29.470 1.00 91.38 189 LYS A N 1
ATOM 1568 C CA . LYS A 1 189 ? 24.579 1.241 -28.907 1.00 91.38 189 LYS A CA 1
ATOM 1569 C C . LYS A 1 189 ? 24.522 1.308 -27.377 1.00 91.38 189 LYS A C 1
ATOM 1571 O O . LYS A 1 189 ? 25.263 2.096 -26.799 1.00 91.38 189 LYS A O 1
ATOM 1576 N N . ALA A 1 190 ? 23.658 0.519 -26.737 1.00 90.50 190 ALA A N 1
ATOM 1577 C CA . ALA A 1 190 ? 23.602 0.381 -25.283 1.00 90.50 190 ALA A CA 1
ATOM 1578 C C . ALA A 1 190 ? 24.654 -0.606 -24.745 1.00 90.50 190 ALA A C 1
ATOM 1580 O O . ALA A 1 190 ? 25.284 -1.351 -25.501 1.00 90.50 190 ALA A O 1
ATOM 1581 N N . ASP A 1 191 ? 24.820 -0.624 -23.421 1.00 92.12 191 ASP A N 1
ATOM 1582 C CA . ASP A 1 191 ? 25.636 -1.610 -22.711 1.00 92.12 191 ASP A CA 1
ATOM 1583 C C . ASP A 1 191 ? 25.204 -3.044 -23.081 1.00 92.12 191 ASP A C 1
ATOM 1585 O O . ASP A 1 191 ? 24.015 -3.359 -23.163 1.00 92.12 191 ASP A O 1
ATOM 1589 N N . LYS A 1 192 ? 26.170 -3.938 -23.309 1.00 93.44 192 LYS A N 1
ATOM 1590 C CA . LYS A 1 192 ? 25.896 -5.324 -23.702 1.00 93.44 192 LYS A CA 1
ATOM 1591 C C . LYS A 1 192 ? 25.067 -6.061 -22.646 1.00 93.44 192 LYS A C 1
ATOM 1593 O O . LYS A 1 192 ? 24.159 -6.806 -23.013 1.00 93.44 192 LYS A O 1
ATOM 1598 N N . ASP A 1 193 ? 25.362 -5.833 -21.369 1.00 93.00 193 ASP A N 1
ATOM 1599 C CA . ASP A 1 193 ? 24.641 -6.457 -20.260 1.00 93.00 193 ASP A CA 1
ATOM 1600 C C . ASP A 1 193 ? 23.219 -5.890 -20.142 1.00 93.00 193 ASP A C 1
ATOM 1602 O O . ASP A 1 193 ? 22.282 -6.612 -19.806 1.00 93.00 193 ASP A O 1
ATOM 1606 N N . PHE A 1 194 ? 23.039 -4.608 -20.483 1.00 92.94 194 PHE A N 1
ATOM 1607 C CA . PHE A 1 194 ? 21.719 -3.986 -20.567 1.00 92.94 194 PHE A CA 1
ATOM 1608 C C . PHE A 1 194 ? 20.875 -4.637 -21.663 1.00 92.94 194 PHE A C 1
ATOM 1610 O O . PHE A 1 194 ? 19.744 -5.040 -21.410 1.00 92.94 194 PHE A O 1
ATOM 1617 N N . ILE A 1 195 ? 21.436 -4.786 -22.867 1.00 91.38 195 ILE A N 1
ATOM 1618 C CA . ILE A 1 195 ? 20.752 -5.407 -24.010 1.00 91.38 195 ILE A CA 1
ATOM 1619 C C . ILE A 1 195 ? 20.313 -6.838 -23.674 1.00 91.38 195 ILE A C 1
ATOM 1621 O O . ILE A 1 195 ? 19.192 -7.227 -23.995 1.00 91.38 195 ILE A O 1
ATOM 1625 N N . GLU A 1 196 ? 21.178 -7.616 -23.018 1.00 91.81 196 GLU A N 1
ATOM 1626 C CA . GLU A 1 196 ? 20.867 -8.978 -22.574 1.00 91.81 196 GLU A CA 1
ATOM 1627 C C . GLU A 1 196 ? 19.658 -9.007 -21.628 1.00 91.81 196 GLU A C 1
ATOM 1629 O O . GLU A 1 196 ? 18.717 -9.766 -21.861 1.00 91.81 196 GLU A O 1
ATOM 1634 N N . LEU A 1 197 ? 19.651 -8.150 -20.602 1.00 91.50 197 LEU A N 1
ATOM 1635 C CA . LEU A 1 197 ? 18.560 -8.075 -19.630 1.00 91.50 197 LEU A CA 1
ATOM 1636 C C . LEU A 1 197 ? 17.249 -7.611 -20.269 1.00 91.50 197 LEU A C 1
ATOM 1638 O O . LEU A 1 197 ? 16.206 -8.212 -20.018 1.00 91.50 197 LEU A O 1
ATOM 1642 N N . VAL A 1 198 ? 17.291 -6.579 -21.116 1.00 89.00 198 VAL A N 1
ATOM 1643 C CA . VAL A 1 198 ? 16.102 -6.079 -21.823 1.00 89.00 198 VAL A CA 1
ATOM 1644 C C . VAL A 1 198 ? 15.511 -7.168 -22.714 1.00 89.00 198 VAL A C 1
ATOM 1646 O O . VAL A 1 198 ? 14.310 -7.416 -22.652 1.00 89.00 198 VAL A O 1
ATOM 1649 N N . ASN A 1 199 ? 16.339 -7.875 -23.484 1.00 85.94 199 ASN A N 1
ATOM 1650 C CA . ASN A 1 199 ? 15.866 -8.982 -24.315 1.00 85.94 199 ASN A CA 1
ATOM 1651 C C . ASN A 1 199 ? 15.265 -10.108 -23.464 1.00 85.94 199 ASN A C 1
ATOM 1653 O O . ASN A 1 199 ? 14.186 -10.601 -23.791 1.00 85.94 199 ASN A O 1
ATOM 1657 N N . LYS A 1 200 ? 15.897 -10.454 -22.337 1.00 87.38 200 LYS A N 1
ATOM 1658 C CA . LYS A 1 200 ? 15.365 -11.447 -21.395 1.00 87.38 200 LYS A CA 1
ATOM 1659 C C . LYS A 1 200 ? 13.993 -11.069 -20.826 1.00 87.38 200 LYS A C 1
ATOM 1661 O O . LYS A 1 200 ? 13.238 -11.963 -20.475 1.00 87.38 200 LYS A O 1
ATOM 1666 N N . LEU A 1 201 ? 13.673 -9.779 -20.707 1.00 84.56 201 LEU A N 1
ATOM 1667 C CA . LEU A 1 201 ? 12.373 -9.315 -20.211 1.00 84.56 201 LEU A CA 1
ATOM 1668 C C . LEU A 1 201 ? 11.312 -9.233 -21.318 1.00 84.56 201 LEU A C 1
ATOM 1670 O O . LEU A 1 201 ? 10.144 -9.507 -21.069 1.00 84.56 201 LEU A O 1
ATOM 1674 N N . ILE A 1 202 ? 11.711 -8.830 -22.525 1.00 75.88 202 ILE A N 1
ATOM 1675 C CA . ILE A 1 202 ? 10.789 -8.312 -23.546 1.00 75.88 202 ILE A CA 1
ATOM 1676 C C . ILE A 1 202 ? 10.662 -9.217 -24.782 1.00 75.88 202 ILE A C 1
ATOM 1678 O O . ILE A 1 202 ? 9.627 -9.199 -25.436 1.00 75.88 202 ILE A O 1
ATOM 1682 N N . THR A 1 203 ? 11.699 -9.974 -25.156 1.00 63.00 203 THR A N 1
ATOM 1683 C CA . THR A 1 203 ? 11.740 -10.633 -26.484 1.00 63.00 203 THR A CA 1
ATOM 1684 C C . THR A 1 203 ? 11.186 -12.056 -26.530 1.00 63.00 203 THR A C 1
ATOM 1686 O O . THR A 1 203 ? 10.994 -12.590 -27.623 1.00 63.00 203 THR A O 1
ATOM 1689 N N . ASP A 1 204 ? 10.861 -12.650 -25.382 1.00 54.16 204 ASP A N 1
ATOM 1690 C CA . ASP A 1 204 ? 10.108 -13.901 -25.342 1.00 54.16 204 ASP A CA 1
ATOM 1691 C C . ASP A 1 204 ? 8.613 -13.559 -25.455 1.00 54.16 204 ASP A C 1
ATOM 1693 O O . ASP A 1 204 ? 8.077 -12.868 -24.594 1.00 54.16 204 ASP A O 1
ATOM 1697 N N . TYR A 1 205 ? 7.951 -14.020 -26.524 1.00 46.47 205 TYR A N 1
ATOM 1698 C CA . TYR A 1 205 ? 6.543 -13.743 -26.891 1.00 46.47 205 TYR A CA 1
ATOM 1699 C C . TYR A 1 205 ? 5.501 -13.969 -25.767 1.00 46.47 205 TYR A C 1
ATOM 1701 O O . TYR A 1 205 ? 4.365 -13.530 -25.908 1.00 46.47 205 TYR A O 1
ATOM 1709 N N . ASP A 1 206 ? 5.879 -14.625 -24.665 1.00 51.41 206 ASP A N 1
ATOM 1710 C CA . ASP A 1 206 ? 5.042 -14.871 -23.482 1.00 51.41 206 ASP A CA 1
ATOM 1711 C C . ASP A 1 206 ? 5.318 -13.901 -22.310 1.00 51.41 206 ASP A C 1
ATOM 1713 O O . ASP A 1 206 ? 4.780 -14.082 -21.216 1.00 51.41 206 ASP A O 1
ATOM 1717 N N . GLY A 1 207 ? 6.154 -12.877 -22.511 1.00 62.34 207 GLY A N 1
ATOM 1718 C CA . GLY A 1 207 ? 6.618 -11.991 -21.448 1.00 62.34 207 GLY A CA 1
ATOM 1719 C C . GLY A 1 207 ? 7.707 -12.649 -20.612 1.00 62.34 207 GLY A C 1
ATOM 1720 O O . GLY A 1 207 ? 7.472 -13.567 -19.824 1.00 62.34 207 GLY A O 1
ATOM 1721 N N . GLY A 1 208 ? 8.934 -12.170 -20.779 1.00 72.38 208 GLY A N 1
ATOM 1722 C CA . GLY A 1 208 ? 10.062 -12.638 -19.995 1.00 72.38 208 GLY A CA 1
ATOM 1723 C C . GLY A 1 208 ? 9.940 -12.263 -18.516 1.00 72.38 208 GLY A C 1
ATOM 1724 O O . GLY A 1 208 ? 9.201 -11.354 -18.127 1.00 72.38 208 GLY A O 1
ATOM 1725 N N . ARG A 1 209 ? 10.701 -12.961 -17.668 1.00 83.31 209 ARG A N 1
ATOM 1726 C CA . ARG A 1 209 ? 10.747 -12.712 -16.222 1.00 83.31 209 ARG A CA 1
ATOM 1727 C C . ARG A 1 209 ? 12.177 -12.502 -15.756 1.00 83.31 209 ARG A C 1
ATOM 1729 O O . ARG A 1 209 ? 13.054 -13.334 -15.990 1.00 83.31 209 ARG A O 1
ATOM 1736 N N . TRP A 1 210 ? 12.385 -11.421 -15.021 1.00 91.62 210 TRP A N 1
ATOM 1737 C CA . TRP A 1 210 ? 13.600 -11.189 -14.249 1.00 91.62 210 TRP A CA 1
ATOM 1738 C C . TRP A 1 210 ? 13.486 -11.818 -12.868 1.00 91.62 210 TRP A C 1
ATOM 1740 O O . TRP A 1 210 ? 12.458 -11.687 -12.204 1.00 91.62 210 TRP A O 1
ATOM 1750 N N . ASN A 1 211 ? 14.545 -12.493 -12.431 1.00 92.12 211 ASN A N 1
ATOM 1751 C CA . ASN A 1 211 ? 14.715 -12.941 -11.052 1.00 92.12 211 ASN A CA 1
ATOM 1752 C C . ASN A 1 211 ? 15.424 -11.858 -10.207 1.00 92.12 211 ASN A C 1
ATOM 1754 O O . ASN A 1 211 ? 15.712 -10.764 -10.693 1.00 92.12 211 ASN A O 1
ATOM 1758 N N . THR A 1 212 ? 15.725 -12.167 -8.941 1.00 92.44 212 THR A N 1
ATOM 1759 C CA . THR A 1 212 ? 16.385 -11.216 -8.034 1.00 92.44 212 THR A CA 1
ATOM 1760 C C . THR A 1 212 ? 17.729 -10.741 -8.594 1.00 92.44 212 THR A C 1
ATOM 1762 O O . THR A 1 212 ? 17.995 -9.544 -8.587 1.00 92.44 212 THR A O 1
ATOM 1765 N N . GLU A 1 213 ? 18.547 -11.656 -9.123 1.00 93.00 213 GLU A N 1
ATOM 1766 C CA . GLU A 1 213 ? 19.875 -11.349 -9.676 1.00 93.00 213 GLU A CA 1
ATOM 1767 C C . GLU A 1 213 ? 19.783 -10.448 -10.916 1.00 93.00 213 GLU A C 1
ATOM 1769 O O . GLU A 1 213 ? 20.575 -9.520 -11.074 1.00 93.00 213 GLU A O 1
ATOM 1774 N N . ASP A 1 214 ? 18.791 -10.677 -11.779 1.00 93.44 214 ASP A N 1
ATOM 1775 C CA . ASP A 1 214 ? 18.536 -9.840 -12.952 1.00 93.44 214 ASP A CA 1
ATOM 1776 C C . ASP A 1 214 ? 18.165 -8.410 -12.541 1.00 93.44 214 ASP A C 1
ATOM 1778 O O . ASP A 1 214 ? 18.683 -7.451 -13.113 1.00 93.44 214 ASP A O 1
ATOM 1782 N N . VAL A 1 215 ? 17.302 -8.258 -11.526 1.00 89.25 215 VAL A N 1
ATOM 1783 C CA . VAL A 1 215 ? 16.912 -6.941 -10.999 1.00 89.25 215 VAL A CA 1
ATOM 1784 C C . VAL A 1 215 ? 18.112 -6.220 -10.378 1.00 89.25 215 VAL A C 1
ATOM 1786 O O . VAL A 1 215 ? 18.300 -5.025 -10.614 1.00 89.25 215 VAL A O 1
ATOM 1789 N N . GLU A 1 216 ? 18.947 -6.931 -9.617 1.00 88.56 216 GLU A N 1
ATOM 1790 C CA . GLU A 1 216 ? 20.181 -6.383 -9.044 1.00 88.56 216 GLU A CA 1
ATOM 1791 C C . GLU A 1 216 ? 21.146 -5.897 -10.126 1.00 88.56 216 GLU A C 1
ATOM 1793 O O . GLU A 1 216 ? 21.579 -4.740 -10.095 1.00 88.56 216 GLU A O 1
ATOM 1798 N N . ARG A 1 217 ? 21.427 -6.751 -11.119 1.00 92.50 217 ARG A N 1
ATOM 1799 C CA . ARG A 1 217 ? 22.300 -6.427 -12.254 1.00 92.50 217 ARG A CA 1
ATOM 1800 C C . ARG A 1 217 ? 21.747 -5.241 -13.044 1.00 92.50 217 ARG A C 1
ATOM 1802 O O . ARG A 1 217 ? 22.506 -4.350 -13.423 1.00 92.50 217 ARG A O 1
ATOM 1809 N N . PHE A 1 218 ? 20.430 -5.179 -13.249 1.00 90.12 218 PHE A N 1
ATOM 1810 C CA . PHE A 1 218 ? 19.783 -4.064 -13.937 1.00 90.12 218 PHE A CA 1
ATOM 1811 C C . PHE A 1 218 ? 19.957 -2.735 -13.193 1.00 90.12 218 PHE A C 1
ATOM 1813 O O . PHE A 1 218 ? 20.348 -1.736 -13.802 1.00 90.12 218 PHE A O 1
ATOM 1820 N N . LEU A 1 219 ? 19.717 -2.714 -11.876 1.00 81.81 219 LEU A N 1
ATOM 1821 C CA . LEU A 1 219 ? 19.918 -1.521 -11.049 1.00 81.81 219 LEU A CA 1
ATOM 1822 C C . LEU A 1 219 ? 21.385 -1.075 -11.046 1.00 81.81 219 LEU A C 1
ATOM 1824 O O . LEU A 1 219 ? 21.659 0.121 -11.157 1.00 81.81 219 LEU A O 1
ATOM 1828 N N . GLU A 1 220 ? 22.329 -2.013 -10.958 1.00 82.56 220 GLU A N 1
ATOM 1829 C CA . GLU A 1 220 ? 23.761 -1.707 -11.013 1.00 82.56 220 GLU A CA 1
ATOM 1830 C C . GLU A 1 220 ? 24.141 -1.024 -12.334 1.00 82.56 220 GLU A C 1
ATOM 1832 O O . GLU A 1 220 ? 24.769 0.042 -12.325 1.00 82.56 220 GLU A O 1
ATOM 1837 N N . ILE A 1 221 ? 23.709 -1.592 -13.465 1.00 84.31 221 ILE A N 1
ATOM 1838 C CA . ILE A 1 221 ? 23.945 -1.029 -14.799 1.00 84.31 221 ILE A CA 1
ATOM 1839 C C . ILE A 1 221 ? 23.312 0.357 -14.913 1.00 84.31 221 ILE A C 1
ATOM 1841 O O . ILE A 1 221 ? 23.975 1.294 -15.359 1.00 84.31 221 ILE A O 1
ATOM 1845 N N . TRP A 1 222 ? 22.061 0.515 -14.470 1.00 83.44 222 TRP A N 1
ATOM 1846 C CA . TRP A 1 222 ? 21.353 1.793 -14.480 1.00 83.44 222 TRP A CA 1
ATOM 1847 C C . TRP A 1 222 ? 22.112 2.883 -13.715 1.00 83.44 222 TRP A C 1
ATOM 1849 O O . TRP A 1 222 ? 22.339 3.974 -14.249 1.00 83.44 222 TRP A O 1
ATOM 1859 N N . TYR A 1 223 ? 22.531 2.604 -12.478 1.00 76.19 223 TYR A N 1
ATOM 1860 C CA . TYR A 1 223 ? 23.244 3.579 -11.653 1.00 76.19 223 TYR A CA 1
ATOM 1861 C C . TYR A 1 223 ? 24.640 3.893 -12.195 1.00 76.19 223 TYR A C 1
ATOM 1863 O O . TYR A 1 223 ? 25.050 5.058 -12.182 1.00 76.19 223 TYR A O 1
ATOM 1871 N N . ARG A 1 224 ? 25.367 2.883 -12.689 1.00 79.75 224 ARG A N 1
ATOM 1872 C CA . ARG A 1 224 ? 26.676 3.066 -13.329 1.00 79.75 224 ARG A CA 1
ATOM 1873 C C . ARG A 1 224 ? 26.559 3.958 -14.565 1.00 79.75 224 ARG A C 1
ATOM 1875 O O . ARG A 1 224 ? 27.269 4.959 -14.650 1.00 79.75 224 ARG A O 1
ATOM 1882 N N . HIS A 1 225 ? 25.628 3.633 -15.462 1.00 81.62 225 HIS A N 1
ATOM 1883 C CA . HIS A 1 225 ? 25.393 4.350 -16.717 1.00 81.62 225 HIS A CA 1
ATOM 1884 C C . HIS A 1 225 ? 25.025 5.814 -16.483 1.00 81.62 225 HIS A C 1
ATOM 1886 O O . HIS A 1 225 ? 25.687 6.711 -16.997 1.00 81.62 225 HIS A O 1
ATOM 1892 N N . ASN A 1 226 ? 24.032 6.079 -15.628 1.00 72.44 226 ASN A N 1
ATOM 1893 C CA . ASN A 1 226 ? 23.601 7.450 -15.340 1.00 72.44 226 ASN A CA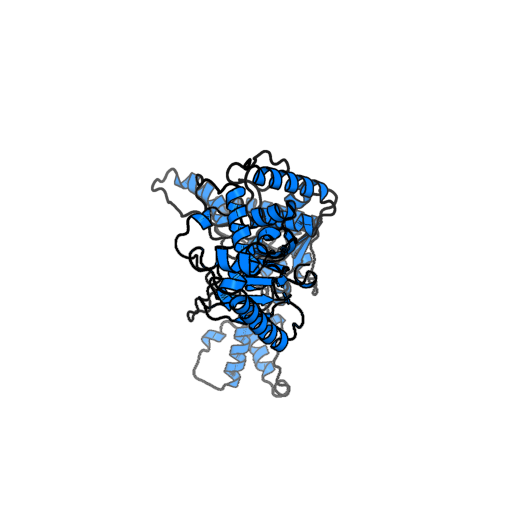 1
ATOM 1894 C C . ASN A 1 226 ? 24.705 8.291 -14.684 1.00 72.44 226 ASN A C 1
ATOM 1896 O O . ASN A 1 226 ? 24.831 9.482 -14.965 1.00 72.44 226 ASN A O 1
ATOM 1900 N N . LYS A 1 227 ? 25.544 7.684 -13.836 1.00 69.81 227 LYS A N 1
ATOM 1901 C CA . LYS A 1 227 ? 26.698 8.370 -13.240 1.00 69.81 227 LYS A CA 1
ATOM 1902 C C . LYS A 1 227 ? 27.734 8.771 -14.293 1.00 69.81 227 LYS A C 1
ATOM 1904 O O . LYS A 1 227 ? 28.340 9.837 -14.172 1.00 69.81 227 LYS A O 1
ATOM 1909 N N . GLU A 1 228 ? 27.968 7.933 -15.297 1.00 75.81 228 GLU A N 1
ATOM 1910 C CA . GLU A 1 228 ? 28.874 8.240 -16.408 1.00 75.81 228 GLU A CA 1
ATOM 1911 C C . GLU A 1 228 ? 28.285 9.285 -17.356 1.00 75.81 228 GLU A C 1
ATOM 1913 O O . GLU A 1 228 ? 28.972 10.261 -17.659 1.00 75.81 228 GLU A O 1
ATOM 1918 N N . GLN A 1 229 ? 27.011 9.151 -17.733 1.00 71.69 229 GLN A N 1
ATOM 1919 C CA . GLN A 1 229 ? 26.292 10.139 -18.545 1.00 71.69 229 GLN A CA 1
ATOM 1920 C C . GLN A 1 229 ? 26.288 11.516 -17.885 1.00 71.69 229 GLN A C 1
ATOM 1922 O O . GLN A 1 229 ? 26.607 12.513 -18.528 1.00 71.69 229 GLN A O 1
ATOM 1927 N N . PHE A 1 230 ? 26.031 11.583 -16.576 1.00 63.94 230 PHE A N 1
ATOM 1928 C CA . PHE A 1 230 ? 26.109 12.834 -15.828 1.00 63.94 230 PHE A CA 1
ATOM 1929 C C . PHE A 1 230 ? 27.497 13.480 -15.931 1.00 63.94 230 PHE A C 1
ATOM 1931 O O . PHE A 1 230 ? 27.607 14.673 -16.202 1.00 63.94 230 PHE A O 1
ATOM 1938 N N . ARG A 1 231 ? 28.571 12.696 -15.763 1.00 66.44 231 ARG A N 1
ATOM 1939 C CA . ARG A 1 231 ? 29.946 13.203 -15.905 1.00 66.44 231 ARG A CA 1
ATOM 1940 C C . ARG A 1 231 ? 30.225 13.710 -17.319 1.00 66.44 231 ARG A C 1
ATOM 1942 O O . ARG A 1 231 ? 30.867 14.742 -17.459 1.00 66.44 231 ARG A O 1
ATOM 1949 N N . GLN A 1 232 ? 29.756 13.008 -18.348 1.00 69.75 232 GLN A N 1
ATOM 1950 C CA . GLN A 1 232 ? 29.939 13.411 -19.745 1.00 69.75 232 GLN A CA 1
ATOM 1951 C C . GLN A 1 232 ? 29.159 14.693 -20.072 1.00 69.75 232 GLN A C 1
ATOM 1953 O O . GLN A 1 232 ? 29.730 15.632 -20.625 1.00 69.75 232 GLN A O 1
ATOM 1958 N N . ASN A 1 233 ? 27.893 14.770 -19.657 1.00 64.56 233 ASN A N 1
ATOM 1959 C CA . ASN A 1 233 ? 27.028 15.931 -19.867 1.00 64.56 233 ASN A CA 1
ATOM 1960 C C . ASN A 1 233 ? 27.472 17.156 -19.058 1.00 64.56 233 ASN A C 1
ATOM 1962 O O . ASN A 1 233 ? 27.287 18.271 -19.514 1.00 64.56 233 ASN A O 1
ATOM 1966 N N . ALA A 1 234 ? 28.089 16.983 -17.888 1.00 59.84 234 ALA A N 1
ATOM 1967 C CA . ALA A 1 234 ? 28.667 18.100 -17.139 1.00 59.84 234 ALA A CA 1
ATOM 1968 C C . ALA A 1 234 ? 29.908 18.704 -17.826 1.00 59.84 234 ALA A C 1
ATOM 1970 O O . ALA A 1 234 ? 30.243 19.862 -17.589 1.00 59.84 234 ALA A O 1
ATOM 1971 N N . LEU A 1 235 ? 30.604 17.921 -18.659 1.00 59.84 235 LEU A N 1
ATOM 1972 C CA . LEU A 1 235 ? 31.831 18.325 -19.353 1.00 59.84 235 LEU A CA 1
ATOM 1973 C C . LEU A 1 235 ? 31.584 18.851 -20.774 1.00 59.84 235 LEU A C 1
ATOM 1975 O O . LEU A 1 235 ? 32.416 19.580 -21.307 1.00 59.84 235 LEU A O 1
ATOM 1979 N N . SER A 1 236 ? 30.466 18.482 -21.398 1.00 53.44 236 SER A N 1
ATOM 1980 C CA . SER A 1 236 ? 30.044 18.994 -22.705 1.00 53.44 236 SER A CA 1
ATOM 1981 C C . SER A 1 236 ? 28.909 19.996 -22.511 1.00 53.44 236 SER A C 1
ATOM 1983 O O . SER A 1 236 ? 27.966 19.653 -21.822 1.00 53.44 236 SER A O 1
ATOM 1985 N N . GLU A 1 237 ? 28.913 21.168 -23.151 1.00 53.59 237 GLU A N 1
ATOM 1986 C CA . GLU A 1 237 ? 27.857 22.213 -23.054 1.00 53.59 237 GLU A CA 1
ATOM 1987 C C . GLU A 1 237 ? 26.418 21.764 -23.435 1.00 53.59 237 GLU A C 1
ATOM 1989 O O . GLU A 1 237 ? 25.501 22.579 -23.550 1.00 53.59 237 GLU A O 1
ATOM 1994 N N . LYS A 1 238 ? 26.182 20.465 -23.640 1.00 47.28 238 LYS A N 1
ATOM 1995 C CA . LYS A 1 238 ? 24.850 19.868 -23.681 1.00 47.28 238 LYS A CA 1
ATOM 1996 C C . LYS A 1 238 ? 24.177 20.066 -22.323 1.00 47.28 238 LYS A C 1
ATOM 1998 O O . LYS A 1 238 ? 24.764 19.812 -21.278 1.00 47.28 238 LYS A O 1
ATOM 2003 N N . THR A 1 239 ? 22.916 20.489 -22.333 1.00 51.38 239 THR A N 1
ATOM 2004 C CA . THR A 1 239 ? 22.091 20.563 -21.122 1.00 51.38 239 THR A CA 1
ATOM 2005 C C . THR A 1 239 ? 22.194 19.259 -20.331 1.00 51.38 239 THR A C 1
ATOM 2007 O O . THR A 1 239 ? 21.953 18.188 -20.886 1.00 51.38 239 THR A O 1
ATOM 2010 N N . PHE A 1 240 ? 22.477 19.357 -19.030 1.00 51.81 240 PHE A N 1
ATOM 2011 C CA . PHE A 1 240 ? 22.570 18.242 -18.073 1.00 51.81 240 PHE A CA 1
ATOM 2012 C C . PHE A 1 240 ? 21.335 17.313 -18.041 1.00 51.81 240 PHE A C 1
ATOM 2014 O O . PHE A 1 240 ? 21.387 16.242 -17.447 1.00 51.81 240 PHE A O 1
ATOM 2021 N N . LEU A 1 241 ? 20.240 17.726 -18.686 1.00 54.34 241 LEU A N 1
ATOM 2022 C CA . LEU A 1 241 ? 18.967 17.020 -18.844 1.00 54.34 241 LEU A CA 1
ATOM 2023 C C . LEU A 1 241 ? 18.904 16.086 -20.069 1.00 54.34 241 LEU A C 1
ATOM 2025 O O . LEU A 1 241 ? 17.838 15.555 -20.368 1.00 54.34 241 LEU A O 1
ATOM 2029 N N . HIS A 1 242 ? 19.987 15.923 -20.834 1.00 64.00 242 HIS A N 1
ATOM 2030 C CA . HIS A 1 242 ? 19.966 15.036 -21.996 1.00 64.00 242 HIS A CA 1
ATOM 2031 C C . HIS A 1 242 ? 19.967 13.557 -21.573 1.00 64.00 242 HIS A C 1
ATOM 2033 O O . HIS A 1 242 ? 20.971 13.058 -21.067 1.00 64.00 242 HIS A O 1
ATOM 2039 N N . GLU A 1 243 ? 18.853 12.864 -21.821 1.00 72.31 243 GLU A N 1
ATOM 2040 C CA . GLU A 1 243 ? 18.726 11.410 -21.670 1.00 72.31 243 GLU A CA 1
ATOM 2041 C C . GLU A 1 243 ? 19.057 10.701 -22.990 1.00 72.31 243 GLU A C 1
ATOM 2043 O O . GLU A 1 243 ? 18.481 11.012 -24.042 1.00 72.31 243 GLU A O 1
ATOM 2048 N N . ASP A 1 244 ? 19.954 9.718 -22.930 1.00 84.69 244 ASP A N 1
ATOM 2049 C CA . ASP A 1 244 ? 20.253 8.845 -24.062 1.00 84.69 244 ASP A CA 1
ATOM 2050 C C . ASP A 1 244 ? 19.209 7.722 -24.222 1.00 84.69 244 ASP A C 1
ATOM 2052 O O . ASP A 1 244 ? 18.314 7.532 -23.393 1.00 84.69 244 ASP A O 1
ATOM 2056 N N . ALA A 1 245 ? 19.308 6.973 -25.323 1.00 87.44 245 ALA A N 1
ATOM 2057 C CA . ALA A 1 245 ? 18.348 5.924 -25.659 1.00 87.44 245 ALA A CA 1
ATOM 2058 C C . ALA A 1 245 ? 18.260 4.827 -24.578 1.00 87.44 245 ALA A C 1
ATOM 2060 O O . ALA A 1 245 ? 17.161 4.406 -24.226 1.00 87.44 245 ALA A O 1
ATOM 2061 N N . GLN A 1 246 ? 19.393 4.412 -23.994 1.00 90.06 246 GLN A N 1
ATOM 2062 C CA . GLN A 1 246 ? 19.416 3.438 -22.895 1.00 90.06 246 GLN A CA 1
ATOM 2063 C C . GLN A 1 246 ? 18.685 3.973 -21.658 1.00 90.06 246 GLN A C 1
ATOM 2065 O O . GLN A 1 246 ? 17.873 3.254 -21.071 1.00 90.06 246 GLN A O 1
ATOM 2070 N N . THR A 1 247 ? 18.928 5.236 -21.289 1.00 85.38 247 THR A N 1
ATOM 2071 C CA . THR A 1 247 ? 18.285 5.864 -20.128 1.00 85.38 247 THR A CA 1
ATOM 2072 C C . THR A 1 247 ? 16.764 5.898 -20.291 1.00 85.38 247 THR A C 1
ATOM 2074 O O . THR A 1 247 ? 16.016 5.539 -19.380 1.00 85.38 247 THR A O 1
ATOM 2077 N N . LYS A 1 248 ? 16.293 6.252 -21.489 1.00 84.50 248 LYS A N 1
ATOM 2078 C CA . LYS A 1 248 ? 14.862 6.285 -21.805 1.00 84.50 248 LYS A CA 1
ATOM 2079 C C . LYS A 1 248 ? 14.213 4.900 -21.781 1.00 84.50 248 LYS A C 1
ATOM 2081 O O . LYS A 1 248 ? 13.147 4.756 -21.191 1.00 84.50 248 LYS A O 1
ATOM 2086 N N . ILE A 1 249 ? 14.855 3.876 -22.356 1.00 85.62 249 ILE A N 1
ATOM 2087 C CA . ILE A 1 249 ? 14.333 2.498 -22.318 1.00 85.62 249 ILE A CA 1
ATOM 2088 C C . ILE A 1 249 ? 14.244 1.978 -20.883 1.00 85.62 249 ILE A C 1
ATOM 2090 O O . ILE A 1 249 ? 13.223 1.409 -20.507 1.00 85.62 249 ILE A O 1
ATOM 2094 N N . ALA A 1 250 ? 15.264 2.201 -20.052 1.00 86.44 250 ALA A N 1
ATOM 2095 C CA . ALA A 1 250 ? 15.183 1.773 -18.658 1.00 86.44 250 ALA A CA 1
ATOM 2096 C C . ALA A 1 250 ? 14.070 2.496 -17.888 1.00 86.44 250 ALA A C 1
ATOM 2098 O O . ALA A 1 250 ? 13.392 1.859 -17.085 1.00 86.44 250 ALA A O 1
ATOM 2099 N N . ARG A 1 251 ? 13.828 3.786 -18.162 1.00 79.38 251 ARG A N 1
ATOM 2100 C CA . ARG A 1 251 ? 12.687 4.508 -17.582 1.00 79.38 251 ARG A CA 1
ATOM 2101 C C . ARG A 1 251 ? 11.356 3.859 -17.959 1.00 79.38 251 ARG A C 1
ATOM 2103 O O . ARG A 1 251 ? 10.552 3.597 -17.072 1.00 79.38 251 ARG A O 1
ATOM 2110 N N . LEU A 1 252 ? 11.166 3.518 -19.234 1.00 79.50 252 LEU A N 1
ATOM 2111 C CA . LEU A 1 252 ? 9.964 2.814 -19.695 1.00 79.50 252 LEU A CA 1
ATOM 2112 C C . LEU A 1 252 ? 9.780 1.457 -19.007 1.00 79.50 252 LEU A C 1
ATOM 2114 O O . LEU A 1 252 ? 8.652 1.100 -18.671 1.00 79.50 252 LEU A O 1
ATOM 2118 N N . ILE A 1 253 ? 10.868 0.723 -18.763 1.00 83.00 253 ILE A N 1
ATOM 2119 C CA . ILE A 1 253 ? 10.821 -0.539 -18.015 1.00 83.00 253 ILE A CA 1
ATOM 2120 C C . ILE A 1 253 ? 10.397 -0.292 -16.569 1.00 83.00 253 ILE A C 1
ATOM 2122 O O . ILE A 1 253 ? 9.499 -0.973 -16.092 1.00 83.00 253 ILE A O 1
ATOM 2126 N N . PHE A 1 254 ? 10.978 0.693 -15.876 1.00 79.81 254 PHE A N 1
ATOM 2127 C CA . PHE A 1 254 ? 10.545 1.022 -14.515 1.00 79.81 254 PHE A CA 1
ATOM 2128 C C . PHE A 1 254 ? 9.064 1.408 -14.462 1.00 79.81 254 PHE A C 1
ATOM 2130 O O . PHE A 1 254 ? 8.361 1.000 -13.546 1.00 79.81 254 PHE A O 1
ATOM 2137 N N . GLU A 1 255 ? 8.577 2.159 -15.446 1.00 73.69 255 GLU A N 1
ATOM 2138 C CA . GLU A 1 255 ? 7.188 2.610 -15.494 1.00 73.69 255 GLU A CA 1
ATOM 2139 C C . GLU A 1 255 ? 6.194 1.473 -15.799 1.00 73.69 255 GLU A C 1
ATOM 2141 O O . GLU A 1 255 ? 5.043 1.531 -15.375 1.00 73.69 255 GLU A O 1
ATOM 2146 N N . ASN A 1 256 ? 6.593 0.444 -16.543 1.00 75.44 256 ASN A N 1
ATOM 2147 C CA . ASN A 1 256 ? 5.651 -0.544 -17.082 1.00 75.44 256 ASN A CA 1
ATOM 2148 C C . ASN A 1 256 ? 6.006 -1.987 -16.698 1.00 75.44 256 ASN A C 1
ATOM 2150 O O . ASN A 1 256 ? 5.529 -2.927 -17.318 1.00 75.44 256 ASN A O 1
ATOM 2154 N N . ALA A 1 257 ? 6.847 -2.180 -15.689 1.00 79.31 257 ALA A N 1
ATOM 2155 C CA . ALA A 1 257 ? 7.091 -3.485 -15.094 1.00 79.31 257 ALA A CA 1
ATOM 2156 C C . ALA A 1 257 ? 6.180 -3.717 -13.881 1.00 79.31 257 ALA A C 1
ATOM 2158 O O . ALA A 1 257 ? 5.941 -2.806 -13.083 1.00 79.31 257 ALA A O 1
ATOM 2159 N N . ASP A 1 258 ? 5.733 -4.959 -13.694 1.00 81.44 258 ASP A N 1
ATOM 2160 C CA . ASP A 1 258 ? 5.182 -5.405 -12.411 1.00 81.44 258 ASP A CA 1
ATOM 2161 C C . ASP A 1 258 ? 6.282 -6.099 -11.608 1.00 81.44 258 ASP A C 1
ATOM 2163 O O . ASP A 1 258 ? 6.849 -7.113 -12.029 1.00 81.44 258 ASP A O 1
ATOM 2167 N N . VAL A 1 259 ? 6.601 -5.533 -10.448 1.00 85.88 259 VAL A N 1
ATOM 2168 C CA . VAL A 1 259 ? 7.619 -6.029 -9.530 1.00 85.88 259 VAL A CA 1
ATOM 2169 C C . VAL A 1 259 ? 6.943 -6.686 -8.347 1.00 85.88 259 VAL A C 1
ATOM 2171 O O . VAL A 1 259 ? 6.180 -6.070 -7.605 1.00 85.88 259 VAL A O 1
ATOM 2174 N N . HIS A 1 260 ? 7.306 -7.937 -8.113 1.00 90.50 260 HIS A N 1
ATOM 2175 C CA . HIS A 1 260 ? 6.813 -8.734 -7.011 1.00 90.50 260 HIS A CA 1
ATOM 2176 C C . HIS A 1 260 ? 7.930 -9.001 -6.015 1.00 90.50 260 HIS A C 1
ATOM 2178 O O . HIS A 1 260 ? 8.911 -9.674 -6.337 1.00 90.50 260 HIS A O 1
ATOM 2184 N N . LEU A 1 261 ? 7.741 -8.542 -4.783 1.00 92.81 261 LEU A N 1
ATOM 2185 C CA . LEU A 1 261 ? 8.538 -8.966 -3.639 1.00 92.81 261 LEU A CA 1
ATOM 2186 C C . LEU A 1 261 ? 7.789 -10.080 -2.909 1.00 92.81 261 LEU A C 1
ATOM 2188 O O . LEU A 1 261 ? 6.600 -9.949 -2.623 1.00 92.81 261 LEU A O 1
ATOM 2192 N N . SER A 1 262 ? 8.482 -11.160 -2.562 1.00 94.75 262 SER A N 1
ATOM 2193 C CA . SER A 1 262 ? 7.973 -12.196 -1.667 1.00 94.75 262 SER A CA 1
ATOM 2194 C C . SER A 1 262 ? 9.017 -12.573 -0.625 1.00 94.75 262 SER A C 1
ATOM 2196 O O . SER A 1 262 ? 10.206 -12.612 -0.930 1.00 94.75 262 SER A O 1
ATOM 2198 N N . ILE A 1 263 ? 8.558 -12.852 0.594 1.00 94.81 263 ILE A N 1
ATOM 2199 C CA . ILE A 1 263 ? 9.372 -13.273 1.739 1.00 94.81 263 ILE A CA 1
ATOM 2200 C C . ILE A 1 263 ? 8.839 -14.606 2.271 1.00 94.81 263 ILE A C 1
ATOM 2202 O O . ILE A 1 263 ? 7.637 -14.868 2.220 1.00 94.81 263 ILE A O 1
ATOM 2206 N N . LYS A 1 264 ? 9.715 -15.473 2.776 1.00 94.00 264 LYS A N 1
ATOM 2207 C CA . LYS A 1 264 ? 9.334 -16.755 3.384 1.00 94.00 264 LYS A CA 1
ATOM 2208 C C . LYS A 1 264 ? 9.156 -16.621 4.889 1.00 94.00 264 LYS A C 1
ATOM 2210 O O . LYS A 1 264 ? 8.166 -17.133 5.417 1.00 94.00 264 LYS A O 1
ATOM 2215 N N . ASN A 1 265 ? 10.094 -15.950 5.558 1.00 93.00 265 ASN A N 1
ATOM 2216 C CA . ASN A 1 265 ? 10.055 -15.714 6.998 1.00 93.00 265 ASN A CA 1
ATOM 2217 C C . ASN A 1 265 ? 9.474 -14.324 7.309 1.00 93.00 265 ASN A C 1
ATOM 2219 O O . ASN A 1 265 ? 9.937 -13.312 6.789 1.00 93.00 265 ASN A O 1
ATOM 2223 N N . THR A 1 266 ? 8.460 -14.279 8.177 1.00 94.00 266 THR A N 1
ATOM 2224 C CA . THR A 1 266 ? 7.801 -13.045 8.630 1.00 94.00 266 THR A CA 1
ATOM 2225 C C . THR A 1 266 ? 8.054 -12.718 10.101 1.00 94.00 266 THR A C 1
ATOM 2227 O O . THR A 1 266 ? 7.551 -11.702 10.561 1.00 94.00 266 THR A O 1
ATOM 2230 N N . GLU A 1 267 ? 8.814 -13.522 10.851 1.00 92.31 267 GLU A N 1
ATOM 2231 C CA . GLU A 1 267 ? 9.011 -13.358 12.304 1.00 92.31 267 GLU A CA 1
ATOM 2232 C C . GLU A 1 267 ? 9.585 -11.982 12.659 1.00 92.31 267 GLU A C 1
ATOM 2234 O O . GLU A 1 267 ? 9.065 -11.282 13.529 1.00 92.31 267 GLU A O 1
ATOM 2239 N N . ARG A 1 268 ? 10.620 -11.545 11.931 1.00 90.44 268 ARG A N 1
ATOM 2240 C CA . ARG A 1 268 ? 11.236 -10.226 12.134 1.00 90.44 268 ARG A CA 1
ATOM 2241 C C . ARG A 1 268 ? 10.247 -9.088 11.871 1.00 90.44 268 ARG A C 1
ATOM 2243 O O . ARG A 1 268 ? 10.234 -8.098 12.597 1.00 90.44 268 ARG A O 1
ATOM 2250 N N . LEU A 1 269 ? 9.422 -9.238 10.836 1.00 92.50 269 LEU A N 1
ATOM 2251 C CA . LEU A 1 269 ? 8.407 -8.259 10.456 1.00 92.50 269 LEU A CA 1
ATOM 2252 C C . LEU A 1 269 ? 7.255 -8.219 11.467 1.00 92.50 269 LEU A C 1
ATOM 2254 O O . LEU A 1 269 ? 6.790 -7.143 11.826 1.00 92.50 269 LEU A O 1
ATOM 2258 N N . GLU A 1 270 ? 6.825 -9.380 11.955 1.00 93.62 270 GLU A N 1
ATOM 2259 C CA . GLU A 1 270 ? 5.806 -9.513 12.993 1.00 93.62 270 GLU A CA 1
ATOM 2260 C C . GLU A 1 270 ? 6.247 -8.847 14.295 1.00 93.62 270 GLU A C 1
ATOM 2262 O O . GLU A 1 270 ? 5.487 -8.070 14.878 1.00 93.62 270 GLU A O 1
ATOM 2267 N N . GLN A 1 271 ? 7.484 -9.106 14.726 1.00 92.44 271 GLN A N 1
ATOM 2268 C CA . GLN A 1 271 ? 8.061 -8.473 15.906 1.00 92.44 271 GLN A CA 1
ATOM 2269 C C . GLN A 1 271 ? 8.122 -6.952 15.732 1.00 92.44 271 GLN A C 1
ATOM 2271 O O . GLN A 1 271 ? 7.646 -6.217 16.596 1.00 92.44 271 GLN A O 1
ATOM 2276 N N . TYR A 1 272 ? 8.627 -6.485 14.587 1.00 92.25 272 TYR A N 1
ATOM 2277 C CA . TYR A 1 272 ? 8.694 -5.063 14.270 1.00 92.25 272 TYR A CA 1
ATOM 2278 C C . TYR A 1 272 ? 7.317 -4.384 14.311 1.00 92.25 272 TYR A C 1
ATOM 2280 O O . TYR A 1 272 ? 7.155 -3.370 14.989 1.00 92.25 272 TYR A O 1
ATOM 2288 N N . LEU A 1 273 ? 6.315 -4.949 13.627 1.00 94.00 273 LEU A N 1
ATOM 2289 C CA . LEU A 1 273 ? 4.956 -4.401 13.595 1.00 94.00 273 LEU A CA 1
ATOM 2290 C C . LEU A 1 273 ? 4.312 -4.415 14.984 1.00 94.00 273 LEU A C 1
ATOM 2292 O O . LEU A 1 273 ? 3.654 -3.451 15.361 1.00 94.00 273 LEU A O 1
ATOM 2296 N N . THR A 1 274 ? 4.532 -5.471 15.766 1.00 93.75 274 THR A N 1
ATOM 2297 C CA . THR A 1 274 ? 4.020 -5.566 17.140 1.00 93.75 274 THR A CA 1
ATOM 2298 C C . THR A 1 274 ? 4.604 -4.469 18.025 1.00 93.75 274 THR A C 1
ATOM 2300 O O . THR A 1 274 ? 3.854 -3.772 18.712 1.00 93.75 274 THR A O 1
ATOM 2303 N N . ASP A 1 275 ? 5.921 -4.267 17.974 1.00 93.00 275 ASP A N 1
ATOM 2304 C CA . ASP A 1 275 ? 6.596 -3.218 18.737 1.00 93.00 275 ASP A CA 1
ATOM 2305 C C . ASP A 1 275 ? 6.174 -1.820 18.265 1.00 93.00 275 ASP A C 1
ATOM 2307 O O . ASP A 1 275 ? 5.930 -0.935 19.085 1.00 93.00 275 ASP A O 1
ATOM 2311 N N . TYR A 1 276 ? 6.043 -1.622 16.952 1.00 93.25 276 TYR A N 1
ATOM 2312 C CA . TYR A 1 276 ? 5.574 -0.372 16.360 1.00 93.25 276 TYR A CA 1
ATOM 2313 C C . TYR A 1 276 ? 4.155 -0.010 16.812 1.00 93.25 276 TYR A C 1
ATOM 2315 O O . TYR A 1 276 ? 3.936 1.083 17.333 1.00 93.25 276 TYR A O 1
ATOM 2323 N N . ILE A 1 277 ? 3.201 -0.935 16.671 1.00 94.81 277 ILE A N 1
ATOM 2324 C CA . ILE A 1 277 ? 1.803 -0.715 17.059 1.00 94.81 277 ILE A CA 1
ATOM 2325 C C . ILE A 1 277 ? 1.685 -0.497 18.564 1.00 94.81 277 ILE A C 1
ATOM 2327 O O . ILE A 1 277 ? 0.921 0.364 18.993 1.00 94.81 277 ILE A O 1
ATOM 2331 N N . LYS A 1 278 ? 2.469 -1.213 19.377 1.00 94.31 278 LYS A N 1
ATOM 2332 C CA . LYS A 1 278 ? 2.515 -0.965 20.819 1.00 94.31 278 LYS A CA 1
ATOM 2333 C C . LYS A 1 278 ? 2.941 0.474 21.127 1.00 94.31 278 LYS A C 1
ATOM 2335 O O . LYS A 1 278 ? 2.226 1.168 21.838 1.00 94.31 278 LYS A O 1
ATOM 2340 N N . ARG A 1 279 ? 4.050 0.944 20.544 1.00 91.56 279 ARG A N 1
ATOM 2341 C CA . ARG A 1 279 ? 4.517 2.330 20.729 1.00 91.56 279 ARG A CA 1
ATOM 2342 C C . ARG A 1 279 ? 3.503 3.361 20.249 1.00 91.56 279 ARG A C 1
ATOM 2344 O O . ARG A 1 279 ? 3.318 4.369 20.916 1.00 91.56 279 ARG A O 1
ATOM 2351 N N . TYR A 1 280 ? 2.852 3.108 19.114 1.00 92.06 280 TYR A N 1
ATOM 2352 C CA . TYR A 1 280 ? 1.790 3.971 18.599 1.00 92.06 280 TYR A CA 1
ATOM 2353 C C . TYR A 1 280 ? 0.641 4.105 19.603 1.00 92.06 280 TYR A C 1
ATOM 2355 O O . TYR A 1 280 ? 0.209 5.213 19.900 1.00 92.06 280 TYR A O 1
ATOM 2363 N N . LYS A 1 281 ? 0.186 2.983 20.169 1.00 92.12 281 LYS A N 1
ATOM 2364 C CA . LYS A 1 281 ? -0.891 2.963 21.163 1.00 92.12 281 LYS A CA 1
ATOM 2365 C C . LYS A 1 281 ? -0.533 3.645 22.478 1.00 92.12 281 LYS A C 1
ATOM 2367 O O . LYS A 1 281 ? -1.407 4.230 23.113 1.00 92.12 281 LYS A O 1
ATOM 2372 N N . ASP A 1 282 ? 0.727 3.530 22.878 1.00 91.50 282 ASP A N 1
ATOM 2373 C CA . ASP A 1 282 ? 1.260 4.112 24.108 1.00 91.50 282 ASP A CA 1
ATOM 2374 C C . ASP A 1 282 ? 1.670 5.594 23.918 1.00 91.50 282 ASP A C 1
ATOM 2376 O O . ASP A 1 282 ? 2.240 6.192 24.829 1.00 91.50 282 ASP A O 1
ATOM 2380 N N . ASP A 1 283 ? 1.378 6.196 22.752 1.00 87.94 283 ASP A N 1
ATOM 2381 C CA . ASP A 1 283 ? 1.768 7.561 22.367 1.00 87.94 283 ASP A CA 1
ATOM 2382 C C . ASP A 1 283 ? 3.293 7.813 22.492 1.00 87.94 283 ASP A C 1
ATOM 2384 O O . ASP A 1 283 ? 3.741 8.921 22.785 1.00 87.94 283 ASP A O 1
ATOM 2388 N N . GLU A 1 284 ? 4.110 6.777 22.256 1.00 88.69 284 GLU A N 1
ATOM 2389 C CA . GLU A 1 284 ? 5.581 6.808 22.352 1.00 88.69 284 GLU A CA 1
ATOM 2390 C C . GLU A 1 284 ? 6.291 7.116 21.019 1.00 88.69 284 GLU A C 1
ATOM 2392 O O . GLU A 1 284 ? 7.517 6.982 20.927 1.00 88.69 284 GLU A O 1
ATOM 2397 N N . LEU A 1 285 ? 5.538 7.451 19.968 1.00 84.31 285 LEU A N 1
ATOM 2398 C CA . LEU A 1 285 ? 6.094 7.803 18.663 1.00 84.31 285 LEU A CA 1
ATOM 2399 C C . LEU A 1 285 ? 6.284 9.320 18.527 1.00 84.31 285 LEU A C 1
ATOM 2401 O O . LEU A 1 285 ? 5.381 10.113 18.795 1.00 84.31 285 LEU A O 1
ATOM 2405 N N . ASP A 1 286 ? 7.459 9.704 18.039 1.00 73.44 286 ASP A N 1
ATOM 2406 C CA . ASP A 1 286 ? 7.963 11.062 17.923 1.00 73.44 286 ASP A CA 1
ATOM 2407 C C . ASP A 1 286 ? 8.153 11.452 16.456 1.00 73.44 286 ASP A C 1
ATOM 2409 O O . ASP A 1 286 ? 9.114 11.066 15.786 1.00 73.44 286 ASP A O 1
ATOM 2413 N N . GLY A 1 287 ? 7.253 12.301 15.964 1.00 69.88 287 GLY A N 1
ATOM 2414 C CA . GLY A 1 287 ? 7.387 12.921 14.652 1.00 69.88 287 GLY A CA 1
ATOM 2415 C C . GLY A 1 287 ? 7.494 11.928 13.488 1.00 69.88 287 GLY A C 1
ATOM 2416 O O . GLY A 1 287 ? 7.270 10.725 13.587 1.00 69.88 287 GLY A O 1
ATOM 2417 N N . LYS A 1 288 ? 7.803 12.468 12.318 1.00 69.19 288 LYS A N 1
ATOM 2418 C CA . LYS A 1 288 ? 7.752 11.728 11.060 1.00 69.19 288 LYS A CA 1
ATOM 2419 C C . LYS A 1 288 ? 9.010 10.901 10.804 1.00 69.19 288 LYS A C 1
ATOM 2421 O O . LYS A 1 288 ? 10.125 11.407 10.970 1.00 69.19 288 LYS A O 1
ATOM 2426 N N . CYS A 1 289 ? 8.840 9.691 10.260 1.00 70.12 289 CYS A N 1
ATOM 2427 C CA . CYS A 1 289 ? 9.991 8.923 9.810 1.00 70.12 289 CYS A CA 1
ATOM 2428 C C . CYS A 1 289 ? 10.663 9.540 8.585 1.00 70.12 289 CYS A C 1
ATOM 2430 O O . CYS A 1 289 ? 10.016 9.987 7.637 1.00 70.12 289 CYS A O 1
ATOM 2432 N N . ARG A 1 290 ? 11.997 9.577 8.627 1.00 63.34 290 ARG A N 1
ATOM 2433 C CA . ARG A 1 290 ? 12.842 10.117 7.550 1.00 63.34 290 ARG A CA 1
ATOM 2434 C C . ARG A 1 290 ? 13.407 9.030 6.630 1.00 63.34 290 ARG A C 1
ATOM 2436 O O . ARG A 1 290 ? 14.102 9.369 5.678 1.00 63.34 290 ARG A O 1
ATOM 2443 N N . SER A 1 291 ? 13.140 7.763 6.936 1.00 60.97 291 SER A N 1
ATOM 2444 C CA . SER A 1 291 ? 13.541 6.574 6.178 1.00 60.97 291 SER A CA 1
ATOM 2445 C C . SER A 1 291 ? 12.309 5.813 5.669 1.00 60.97 291 SER A C 1
ATOM 2447 O O . SER A 1 291 ? 11.194 6.079 6.116 1.00 60.97 291 SER A O 1
ATOM 2449 N N . GLY A 1 292 ? 12.510 4.892 4.721 1.00 61.84 292 GLY A N 1
ATOM 2450 C CA . GLY A 1 292 ? 11.440 4.155 4.027 1.00 61.84 292 GLY A CA 1
ATOM 2451 C C . GLY A 1 292 ? 11.212 4.646 2.593 1.00 61.84 292 GLY A C 1
ATOM 2452 O O . GLY A 1 292 ? 11.874 5.589 2.151 1.00 61.84 292 GLY A O 1
ATOM 2453 N N . LEU A 1 293 ? 10.304 3.999 1.851 1.00 61.16 293 LEU A N 1
ATOM 2454 C CA . LEU A 1 293 ? 10.071 4.286 0.427 1.00 61.16 293 LEU A CA 1
ATOM 2455 C C . LEU A 1 293 ? 9.551 5.704 0.208 1.00 61.16 293 LEU A C 1
ATOM 2457 O O . LEU A 1 293 ? 9.934 6.380 -0.746 1.00 61.16 293 LEU A O 1
ATOM 2461 N N . THR A 1 294 ? 8.644 6.140 1.074 1.00 53.75 294 THR A N 1
ATOM 2462 C CA . THR A 1 294 ? 7.904 7.377 0.859 1.00 53.75 294 THR A CA 1
ATOM 2463 C C . THR A 1 294 ? 8.570 8.567 1.532 1.00 53.75 294 THR A C 1
ATOM 2465 O O . THR A 1 294 ? 8.487 9.663 0.982 1.00 53.75 294 THR A O 1
ATOM 2468 N N . GLY A 1 295 ? 9.249 8.411 2.679 1.00 50.25 295 GLY A N 1
ATOM 2469 C CA . GLY A 1 295 ? 9.928 9.511 3.398 1.00 50.25 295 GLY A CA 1
ATOM 2470 C C . GLY A 1 295 ? 9.049 10.761 3.635 1.00 50.25 295 GLY A C 1
ATOM 2471 O O . GLY A 1 295 ? 9.546 11.851 3.933 1.00 50.25 295 GLY A O 1
ATOM 2472 N N . SER A 1 296 ? 7.734 10.624 3.457 1.00 44.56 296 SER A N 1
ATOM 2473 C CA . SER A 1 296 ? 6.673 11.628 3.305 1.00 44.56 296 SER A CA 1
ATOM 2474 C C . SER A 1 296 ? 5.387 10.994 3.800 1.00 44.56 296 SER A C 1
ATOM 2476 O O . SER A 1 296 ? 5.198 9.811 3.584 1.00 44.56 296 SER A O 1
ATOM 2478 N N . PHE A 1 297 ? 4.597 11.749 4.560 1.00 40.06 297 PHE A N 1
ATOM 2479 C CA . PHE A 1 297 ? 3.766 11.198 5.632 1.00 40.06 297 PHE A CA 1
ATOM 2480 C C . PHE A 1 297 ? 2.369 10.724 5.204 1.00 40.06 297 PHE A C 1
ATOM 2482 O O . PHE A 1 297 ? 1.712 10.093 6.021 1.00 40.06 297 PHE A O 1
ATOM 2489 N N . PHE A 1 298 ? 1.926 10.998 3.967 1.00 44.16 298 PHE A N 1
ATOM 2490 C CA . PHE A 1 298 ? 0.663 10.472 3.432 1.00 44.16 298 PHE A CA 1
ATOM 2491 C C . PHE A 1 298 ? 0.643 10.375 1.918 1.00 44.16 298 PHE A C 1
ATOM 2493 O O . PHE A 1 298 ? 1.154 11.269 1.240 1.00 44.16 298 PHE A O 1
ATOM 2500 N N . SER A 1 299 ? -0.097 9.379 1.413 1.00 41.66 299 SER A N 1
ATOM 2501 C CA . SER A 1 299 ? -0.632 9.324 0.050 1.00 41.66 299 SER A CA 1
ATOM 2502 C C . SER A 1 299 ? -1.109 10.703 -0.418 1.00 41.66 299 SER A C 1
ATOM 2504 O O . SER A 1 299 ? -2.080 11.218 0.123 1.00 41.66 299 SER A O 1
ATOM 2506 N N . SER A 1 300 ? -0.396 11.298 -1.382 1.00 38.88 300 SER A N 1
ATOM 2507 C CA . SER A 1 300 ? -0.784 12.471 -2.191 1.00 38.88 300 SER A CA 1
ATOM 2508 C C . SER A 1 300 ? -2.013 13.253 -1.688 1.00 38.88 300 SER A C 1
ATOM 2510 O O . SER A 1 300 ? -3.118 13.031 -2.176 1.00 38.88 300 SER A O 1
ATOM 2512 N N . GLY A 1 301 ? -1.832 14.185 -0.743 1.00 39.19 301 GLY A N 1
ATOM 2513 C CA . GLY A 1 301 ? -2.906 15.133 -0.408 1.00 39.19 301 GLY A CA 1
ATOM 2514 C C . GLY A 1 301 ? -2.828 15.855 0.935 1.00 39.19 301 GLY A C 1
ATOM 2515 O O . GLY A 1 301 ? -3.364 16.952 1.032 1.00 39.19 301 GLY A O 1
ATOM 2516 N N . LEU A 1 302 ? -2.155 15.304 1.950 1.00 40.88 302 LEU A N 1
ATOM 2517 C CA . LEU A 1 302 ? -2.159 15.878 3.305 1.00 40.88 302 LEU A CA 1
ATOM 2518 C C . LEU A 1 302 ? -0.727 16.027 3.830 1.00 40.88 302 LEU A C 1
ATOM 2520 O O . LEU A 1 302 ? -0.164 15.137 4.460 1.00 40.88 302 LEU A O 1
ATOM 2524 N N . SER A 1 303 ? -0.088 17.155 3.526 1.00 40.28 303 SER A N 1
ATOM 2525 C CA . SER A 1 303 ? 1.199 17.507 4.126 1.00 40.28 303 SER A CA 1
ATOM 2526 C C . SER A 1 303 ? 0.963 18.098 5.515 1.00 40.28 303 SER A C 1
ATOM 2528 O O . SER A 1 303 ? 0.673 19.286 5.626 1.00 40.28 303 SER A O 1
ATOM 2530 N N . ILE A 1 304 ? 1.105 17.295 6.569 1.00 41.69 304 ILE A N 1
ATOM 2531 C CA . ILE A 1 304 ? 1.064 17.813 7.940 1.00 41.69 304 ILE A CA 1
ATOM 2532 C C . ILE A 1 304 ? 2.343 18.635 8.206 1.00 41.69 304 ILE A C 1
ATOM 2534 O O . ILE A 1 304 ? 3.448 18.119 7.991 1.00 41.69 304 ILE A O 1
ATOM 2538 N N . PRO A 1 305 ? 2.243 19.888 8.687 1.00 47.41 305 PRO A N 1
ATOM 2539 C CA . PRO A 1 305 ? 3.398 20.667 9.125 1.00 47.41 305 PRO A CA 1
ATOM 2540 C C . PRO A 1 305 ? 4.294 19.916 10.127 1.00 47.41 305 PRO A C 1
ATOM 2542 O O . PRO A 1 305 ? 3.827 19.173 10.984 1.00 47.41 305 PRO A O 1
ATOM 2545 N N . LEU A 1 306 ? 5.606 20.179 10.092 1.00 41.22 306 LEU A N 1
ATOM 2546 C CA . LEU A 1 306 ? 6.627 19.560 10.965 1.00 41.22 306 LEU A CA 1
ATOM 2547 C C . LEU A 1 306 ? 6.369 19.693 12.483 1.00 41.22 306 LEU A C 1
ATOM 2549 O O . LEU A 1 306 ? 7.041 19.033 13.274 1.00 41.22 306 LEU A O 1
ATOM 2553 N N . HIS A 1 307 ? 5.432 20.553 12.885 1.00 47.28 307 HIS A N 1
ATOM 2554 C CA . HIS A 1 307 ? 5.117 20.881 14.275 1.00 47.28 307 HIS A CA 1
ATOM 2555 C C . HIS A 1 307 ? 3.682 20.534 14.680 1.00 47.28 307 HIS A C 1
ATOM 2557 O O . HIS A 1 307 ? 3.268 20.882 15.788 1.00 47.28 307 HIS A O 1
ATOM 2563 N N . THR A 1 308 ? 2.912 19.868 13.820 1.00 50.16 308 THR A N 1
ATOM 2564 C CA . THR A 1 308 ? 1.544 19.504 14.175 1.00 50.16 308 THR A CA 1
ATOM 2565 C C . THR A 1 308 ? 1.561 18.311 15.124 1.00 50.16 308 THR A C 1
ATOM 2567 O O . THR A 1 308 ? 2.164 17.271 14.855 1.00 50.16 308 THR A O 1
ATOM 2570 N N . LYS A 1 309 ? 0.914 18.476 16.275 1.00 58.50 309 LYS A N 1
ATOM 2571 C CA . LYS A 1 309 ? 0.784 17.424 17.277 1.00 58.50 309 LYS A CA 1
ATOM 2572 C C . LYS A 1 309 ? -0.337 16.479 16.846 1.00 58.50 309 LYS A C 1
ATOM 2574 O O . LYS A 1 309 ? -1.498 16.872 16.914 1.00 58.50 309 LYS A O 1
ATOM 2579 N N . MET A 1 310 ? 0.021 15.263 16.423 1.00 67.69 310 MET A N 1
ATOM 2580 C CA . MET A 1 310 ? -0.945 14.201 16.109 1.00 67.69 310 MET A CA 1
ATOM 2581 C C . MET A 1 310 ? -1.927 14.012 17.264 1.00 67.69 310 MET A C 1
ATOM 2583 O O . MET A 1 310 ? -1.576 14.203 18.436 1.00 67.69 310 MET A O 1
ATOM 2587 N N . PHE A 1 311 ? -3.148 13.588 16.949 1.00 71.00 311 PHE A N 1
ATOM 2588 C CA . PHE A 1 311 ? -4.017 13.047 17.983 1.00 71.00 311 PHE A CA 1
ATOM 2589 C C . PHE A 1 311 ? -3.332 11.849 18.637 1.00 71.00 311 PHE A C 1
ATOM 2591 O O . PHE A 1 311 ? -2.818 10.975 17.943 1.00 71.00 311 PHE A O 1
ATOM 2598 N N . GLY A 1 312 ? -3.347 11.797 19.970 1.00 81.69 312 GLY A N 1
ATOM 2599 C CA . GLY A 1 312 ? -2.960 10.577 20.671 1.00 81.69 312 GLY A CA 1
ATOM 2600 C C . GLY A 1 312 ? -3.898 9.430 20.294 1.00 81.69 312 GLY A C 1
ATOM 2601 O O . GLY A 1 312 ? -5.050 9.672 19.897 1.00 81.69 312 GLY A O 1
ATOM 2602 N N . PHE A 1 313 ? -3.428 8.193 20.434 1.00 89.25 313 PHE A N 1
ATOM 2603 C CA . PHE A 1 313 ? -4.136 6.986 20.010 1.00 89.25 313 PHE A CA 1
ATOM 2604 C C . PHE A 1 313 ? -5.580 6.952 20.510 1.00 89.25 313 PHE A C 1
ATOM 2606 O O . PHE A 1 313 ? -6.480 6.608 19.750 1.00 89.25 313 PHE A O 1
ATOM 2613 N N . LYS A 1 314 ? -5.834 7.399 21.748 1.00 88.31 314 LYS A N 1
ATOM 2614 C CA . LYS A 1 314 ? -7.191 7.473 22.306 1.00 88.31 314 LYS A CA 1
ATOM 2615 C C . LYS A 1 314 ? -8.155 8.266 21.415 1.00 88.31 314 LYS A C 1
ATOM 2617 O O . LYS A 1 314 ? -9.220 7.759 21.089 1.00 88.31 314 LYS A O 1
ATOM 2622 N N . LYS A 1 315 ? -7.785 9.480 20.990 1.00 86.31 315 LYS A N 1
ATOM 2623 C CA . LYS A 1 315 ? -8.671 10.312 20.159 1.00 86.31 315 LYS A CA 1
ATOM 2624 C C . LYS A 1 315 ? -8.838 9.717 18.756 1.00 86.31 315 LYS A C 1
ATOM 2626 O O . LYS A 1 315 ? -9.944 9.739 18.228 1.00 86.31 315 LYS A O 1
ATOM 2631 N N . GLN A 1 316 ? -7.777 9.154 18.172 1.00 89.62 316 GLN A N 1
ATOM 2632 C CA . GLN A 1 316 ? -7.880 8.475 16.873 1.00 89.62 316 GLN A CA 1
ATOM 2633 C C . GLN A 1 316 ? -8.805 7.251 16.946 1.00 89.62 316 GLN A C 1
ATOM 2635 O O . GLN A 1 316 ? -9.688 7.079 16.108 1.00 89.62 316 GLN A O 1
ATOM 2640 N N . LYS A 1 317 ? -8.666 6.445 18.000 1.00 90.88 317 LYS A N 1
ATOM 2641 C CA . LYS A 1 317 ? -9.552 5.319 18.293 1.00 90.88 317 LYS A CA 1
ATOM 2642 C C . LYS A 1 317 ? -11.007 5.764 18.423 1.00 90.88 317 LYS A C 1
ATOM 2644 O O . LYS A 1 317 ? -11.862 5.164 17.782 1.00 90.88 317 LYS A O 1
ATOM 2649 N N . ASP A 1 318 ? -11.281 6.809 19.200 1.00 87.81 318 ASP A N 1
ATOM 2650 C CA . ASP A 1 318 ? -12.644 7.311 19.409 1.00 87.81 318 ASP A CA 1
ATOM 2651 C C . ASP A 1 318 ? -13.294 7.752 18.080 1.00 87.81 318 ASP A C 1
ATOM 2653 O O . ASP A 1 318 ? -14.436 7.379 17.806 1.00 87.81 318 ASP A O 1
ATOM 2657 N N . ILE A 1 319 ? -12.551 8.463 17.218 1.00 86.62 319 ILE A N 1
ATOM 2658 C CA . ILE A 1 319 ? -13.009 8.849 15.868 1.00 86.62 319 ILE A CA 1
ATOM 2659 C C . ILE A 1 319 ? -13.366 7.612 15.038 1.00 86.62 319 ILE A C 1
ATOM 2661 O O . ILE A 1 319 ? -14.450 7.538 14.455 1.00 86.62 319 ILE A O 1
ATOM 2665 N N . LEU A 1 320 ? -12.466 6.626 14.980 1.00 90.00 320 LEU A N 1
ATOM 2666 C CA . LEU A 1 320 ? -12.675 5.448 14.146 1.00 90.00 320 LEU A CA 1
ATOM 2667 C C . LEU A 1 320 ? -13.825 4.577 14.664 1.00 90.00 320 LEU A C 1
ATOM 2669 O O . LEU A 1 320 ? -14.625 4.096 13.867 1.00 90.00 320 LEU A O 1
ATOM 2673 N N . LEU A 1 321 ? -13.945 4.391 15.980 1.00 88.94 321 LEU A N 1
ATOM 2674 C CA . LEU A 1 321 ? -15.048 3.634 16.575 1.00 88.94 321 LEU A CA 1
ATOM 2675 C C . LEU A 1 321 ? -16.401 4.290 16.306 1.00 88.94 321 LEU A C 1
ATOM 2677 O O . LEU A 1 321 ? -17.355 3.583 15.983 1.00 88.94 321 LEU A O 1
ATOM 2681 N N . GLN A 1 322 ? -16.478 5.621 16.379 1.00 87.12 322 GLN A N 1
ATOM 2682 C CA . GLN A 1 322 ? -17.686 6.357 16.016 1.00 87.12 322 GLN A CA 1
ATOM 2683 C C . GLN A 1 322 ? -18.045 6.136 14.538 1.00 87.12 322 GLN A C 1
ATOM 2685 O O . GLN A 1 322 ? -19.186 5.792 14.233 1.00 87.12 322 GLN A O 1
ATOM 2690 N N . HIS A 1 323 ? -17.067 6.225 13.632 1.00 88.12 323 HIS A N 1
ATOM 2691 C CA . HIS A 1 323 ? -17.287 5.952 12.210 1.00 88.12 323 HIS A CA 1
ATOM 2692 C C . HIS A 1 323 ? -17.754 4.507 11.956 1.00 88.12 323 HIS A C 1
ATOM 2694 O O . HIS A 1 323 ? -18.709 4.272 11.216 1.00 88.12 323 HIS A O 1
ATOM 2700 N N . LEU A 1 324 ? -17.131 3.520 12.611 1.00 86.81 324 LEU A N 1
ATOM 2701 C CA . LEU A 1 324 ? -17.544 2.116 12.534 1.00 86.81 324 LEU A CA 1
ATOM 2702 C C . LEU A 1 324 ? -18.972 1.913 13.055 1.00 86.81 324 LEU A C 1
ATOM 2704 O O . LEU A 1 324 ? -19.724 1.139 12.461 1.00 86.81 324 LEU A O 1
ATOM 2708 N N . LYS A 1 325 ? -19.351 2.603 14.139 1.00 84.31 325 LYS A N 1
ATOM 2709 C CA . LYS A 1 325 ? -20.700 2.549 14.711 1.00 84.31 325 LYS A CA 1
ATOM 2710 C C . LYS A 1 325 ? -21.729 3.102 13.735 1.00 84.31 325 LYS A C 1
ATOM 2712 O O . LYS A 1 325 ? -22.744 2.459 13.509 1.00 84.31 325 LYS A O 1
ATOM 2717 N N . GLU A 1 326 ? -21.447 4.231 13.096 1.00 81.88 326 GLU A N 1
ATOM 2718 C CA . GLU A 1 326 ? -22.332 4.828 12.091 1.00 81.88 326 GLU A CA 1
ATOM 2719 C C . GLU A 1 326 ? -22.533 3.910 10.876 1.00 81.88 326 GLU A C 1
ATOM 2721 O O . GLU A 1 326 ? -23.664 3.716 10.423 1.00 81.88 326 GLU A O 1
ATOM 2726 N N . GLN A 1 327 ? -21.460 3.288 10.371 1.00 79.50 327 GLN A N 1
ATOM 2727 C CA . GLN A 1 327 ? -21.564 2.312 9.279 1.00 79.50 327 GLN A CA 1
ATOM 2728 C C . GLN A 1 327 ? -22.322 1.049 9.716 1.00 79.50 327 GLN A C 1
ATOM 2730 O O . GLN A 1 327 ? -23.166 0.543 8.971 1.00 79.50 327 GLN A O 1
ATOM 2735 N N . TYR A 1 328 ? -22.069 0.556 10.931 1.00 75.12 328 TYR A N 1
ATOM 2736 C CA . TYR A 1 328 ? -22.810 -0.564 11.507 1.00 75.12 328 TYR A CA 1
ATOM 2737 C C . TYR A 1 328 ? -24.299 -0.235 11.649 1.00 75.12 328 TYR A C 1
ATOM 2739 O O . TYR A 1 328 ? -25.134 -1.014 11.204 1.00 75.12 328 TYR A O 1
ATOM 2747 N N . ASP A 1 329 ? -24.646 0.929 12.195 1.00 74.56 329 ASP A N 1
ATOM 2748 C CA . ASP A 1 329 ? -26.029 1.362 12.384 1.00 74.56 329 ASP A CA 1
ATOM 2749 C C . ASP A 1 329 ? -26.764 1.520 11.046 1.00 74.56 329 ASP A C 1
ATOM 2751 O O . ASP A 1 329 ? -27.952 1.197 10.943 1.00 74.56 329 ASP A O 1
ATOM 2755 N N . LYS A 1 330 ? -26.053 1.951 9.999 1.00 70.88 330 LYS A N 1
ATOM 2756 C CA . LYS A 1 330 ? -26.594 2.088 8.644 1.00 70.88 330 LYS A CA 1
ATOM 2757 C C . LYS A 1 330 ? -26.890 0.742 7.981 1.00 70.88 330 LYS A C 1
ATOM 2759 O O . LYS A 1 330 ? -27.937 0.600 7.351 1.00 70.88 330 LYS A O 1
ATOM 2764 N N . TYR A 1 331 ? -25.978 -0.225 8.079 1.00 67.50 331 TYR A N 1
ATOM 2765 C CA . TYR A 1 331 ? -26.077 -1.487 7.330 1.00 67.50 331 TYR A CA 1
ATOM 2766 C C . TYR A 1 331 ? -26.546 -2.684 8.160 1.00 67.50 331 TYR A C 1
ATOM 2768 O O . TYR A 1 331 ? -26.924 -3.700 7.582 1.00 67.50 331 TYR A O 1
ATOM 2776 N N . GLN A 1 332 ? -26.527 -2.574 9.490 1.00 68.44 332 GLN A N 1
ATOM 2777 C CA . GLN A 1 332 ? -26.870 -3.626 10.455 1.00 68.44 332 GLN A CA 1
ATOM 2778 C C . GLN A 1 332 ? -26.101 -4.935 10.202 1.00 68.44 332 GLN A C 1
ATOM 2780 O O . GLN A 1 332 ? -26.636 -6.040 10.306 1.00 68.44 332 GLN A O 1
ATOM 2785 N N . ARG A 1 333 ? -24.822 -4.810 9.823 1.00 64.19 333 ARG A N 1
ATOM 2786 C CA . ARG A 1 333 ? -23.939 -5.919 9.448 1.00 64.19 333 ARG A CA 1
ATOM 2787 C C . ARG A 1 333 ? -22.622 -5.841 10.200 1.00 64.19 333 ARG A C 1
ATOM 2789 O O . ARG A 1 333 ? -22.008 -4.788 10.291 1.00 64.19 333 ARG A O 1
ATOM 2796 N N . SER A 1 334 ? -22.175 -6.984 10.721 1.00 71.00 334 SER A N 1
ATOM 2797 C CA . SER A 1 334 ? -20.875 -7.092 11.405 1.00 71.00 334 SER A CA 1
ATOM 2798 C C . SER A 1 334 ? -19.684 -7.128 10.444 1.00 71.00 334 SER A C 1
ATOM 2800 O O . SER A 1 334 ? -18.548 -6.953 10.878 1.00 71.00 334 SER A O 1
ATOM 2802 N N . ASP A 1 335 ? -19.930 -7.402 9.165 1.00 76.88 335 ASP A N 1
ATOM 2803 C CA . ASP A 1 335 ? -18.956 -7.366 8.086 1.00 76.88 335 ASP A CA 1
ATOM 2804 C C . ASP A 1 335 ? -19.084 -6.049 7.315 1.00 76.88 335 ASP A C 1
ATOM 2806 O O . ASP A 1 335 ? -20.108 -5.781 6.688 1.00 76.88 335 ASP A O 1
ATOM 2810 N N . LEU A 1 336 ? -18.047 -5.217 7.402 1.00 79.12 336 LEU A N 1
ATOM 2811 C CA . LEU A 1 336 ? -18.044 -3.856 6.876 1.00 79.12 336 LEU A CA 1
ATOM 2812 C C . LEU A 1 336 ? -16.857 -3.628 5.944 1.00 79.12 336 LEU A C 1
ATOM 2814 O O . LEU A 1 336 ? -15.777 -4.183 6.142 1.00 79.12 336 LEU A O 1
ATOM 2818 N N . GLU A 1 337 ? -17.066 -2.765 4.959 1.00 84.06 337 GLU A N 1
ATOM 2819 C CA . GLU A 1 337 ? -16.009 -2.149 4.164 1.00 84.06 337 GLU A CA 1
ATOM 2820 C C . GLU A 1 337 ? -15.832 -0.713 4.650 1.00 84.06 337 GLU A C 1
ATOM 2822 O O . GLU A 1 337 ? -16.792 0.056 4.672 1.00 84.06 337 GLU A O 1
ATOM 2827 N N . ILE A 1 338 ? -14.620 -0.382 5.085 1.00 83.50 338 ILE A N 1
ATOM 2828 C CA . ILE A 1 338 ? -14.309 0.866 5.774 1.00 83.50 338 ILE A CA 1
ATOM 2829 C C . ILE A 1 338 ? -13.214 1.592 5.003 1.00 83.50 338 ILE A C 1
ATOM 2831 O O . ILE A 1 338 ? -12.127 1.046 4.800 1.00 83.50 338 ILE A O 1
ATOM 2835 N N . GLY A 1 339 ? -13.523 2.817 4.582 1.00 80.31 339 GLY A N 1
ATOM 2836 C CA . GLY A 1 339 ? -12.567 3.773 4.034 1.00 80.31 339 GLY A CA 1
ATOM 2837 C C . GLY A 1 339 ? -12.197 4.845 5.056 1.00 80.31 339 GLY A C 1
ATOM 2838 O O . GLY A 1 339 ? -12.646 4.820 6.203 1.00 80.31 339 GLY A O 1
ATOM 2839 N N . HIS A 1 340 ? -11.371 5.797 4.632 1.00 79.75 340 HIS A N 1
ATOM 2840 C CA . HIS A 1 340 ? -10.952 6.904 5.485 1.00 79.75 340 HIS A CA 1
ATOM 2841 C C . HIS A 1 340 ? -12.161 7.785 5.884 1.00 79.75 340 HIS A C 1
ATOM 2843 O O . HIS A 1 340 ? -12.874 8.261 5.001 1.00 79.75 340 HIS A O 1
ATOM 2849 N N . PRO A 1 341 ? -12.380 8.084 7.181 1.00 73.06 341 PRO A N 1
ATOM 2850 C CA . PRO A 1 341 ? -13.614 8.712 7.673 1.00 73.06 341 PRO A CA 1
ATOM 2851 C C . PRO A 1 341 ? -13.833 10.149 7.181 1.00 73.06 341 PRO A C 1
ATOM 2853 O O . PRO A 1 341 ? -14.962 10.622 7.154 1.00 73.06 341 PRO A O 1
ATOM 2856 N N . TYR A 1 342 ? -12.758 10.840 6.795 1.00 68.19 342 TYR A N 1
ATOM 2857 C CA . TYR A 1 342 ? -12.791 12.224 6.303 1.00 68.19 342 TYR A CA 1
ATOM 2858 C C . TYR A 1 342 ? -12.623 12.357 4.779 1.00 68.19 342 TYR A C 1
ATOM 2860 O O . TYR A 1 342 ? -12.433 13.463 4.283 1.00 68.19 342 TYR A O 1
ATOM 2868 N N . ILE A 1 343 ? -12.606 11.248 4.029 1.00 64.19 343 ILE A N 1
ATOM 2869 C CA . ILE A 1 343 ? -12.478 11.285 2.565 1.00 64.19 343 ILE A CA 1
ATOM 2870 C C . ILE A 1 343 ? -13.742 10.680 1.965 1.00 64.19 343 ILE A C 1
ATOM 2872 O O . ILE A 1 343 ? -13.958 9.473 2.051 1.00 64.19 343 ILE A O 1
ATOM 2876 N N . GLU A 1 344 ? -14.554 11.519 1.324 1.00 51.62 344 GLU A N 1
ATOM 2877 C CA . GLU A 1 344 ? -15.657 11.065 0.482 1.00 51.62 344 GLU A CA 1
ATOM 2878 C C . GLU A 1 344 ? -15.261 11.180 -1.000 1.00 51.62 344 GLU A C 1
ATOM 2880 O O . GLU A 1 344 ? -14.756 12.220 -1.429 1.00 51.62 344 GLU A O 1
ATOM 2885 N N . PRO A 1 345 ? -15.464 10.134 -1.818 1.00 48.31 345 PRO A N 1
ATOM 2886 C CA . PRO A 1 345 ? -15.314 10.259 -3.260 1.00 48.31 345 PRO A CA 1
ATOM 2887 C C . PRO A 1 345 ? -16.478 11.085 -3.831 1.00 48.31 345 PRO A C 1
ATOM 2889 O O . PRO A 1 345 ? -17.598 10.592 -3.949 1.00 48.31 345 PRO A O 1
ATOM 2892 N N . GLU A 1 346 ? -16.223 12.335 -4.220 1.00 37.16 346 GLU A N 1
ATOM 2893 C CA . GLU A 1 346 ? -17.183 13.158 -4.966 1.00 37.16 346 GLU A CA 1
ATOM 2894 C C . GLU A 1 346 ? -16.976 13.044 -6.485 1.00 37.16 346 GLU A C 1
ATOM 2896 O O . GLU A 1 346 ? -15.864 13.135 -7.010 1.00 37.16 346 GLU A O 1
ATOM 2901 N N . TYR A 1 347 ? -18.079 12.894 -7.223 1.00 39.31 347 TYR A N 1
ATOM 2902 C CA . TYR A 1 347 ? -18.087 12.994 -8.681 1.00 39.31 347 TYR A CA 1
ATOM 2903 C C . TYR A 1 347 ? -18.271 14.456 -9.107 1.00 39.31 347 TYR A C 1
ATOM 2905 O O . TYR A 1 347 ? -19.375 14.995 -9.030 1.00 39.31 347 TYR A O 1
ATOM 2913 N N . ILE A 1 348 ? -17.212 15.086 -9.624 1.00 37.50 348 ILE A N 1
ATOM 2914 C CA . ILE A 1 348 ? -17.308 16.377 -10.322 1.00 37.50 348 ILE A CA 1
ATOM 2915 C C . ILE A 1 348 ? -17.274 16.097 -11.825 1.00 37.50 348 ILE A C 1
ATOM 2917 O O . ILE A 1 348 ? -16.230 16.179 -12.469 1.00 37.50 348 ILE A O 1
ATOM 2921 N N . GLY A 1 349 ? -18.420 15.715 -12.386 1.00 34.12 349 GLY A N 1
ATOM 2922 C CA . GLY A 1 349 ? -18.582 15.601 -13.832 1.00 34.12 349 GLY A CA 1
ATOM 2923 C C . GLY A 1 349 ? -18.502 16.975 -14.483 1.00 34.12 349 GLY A C 1
ATOM 2924 O O . GLY A 1 349 ? -19.489 17.701 -14.506 1.00 34.12 349 GLY A O 1
ATOM 2925 N N . ASN A 1 350 ? -17.335 17.328 -15.014 1.00 37.69 350 ASN A N 1
ATOM 2926 C CA . ASN A 1 350 ? -17.214 18.352 -16.045 1.00 37.69 350 ASN A CA 1
ATOM 2927 C C . ASN A 1 350 ? -16.665 17.694 -17.312 1.00 37.69 350 ASN A C 1
ATOM 2929 O O . ASN A 1 350 ? -15.826 16.805 -17.215 1.00 37.69 350 ASN A O 1
ATOM 2933 N N . ASP A 1 351 ? -17.138 18.159 -18.472 1.00 36.78 351 ASP A N 1
ATOM 2934 C CA . ASP A 1 351 ? -16.929 17.647 -19.841 1.00 36.78 351 ASP A CA 1
ATOM 2935 C C . ASP A 1 351 ? -15.464 17.638 -20.348 1.00 36.78 351 ASP A C 1
ATOM 2937 O O . ASP A 1 351 ? -15.170 18.008 -21.487 1.00 36.78 351 ASP A O 1
ATOM 2941 N N . ARG A 1 352 ? -14.500 17.240 -19.520 1.00 37.88 352 ARG A N 1
ATOM 2942 C CA . ARG A 1 352 ? -13.122 16.958 -19.923 1.00 37.88 352 ARG A CA 1
ATOM 2943 C C . ARG A 1 352 ? -12.784 15.529 -19.533 1.00 37.88 352 ARG A C 1
ATOM 2945 O O . ARG A 1 352 ? -13.145 15.069 -18.458 1.00 37.88 352 ARG A O 1
ATOM 2952 N N . THR A 1 353 ? -12.062 14.850 -20.411 1.00 37.12 353 THR A N 1
ATOM 2953 C CA . THR A 1 353 ? -11.606 13.450 -20.323 1.00 37.12 353 THR A CA 1
ATOM 2954 C C . THR A 1 353 ? -10.685 13.133 -19.137 1.00 37.12 353 THR A C 1
ATOM 2956 O O . THR A 1 353 ? -10.144 12.033 -19.056 1.00 37.12 353 THR A O 1
ATOM 2959 N N . ASP A 1 354 ? -10.519 14.061 -18.197 1.00 37.59 354 ASP A N 1
ATOM 2960 C CA . ASP A 1 354 ? -9.450 14.042 -17.213 1.00 37.59 354 ASP A CA 1
ATOM 2961 C C . ASP A 1 354 ? -10.035 13.981 -15.795 1.00 37.59 354 ASP A C 1
ATOM 2963 O O . ASP A 1 354 ? -10.147 14.994 -15.113 1.00 37.59 354 ASP A O 1
ATOM 2967 N N . GLY A 1 355 ? -10.360 12.758 -15.366 1.00 43.47 355 GLY A N 1
ATOM 2968 C CA . GLY A 1 355 ? -10.248 12.302 -13.976 1.00 43.47 355 GLY A CA 1
ATOM 2969 C C . GLY A 1 355 ? -11.276 12.790 -12.945 1.00 43.47 355 GLY A C 1
ATOM 2970 O O . GLY A 1 355 ? -11.693 13.942 -12.893 1.00 43.47 355 GLY A O 1
ATOM 2971 N N . VAL A 1 356 ? -11.622 11.876 -12.036 1.00 36.84 356 VAL A N 1
ATOM 2972 C CA . VAL A 1 356 ? -12.295 12.186 -10.769 1.00 36.84 356 VAL A CA 1
ATOM 2973 C C . VAL A 1 356 ? -11.314 12.940 -9.871 1.00 36.84 356 VAL A C 1
ATOM 2975 O O . VAL A 1 356 ? -10.178 12.504 -9.681 1.00 36.84 356 VAL A O 1
ATOM 2978 N N . LYS A 1 357 ? -11.745 14.071 -9.311 1.00 39.88 357 LYS A N 1
ATOM 2979 C CA . LYS A 1 357 ? -10.984 14.818 -8.307 1.00 39.88 357 LYS A CA 1
ATOM 2980 C C . LYS A 1 357 ? -11.503 14.421 -6.929 1.00 39.88 357 LYS A C 1
ATOM 2982 O O . LYS A 1 357 ? -12.660 14.682 -6.637 1.00 39.88 357 LYS A O 1
ATOM 2987 N N . ILE A 1 358 ? -10.649 13.836 -6.087 1.00 41.59 358 ILE A N 1
ATOM 2988 C CA . ILE A 1 358 ? -10.934 13.720 -4.651 1.00 41.59 358 ILE A CA 1
ATOM 2989 C C . ILE A 1 358 ? -11.009 15.152 -4.109 1.00 41.59 358 ILE A C 1
ATOM 2991 O O . ILE A 1 358 ? -9.995 15.856 -4.061 1.00 41.59 358 ILE A O 1
ATOM 2995 N N . THR A 1 359 ? -12.207 15.626 -3.784 1.00 39.31 359 THR A N 1
ATOM 2996 C CA . THR A 1 359 ? -12.402 16.902 -3.099 1.00 39.31 359 THR A CA 1
ATOM 2997 C C . THR A 1 359 ? -12.349 16.668 -1.600 1.00 39.31 359 THR A C 1
ATOM 2999 O O . THR A 1 359 ? -13.100 15.881 -1.038 1.00 39.31 359 THR A O 1
ATOM 3002 N N . LEU A 1 360 ? -11.410 17.348 -0.945 1.00 45.84 360 LEU A N 1
ATOM 3003 C CA . LEU A 1 360 ? -11.404 17.478 0.505 1.00 45.84 360 LEU A CA 1
ATOM 3004 C C . LEU A 1 360 ? -12.628 18.317 0.887 1.00 45.84 360 LEU A C 1
ATOM 3006 O O . LEU A 1 360 ? -12.785 19.419 0.353 1.00 45.84 360 LEU A O 1
ATOM 3010 N N . SER A 1 361 ? -13.476 17.828 1.796 1.00 44.16 361 SER A N 1
ATOM 3011 C CA . SER A 1 361 ? -14.462 18.698 2.440 1.00 44.16 361 SER A CA 1
ATOM 3012 C C . SER A 1 361 ? -13.697 19.830 3.132 1.00 44.16 361 SER A C 1
ATOM 3014 O O . SER A 1 361 ? -12.730 19.560 3.844 1.00 44.16 361 SER A O 1
ATOM 3016 N N . GLU A 1 362 ? -14.072 21.078 2.872 1.00 45.88 362 GLU A N 1
ATOM 3017 C CA . GLU A 1 362 ? -13.320 22.282 3.243 1.00 45.88 362 GLU A CA 1
ATOM 3018 C C . GLU A 1 362 ? -12.696 22.242 4.657 1.00 45.88 362 GLU A C 1
ATOM 3020 O O . GLU A 1 362 ? -13.382 22.029 5.653 1.00 45.88 362 GLU A O 1
ATOM 3025 N N . THR A 1 363 ? -11.384 22.512 4.730 1.00 49.50 363 THR A N 1
ATOM 3026 C CA . THR A 1 363 ? -10.639 22.973 5.926 1.00 49.50 363 THR A CA 1
ATOM 3027 C C . THR A 1 363 ? -10.958 22.268 7.252 1.00 49.50 363 THR A C 1
ATOM 3029 O O . THR A 1 363 ? -11.185 22.932 8.263 1.00 49.50 363 THR A O 1
ATOM 3032 N N . ASN A 1 364 ? -10.959 20.935 7.290 1.00 53.62 364 ASN A N 1
ATOM 3033 C CA . ASN A 1 364 ? -11.055 20.220 8.561 1.00 53.62 364 ASN A CA 1
ATOM 3034 C C . ASN A 1 364 ? -9.651 19.898 9.105 1.00 53.62 364 ASN A C 1
ATOM 3036 O O . ASN A 1 364 ? -9.035 18.917 8.694 1.00 53.62 364 ASN A O 1
ATOM 3040 N N . GLU A 1 365 ? -9.140 20.711 10.039 1.00 57.91 365 GLU A N 1
ATOM 3041 C CA . GLU A 1 365 ? -7.846 20.472 10.714 1.00 57.91 365 GLU A CA 1
ATOM 3042 C C . GLU A 1 365 ? -7.778 19.082 11.380 1.00 57.91 365 GLU A C 1
ATOM 3044 O O . GLU A 1 365 ? -6.694 18.529 11.554 1.00 57.91 365 GLU A O 1
ATOM 3049 N N . GLU A 1 366 ? -8.923 18.474 11.724 1.00 58.19 366 GLU A N 1
ATOM 3050 C CA . GLU A 1 366 ? -8.957 17.120 12.289 1.00 58.19 366 GLU A CA 1
ATOM 3051 C C . GLU A 1 366 ? -8.537 16.032 11.288 1.00 58.19 366 GLU A C 1
ATOM 3053 O O . GLU A 1 366 ? -7.984 15.010 11.699 1.00 58.19 366 GLU A O 1
ATOM 3058 N N . GLN A 1 367 ? -8.738 16.255 9.985 1.00 60.06 367 GLN A N 1
ATOM 3059 C CA . GLN A 1 367 ? -8.318 15.332 8.929 1.00 60.06 367 GLN A CA 1
ATOM 3060 C C . GLN A 1 367 ? -6.791 15.259 8.816 1.00 60.06 367 GLN A C 1
ATOM 3062 O O . GLN A 1 367 ? -6.239 14.182 8.609 1.00 60.06 367 GLN A O 1
ATOM 3067 N N . GLU A 1 368 ? -6.102 16.387 9.006 1.00 59.53 368 GLU A N 1
ATOM 3068 C CA . GLU A 1 368 ? -4.638 16.450 9.043 1.00 59.53 368 GLU A CA 1
ATOM 3069 C C . GLU A 1 368 ? -4.051 15.814 10.311 1.00 59.53 368 GLU A C 1
ATOM 3071 O O . GLU A 1 368 ? -2.855 15.890 10.521 1.00 59.53 368 GLU A O 1
ATOM 3076 N N . LEU A 1 369 ? -4.842 15.222 11.205 1.00 68.88 369 LEU A N 1
ATOM 3077 C CA . LEU A 1 369 ? -4.355 14.681 12.481 1.00 68.88 369 LEU A CA 1
ATOM 3078 C C . LEU A 1 369 ? -4.681 13.200 12.677 1.00 68.88 369 LEU A C 1
ATOM 3080 O O . LEU A 1 369 ? -4.344 12.627 13.720 1.00 68.88 369 LEU A O 1
ATOM 3084 N N . PHE A 1 370 ? -5.333 12.587 11.689 1.00 78.69 370 PHE A N 1
ATOM 3085 C CA . PHE A 1 370 ? -5.858 11.233 11.763 1.00 78.69 370 PHE A CA 1
ATOM 3086 C C . PHE A 1 370 ? -5.009 10.246 10.950 1.00 78.69 370 PHE A C 1
ATOM 3088 O O . PHE A 1 370 ? -4.784 10.439 9.760 1.00 78.69 370 PHE A O 1
ATOM 3095 N N . LEU A 1 371 ? -4.551 9.169 11.595 1.00 84.81 371 LEU A N 1
ATOM 3096 C CA . LEU A 1 371 ? -3.767 8.093 10.984 1.00 84.81 371 LEU A CA 1
ATOM 3097 C C . LEU A 1 371 ? -4.658 6.858 10.814 1.00 84.81 371 LEU A C 1
ATOM 3099 O O . LEU A 1 371 ? -4.697 5.963 11.666 1.00 84.81 371 LEU A O 1
ATOM 3103 N N . PHE A 1 372 ? -5.404 6.817 9.717 1.00 86.94 372 PHE A N 1
ATOM 3104 C CA . PHE A 1 372 ? -6.382 5.775 9.429 1.00 86.94 372 PHE A CA 1
ATOM 3105 C C . PHE A 1 372 ? -5.795 4.356 9.407 1.00 86.94 372 PHE A C 1
ATOM 3107 O O . PHE A 1 372 ? -6.249 3.500 10.166 1.00 86.94 372 PHE A O 1
ATOM 3114 N N . VAL A 1 373 ? -4.764 4.094 8.597 1.00 90.06 373 VAL A N 1
ATOM 3115 C CA . VAL A 1 373 ? -4.119 2.772 8.467 1.00 90.06 373 VAL A CA 1
ATOM 3116 C C . VAL A 1 373 ? -3.541 2.321 9.808 1.00 90.06 373 VAL A C 1
ATOM 3118 O O . VAL A 1 373 ? -3.686 1.161 10.197 1.00 90.06 373 VAL A O 1
ATOM 3121 N N . HIS A 1 374 ? -2.941 3.253 10.551 1.00 92.12 374 HIS A N 1
ATOM 3122 C CA . HIS A 1 374 ? -2.393 2.995 11.881 1.00 92.12 374 HIS A CA 1
ATOM 3123 C C . HIS A 1 374 ? -3.482 2.566 12.856 1.00 92.12 374 HIS A C 1
ATOM 3125 O O . HIS A 1 374 ? -3.356 1.533 13.517 1.00 92.12 374 HIS A O 1
ATOM 3131 N N . THR A 1 375 ? -4.567 3.340 12.914 1.00 92.75 375 THR A N 1
ATOM 3132 C CA . THR A 1 375 ? -5.681 3.082 13.824 1.00 92.75 375 THR A CA 1
ATOM 3133 C C . THR A 1 375 ? -6.380 1.770 13.460 1.00 92.75 375 THR A C 1
ATOM 3135 O O . THR A 1 375 ? -6.619 0.953 14.345 1.00 92.75 375 THR A O 1
ATOM 3138 N N . MET A 1 376 ? -6.622 1.500 12.171 1.00 94.31 376 MET A N 1
ATOM 3139 C CA . MET A 1 376 ? -7.219 0.242 11.693 1.00 94.31 376 MET A CA 1
ATOM 3140 C C . MET A 1 376 ? -6.408 -0.986 12.121 1.00 94.31 376 MET A C 1
ATOM 3142 O O . MET A 1 376 ? -6.966 -1.949 12.659 1.00 94.31 376 MET A O 1
ATOM 3146 N N . ILE A 1 377 ? -5.086 -0.957 11.921 1.00 95.38 377 ILE A N 1
ATOM 3147 C CA . ILE A 1 377 ? -4.204 -2.060 12.323 1.00 95.38 377 ILE A CA 1
ATOM 3148 C C . ILE A 1 377 ? -4.160 -2.178 13.852 1.00 95.38 377 ILE A C 1
ATOM 3150 O O . ILE A 1 377 ? -4.264 -3.290 14.371 1.00 95.38 377 ILE A O 1
ATOM 3154 N N . ALA A 1 378 ? -4.082 -1.064 14.586 1.00 95.19 378 ALA A N 1
ATOM 3155 C CA . ALA A 1 378 ? -4.083 -1.070 16.049 1.00 95.19 378 ALA A CA 1
ATOM 3156 C C . ALA A 1 378 ? -5.363 -1.694 16.637 1.00 95.19 378 ALA A C 1
ATOM 3158 O O . ALA A 1 378 ? -5.268 -2.557 17.512 1.00 95.19 378 ALA A O 1
ATOM 3159 N N . LEU A 1 379 ? -6.547 -1.355 16.109 1.00 93.38 379 LEU A N 1
ATOM 3160 C CA . LEU A 1 379 ? -7.810 -1.988 16.517 1.00 93.38 379 LEU A CA 1
ATOM 3161 C C . LEU A 1 379 ? -7.832 -3.492 16.209 1.00 93.38 379 LEU A C 1
ATOM 3163 O O . LEU A 1 379 ? -8.390 -4.283 16.977 1.00 93.38 379 LEU A O 1
ATOM 3167 N N . SER A 1 380 ? -7.199 -3.915 15.110 1.00 93.06 380 SER A N 1
ATOM 3168 C CA . SER A 1 380 ? -7.050 -5.340 14.810 1.00 93.06 380 SER A CA 1
ATOM 3169 C C . SER A 1 380 ? -6.151 -6.063 15.817 1.00 93.06 380 SER A C 1
ATOM 3171 O O . SER A 1 380 ? -6.430 -7.219 16.141 1.00 93.06 380 SER A O 1
ATOM 3173 N N . TYR A 1 381 ? -5.093 -5.414 16.311 1.00 91.31 381 TYR A N 1
ATOM 3174 C CA . TYR A 1 381 ? -4.212 -5.960 17.352 1.00 91.31 381 TYR A CA 1
ATOM 3175 C C . TYR A 1 381 ? -4.928 -6.071 18.706 1.00 91.31 381 TYR A C 1
ATOM 3177 O O . TYR A 1 381 ? -4.746 -7.061 19.418 1.00 91.31 381 TYR A O 1
ATOM 3185 N N . ASP A 1 382 ? -5.810 -5.118 19.015 1.00 89.06 382 ASP A N 1
ATOM 3186 C CA . ASP A 1 382 ? -6.654 -5.133 20.219 1.00 89.06 382 ASP A CA 1
ATOM 3187 C C . ASP A 1 382 ? -7.835 -6.103 20.139 1.00 89.06 382 ASP A C 1
ATOM 3189 O O . ASP A 1 382 ? -8.567 -6.274 21.114 1.00 89.06 382 ASP A O 1
ATOM 3193 N N . LYS A 1 383 ? -7.992 -6.801 19.006 1.00 89.06 383 LYS A N 1
ATOM 3194 C CA . LYS A 1 383 ? -9.102 -7.731 18.743 1.00 89.06 383 LYS A CA 1
ATOM 3195 C C . LYS A 1 383 ? -10.470 -7.044 18.819 1.00 89.06 383 LYS A C 1
ATOM 3197 O O . LYS A 1 383 ? -11.485 -7.691 19.075 1.00 89.06 383 LYS A O 1
ATOM 3202 N N . GLU A 1 384 ? -10.508 -5.744 18.562 1.00 87.62 384 GLU A N 1
ATOM 3203 C CA . GLU A 1 384 ? -11.744 -4.973 18.422 1.00 87.62 384 GLU A CA 1
ATOM 3204 C C . GLU A 1 384 ? -12.399 -5.235 17.063 1.00 87.62 384 GLU A C 1
ATOM 3206 O O . GLU A 1 384 ? -13.619 -5.345 16.941 1.00 87.62 384 GLU A O 1
ATOM 3211 N N . LEU A 1 385 ? -11.574 -5.471 16.048 1.00 90.81 385 LEU A N 1
ATOM 3212 C CA . LEU A 1 385 ? -12.003 -5.922 14.735 1.00 90.81 385 LEU A CA 1
ATOM 3213 C C . LEU A 1 385 ? -11.053 -6.989 14.192 1.00 90.81 385 LEU A C 1
ATOM 3215 O O . LEU A 1 385 ? -9.940 -7.184 14.679 1.00 90.81 385 LEU A O 1
ATOM 3219 N N . VAL A 1 386 ? -11.501 -7.699 13.163 1.00 90.50 386 VAL A N 1
ATOM 3220 C CA . VAL A 1 386 ? -10.677 -8.630 12.394 1.00 90.50 386 VAL A CA 1
ATOM 3221 C C . VAL A 1 386 ? -10.608 -8.131 10.963 1.00 90.50 386 VAL A C 1
ATOM 3223 O O . VAL A 1 386 ? -11.611 -8.191 10.253 1.00 90.50 386 VAL A O 1
ATOM 3226 N N . ILE A 1 387 ? -9.424 -7.706 10.521 1.00 92.56 387 ILE A N 1
ATOM 3227 C CA . ILE A 1 387 ? -9.174 -7.385 9.111 1.00 92.56 387 ILE A CA 1
ATOM 3228 C C . ILE A 1 387 ? -9.201 -8.692 8.305 1.00 92.56 387 ILE A C 1
ATOM 3230 O O . ILE A 1 387 ? -8.395 -9.606 8.531 1.00 92.56 387 ILE A O 1
ATOM 3234 N N . LYS A 1 388 ? -10.184 -8.797 7.407 1.00 90.44 388 LYS A N 1
ATOM 3235 C CA . LYS A 1 388 ? -10.380 -9.924 6.487 1.00 90.44 388 LYS A CA 1
ATOM 3236 C C . LYS A 1 388 ? -9.611 -9.719 5.200 1.00 90.44 388 LYS A C 1
ATOM 3238 O O . LYS A 1 388 ? -8.920 -10.637 4.772 1.00 90.44 388 LYS A O 1
ATOM 3243 N N . ASP A 1 389 ? -9.721 -8.521 4.654 1.00 88.12 389 ASP A N 1
ATOM 3244 C CA . ASP A 1 389 ? -9.069 -8.112 3.423 1.00 88.12 389 ASP A CA 1
ATOM 3245 C C . ASP A 1 389 ? -8.804 -6.607 3.475 1.00 88.12 389 ASP A C 1
ATOM 3247 O O . ASP A 1 389 ? -9.396 -5.898 4.295 1.00 88.12 389 ASP A O 1
ATOM 3251 N N . PHE A 1 390 ? -7.888 -6.129 2.650 1.00 88.31 390 PHE A N 1
ATOM 3252 C CA . PHE A 1 390 ? -7.531 -4.719 2.577 1.00 88.31 390 PHE A CA 1
ATOM 3253 C C . PHE A 1 390 ? -6.878 -4.424 1.235 1.00 88.31 390 PHE A C 1
ATOM 3255 O O . PHE A 1 390 ? -6.172 -5.256 0.665 1.00 88.31 390 PHE A O 1
ATOM 3262 N N . ASP A 1 391 ? -7.111 -3.219 0.750 1.00 80.38 391 ASP A N 1
ATOM 3263 C CA . ASP A 1 391 ? -6.753 -2.808 -0.592 1.00 80.38 391 ASP A CA 1
ATOM 3264 C C . ASP A 1 391 ? -6.458 -1.309 -0.643 1.00 80.38 391 ASP A C 1
ATOM 3266 O O . ASP A 1 391 ? -6.755 -0.550 0.286 1.00 80.38 391 ASP A O 1
ATOM 3270 N N . TYR A 1 392 ? -5.797 -0.903 -1.722 1.00 75.56 392 TYR A N 1
ATOM 3271 C CA . TYR A 1 392 ? -5.481 0.488 -1.991 1.00 75.56 392 TYR A CA 1
ATOM 3272 C C . TYR A 1 392 ? -5.835 0.824 -3.438 1.00 75.56 392 TYR A C 1
ATOM 3274 O O . TYR A 1 392 ? -5.342 0.173 -4.362 1.00 75.56 392 TYR A O 1
ATOM 3282 N N . GLY A 1 393 ? -6.647 1.859 -3.633 1.00 66.94 393 GLY A N 1
ATOM 3283 C CA . GLY A 1 393 ? -7.069 2.316 -4.953 1.00 66.94 393 GLY A CA 1
ATOM 3284 C C . GLY A 1 393 ? -8.381 1.685 -5.416 1.00 66.94 393 GLY A C 1
ATOM 3285 O O . GLY A 1 393 ? -9.406 1.833 -4.758 1.00 66.94 393 GLY A O 1
ATOM 3286 N N . THR A 1 394 ? -8.373 1.063 -6.595 1.00 57.59 394 THR A N 1
ATOM 3287 C CA . THR A 1 394 ? -9.569 0.537 -7.272 1.00 57.59 394 THR A CA 1
ATOM 3288 C C . THR A 1 394 ? -9.761 -0.959 -6.974 1.00 57.59 394 THR A C 1
ATOM 3290 O O . THR A 1 394 ? -8.793 -1.720 -6.960 1.00 57.59 394 THR A O 1
ATOM 3293 N N . LYS A 1 395 ? -11.007 -1.428 -6.784 1.00 49.03 395 LYS A N 1
ATOM 3294 C CA . LYS A 1 395 ? -11.310 -2.860 -6.533 1.00 49.03 395 LYS A CA 1
ATOM 3295 C C . LYS A 1 395 ? -11.561 -3.697 -7.789 1.00 49.03 395 LYS A C 1
ATOM 3297 O O . LYS A 1 395 ? -11.686 -4.918 -7.694 1.00 49.03 395 LYS A O 1
ATOM 3302 N N . GLY A 1 396 ? -11.666 -3.085 -8.969 1.00 44.41 396 GLY A N 1
ATOM 3303 C CA . GLY A 1 396 ? -11.988 -3.813 -10.197 1.00 44.41 396 GLY A CA 1
ATOM 3304 C C . GLY A 1 396 ? -11.604 -3.091 -11.484 1.00 44.41 396 GLY A C 1
ATOM 3305 O O . GLY A 1 396 ? -11.405 -1.884 -11.498 1.00 44.41 396 GLY A O 1
ATOM 3306 N N . ILE A 1 397 ? -11.569 -3.848 -12.587 1.00 38.72 397 ILE A N 1
ATOM 3307 C CA . ILE A 1 397 ? -11.219 -3.373 -13.944 1.00 38.72 397 ILE A CA 1
ATOM 3308 C C . ILE A 1 397 ? -12.118 -2.209 -14.411 1.00 38.72 397 ILE A C 1
ATOM 3310 O O . ILE A 1 397 ? -11.687 -1.373 -15.198 1.00 38.72 397 ILE A O 1
ATOM 3314 N N . PHE A 1 398 ? -13.354 -2.136 -13.906 1.00 36.62 398 PHE A N 1
ATOM 3315 C CA . PHE A 1 398 ? -14.322 -1.071 -14.206 1.00 36.62 398 PHE A CA 1
ATOM 3316 C C . PHE A 1 398 ? -14.524 -0.080 -13.050 1.00 36.62 398 PHE A C 1
ATOM 3318 O O . PHE A 1 398 ? -15.372 0.807 -13.140 1.00 36.62 398 PHE A O 1
ATOM 3325 N N . ASP A 1 399 ? -13.780 -0.235 -11.955 1.00 41.53 399 ASP A N 1
ATOM 3326 C CA . ASP A 1 399 ? -13.785 0.713 -10.846 1.00 41.53 399 ASP A CA 1
ATOM 3327 C C . ASP A 1 399 ? -12.828 1.845 -11.237 1.00 41.53 399 ASP A C 1
ATOM 3329 O O . ASP A 1 399 ? -11.614 1.721 -11.139 1.00 41.53 399 ASP A O 1
ATOM 3333 N N . LEU A 1 400 ? -13.379 2.927 -11.790 1.00 39.25 400 LEU A N 1
ATOM 3334 C CA . LEU A 1 400 ? -12.614 4.074 -12.305 1.00 39.25 400 LEU A CA 1
ATOM 3335 C C . LEU A 1 400 ? -12.143 5.032 -11.188 1.00 39.25 400 LEU A C 1
ATOM 3337 O O . LEU A 1 400 ? -11.667 6.129 -11.480 1.00 39.25 400 LEU 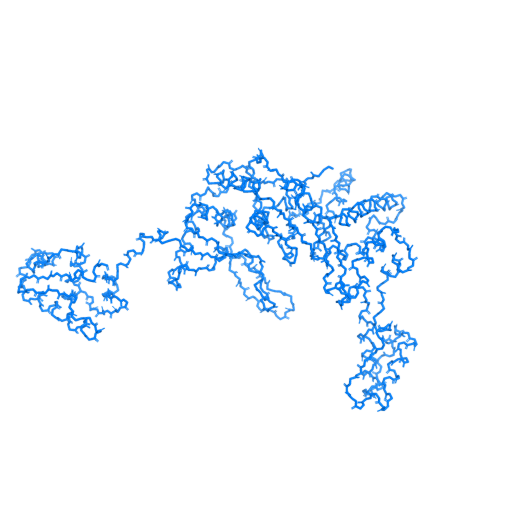A O 1
ATOM 3341 N N . TYR A 1 401 ? -12.314 4.648 -9.919 1.00 47.72 401 TYR A N 1
ATOM 3342 C CA . TYR A 1 401 ? -12.197 5.528 -8.756 1.00 47.72 401 TYR A CA 1
ATOM 3343 C C . TYR A 1 401 ? -11.035 5.117 -7.850 1.00 47.72 401 TYR A C 1
ATOM 3345 O O . TYR A 1 401 ? -11.027 4.011 -7.317 1.00 47.72 401 TYR A O 1
ATOM 3353 N N . ASP A 1 402 ? -10.091 6.024 -7.603 1.00 54.84 402 ASP A N 1
ATOM 3354 C CA . ASP A 1 402 ? -9.123 5.836 -6.521 1.00 54.84 402 ASP A CA 1
ATOM 3355 C C . ASP A 1 402 ? -9.848 6.012 -5.178 1.00 54.84 402 ASP A C 1
ATOM 3357 O O . ASP A 1 402 ? -10.237 7.125 -4.814 1.00 54.84 402 ASP A O 1
ATOM 3361 N N . ARG A 1 403 ? -10.092 4.903 -4.472 1.00 57.78 403 ARG A N 1
ATOM 3362 C CA . ARG A 1 403 ? -10.786 4.902 -3.176 1.00 57.78 403 ARG A CA 1
ATOM 3363 C C . ARG A 1 403 ? -9.827 5.061 -1.993 1.00 57.78 403 ARG A C 1
ATOM 3365 O O . ARG A 1 403 ? -10.267 5.000 -0.846 1.00 57.78 403 ARG A O 1
ATOM 3372 N N . GLY A 1 404 ? -8.533 5.276 -2.248 1.00 71.94 404 GLY A N 1
ATOM 3373 C CA . GLY A 1 404 ? -7.513 5.319 -1.205 1.00 71.94 404 GLY A CA 1
ATOM 3374 C C . GLY A 1 404 ? -7.408 3.986 -0.462 1.00 71.94 404 GLY A C 1
ATOM 3375 O O . GLY A 1 404 ? -7.518 2.925 -1.071 1.00 71.94 404 GLY A O 1
ATOM 3376 N N . PHE A 1 405 ? -7.168 4.033 0.850 1.00 80.62 405 PHE A N 1
ATOM 3377 C CA . PHE A 1 405 ? -7.115 2.836 1.691 1.00 80.62 405 PHE A CA 1
ATOM 3378 C C . PHE A 1 405 ? -8.516 2.309 2.002 1.00 80.62 405 PHE A C 1
ATOM 3380 O O . PHE A 1 405 ? -9.367 3.045 2.506 1.00 80.62 405 PHE A O 1
ATOM 3387 N N . LEU A 1 406 ? -8.712 1.010 1.795 1.00 83.06 406 LEU A N 1
ATOM 3388 C CA . LEU A 1 406 ? -9.944 0.303 2.109 1.00 83.06 406 LEU A CA 1
ATOM 3389 C C . LEU A 1 406 ? -9.650 -0.946 2.937 1.00 83.06 406 LEU A C 1
ATOM 3391 O O . LEU A 1 406 ? -8.696 -1.681 2.688 1.00 83.06 406 LEU A O 1
ATOM 3395 N N . PHE A 1 407 ? -10.499 -1.195 3.931 1.00 87.94 407 PHE A N 1
ATOM 3396 C CA . PHE A 1 407 ? -10.407 -2.364 4.798 1.00 87.94 407 PHE A CA 1
ATOM 3397 C C . PHE A 1 407 ? -11.744 -3.088 4.862 1.00 87.94 407 PHE A C 1
ATOM 3399 O O . PHE A 1 407 ? -12.761 -2.522 5.260 1.00 87.94 407 PHE A O 1
ATOM 3406 N N . GLN A 1 408 ? -11.731 -4.378 4.543 1.00 89.50 408 GLN A N 1
ATOM 3407 C CA . GLN A 1 408 ? -12.836 -5.279 4.837 1.00 89.50 408 GLN A CA 1
ATOM 3408 C C . GLN A 1 408 ? -12.619 -5.872 6.224 1.00 89.50 408 GLN A C 1
ATOM 3410 O O . GLN A 1 408 ? -11.665 -6.620 6.466 1.00 89.50 408 GLN A O 1
ATOM 3415 N N . VAL A 1 409 ? -13.515 -5.554 7.147 1.00 89.81 409 VAL A N 1
ATOM 3416 C CA . VAL A 1 409 ? -13.398 -5.945 8.548 1.00 89.81 409 VAL A CA 1
ATOM 3417 C C . VAL A 1 409 ? -14.608 -6.732 9.009 1.00 89.81 409 VAL A C 1
ATOM 3419 O O . VAL A 1 409 ? -15.725 -6.543 8.538 1.00 89.81 409 VAL A O 1
ATOM 3422 N N . LYS A 1 410 ? -14.380 -7.612 9.980 1.00 87.31 410 LYS A N 1
ATOM 3423 C CA . LYS A 1 410 ? -15.437 -8.184 10.806 1.00 87.31 410 LYS A CA 1
ATOM 3424 C C . LYS A 1 410 ? -15.311 -7.622 12.214 1.00 87.31 410 LYS A C 1
ATOM 3426 O O . LYS A 1 410 ? -14.297 -7.862 12.870 1.00 87.31 410 LYS A O 1
ATOM 3431 N N . LEU A 1 411 ? -16.332 -6.913 12.674 1.00 85.88 411 LEU A N 1
ATOM 3432 C CA . LEU A 1 411 ? -16.395 -6.399 14.038 1.00 85.88 411 LEU A CA 1
ATOM 3433 C C . LEU A 1 411 ? -16.503 -7.559 15.030 1.00 85.88 411 LEU A C 1
ATOM 3435 O O . LEU A 1 411 ? -17.181 -8.560 14.759 1.00 85.88 411 LEU A O 1
ATOM 3439 N N . THR A 1 412 ? -15.829 -7.455 16.175 1.00 83.62 412 THR A N 1
ATOM 3440 C CA . THR A 1 412 ? -16.015 -8.449 17.234 1.00 83.62 412 THR A CA 1
ATOM 3441 C C . THR A 1 412 ? -17.312 -8.178 17.988 1.00 83.62 412 THR A C 1
ATOM 3443 O O . THR A 1 412 ? -17.749 -7.040 18.134 1.00 83.62 412 THR A O 1
ATOM 3446 N N . SER A 1 413 ? -17.961 -9.242 18.463 1.00 63.62 413 SER A N 1
ATOM 3447 C CA . SER A 1 413 ? -19.293 -9.200 19.087 1.00 63.62 413 SER A CA 1
ATOM 3448 C C . SER A 1 413 ? -19.382 -8.325 20.342 1.00 63.62 413 SER A C 1
ATOM 3450 O O . SER A 1 413 ? -20.482 -8.043 20.806 1.00 63.62 413 SER A O 1
ATOM 3452 N N . ASN A 1 414 ? -18.240 -7.877 20.867 1.00 61.22 414 ASN A N 1
ATOM 3453 C CA . ASN A 1 414 ? -18.158 -7.029 22.048 1.00 61.22 414 ASN A CA 1
ATOM 3454 C C . ASN A 1 414 ? -17.915 -5.549 21.721 1.00 61.22 414 ASN A C 1
ATOM 3456 O O . ASN A 1 414 ? -18.020 -4.729 22.625 1.00 61.22 414 ASN A O 1
ATOM 3460 N N . LEU A 1 415 ? -17.595 -5.197 20.468 1.00 66.62 415 LEU A N 1
ATOM 3461 C CA . LEU A 1 415 ? -17.136 -3.847 20.121 1.00 66.62 415 LEU A CA 1
ATOM 3462 C C . LEU A 1 415 ? -18.193 -2.773 20.392 1.00 66.62 415 LEU A C 1
ATOM 3464 O O . LEU A 1 415 ? -17.887 -1.703 20.902 1.00 66.62 415 LEU A O 1
ATOM 3468 N N . PHE A 1 416 ? -19.447 -3.103 20.097 1.00 63.72 416 PHE A N 1
ATOM 3469 C CA . PHE A 1 416 ? -20.603 -2.270 20.402 1.00 63.72 416 PHE A CA 1
ATOM 3470 C C . PHE A 1 416 ? -21.517 -2.958 21.408 1.00 63.72 416 PHE A C 1
ATOM 3472 O O . PHE A 1 416 ? -22.707 -2.694 21.403 1.00 63.72 416 PHE A O 1
ATOM 3479 N N . ALA A 1 417 ? -21.016 -3.872 22.249 1.00 51.47 417 ALA A N 1
ATOM 3480 C CA . ALA A 1 417 ? -21.875 -4.635 23.165 1.00 51.47 417 ALA A CA 1
ATOM 3481 C C . ALA A 1 417 ? -22.708 -3.752 24.112 1.00 51.47 417 ALA A C 1
ATOM 3483 O O . ALA A 1 417 ? -23.780 -4.180 24.541 1.00 51.47 417 ALA A O 1
ATOM 3484 N N . ASP A 1 418 ? -22.272 -2.515 24.359 1.00 45.31 418 ASP A N 1
ATOM 3485 C CA . ASP A 1 418 ? -23.047 -1.526 25.110 1.00 45.31 418 ASP A CA 1
ATOM 3486 C C . ASP A 1 418 ? -24.193 -0.891 24.283 1.00 45.31 418 ASP A C 1
ATOM 3488 O O . ASP A 1 418 ? -25.211 -0.518 24.857 1.00 45.31 418 ASP A O 1
ATOM 3492 N N . ASP A 1 419 ? -24.114 -0.875 22.944 1.00 41.34 419 ASP A N 1
ATOM 3493 C CA . ASP A 1 419 ? -25.205 -0.491 22.021 1.00 41.34 419 ASP A CA 1
ATOM 3494 C C . ASP A 1 419 ? -25.997 -1.695 21.460 1.00 41.34 419 ASP A C 1
ATOM 3496 O O . ASP A 1 419 ? -27.138 -1.549 21.017 1.00 41.34 419 ASP A O 1
ATOM 3500 N N . ILE A 1 420 ? -25.437 -2.911 21.518 1.00 41.00 420 ILE A N 1
ATOM 3501 C CA . ILE A 1 420 ? -26.090 -4.186 21.152 1.00 41.00 420 ILE A CA 1
ATOM 3502 C C . ILE A 1 420 ? -27.092 -4.622 22.240 1.00 41.00 420 ILE A C 1
ATOM 3504 O O . ILE A 1 420 ? -27.868 -5.555 22.043 1.00 41.00 420 ILE A O 1
ATOM 3508 N N . ARG A 1 421 ? -27.197 -3.874 23.346 1.00 39.84 421 ARG A N 1
ATOM 3509 C CA . ARG A 1 421 ? -28.402 -3.858 24.187 1.00 39.84 421 ARG A CA 1
ATOM 3510 C C . ARG A 1 421 ? -29.483 -2.911 23.655 1.00 39.84 421 ARG A C 1
ATOM 3512 O O . ARG A 1 421 ? -30.211 -2.303 24.432 1.00 39.84 421 ARG A O 1
ATOM 3519 N N . LYS A 1 422 ? -29.712 -2.861 22.343 1.00 43.28 422 LYS A N 1
ATOM 3520 C CA . LYS A 1 422 ? -31.113 -2.868 21.908 1.00 43.28 422 LYS A CA 1
ATOM 3521 C C . LYS A 1 422 ? -31.595 -4.290 22.126 1.00 43.28 422 LYS A C 1
ATOM 3523 O O . LYS A 1 422 ? -31.477 -5.142 21.251 1.00 43.28 422 LYS A O 1
ATOM 3528 N N . GLU A 1 423 ? -32.028 -4.548 23.358 1.00 51.47 423 GLU A N 1
ATOM 3529 C CA . GLU A 1 423 ? -32.748 -5.757 23.738 1.00 51.47 423 GLU A CA 1
ATOM 3530 C C . GLU A 1 423 ? -33.700 -6.129 22.588 1.00 51.47 423 GLU A C 1
ATOM 3532 O O . GLU A 1 423 ? -34.346 -5.247 22.019 1.00 51.47 423 GLU A O 1
ATOM 3537 N N . LYS A 1 424 ? -33.825 -7.421 22.233 1.00 64.19 424 LYS A N 1
ATOM 3538 C CA . LYS A 1 424 ? -34.820 -7.906 21.240 1.00 64.19 424 LYS A CA 1
ATOM 3539 C C . LYS A 1 424 ? -36.238 -7.382 21.523 1.00 64.19 424 LYS A C 1
ATOM 3541 O O . LYS A 1 424 ? -37.134 -7.496 20.689 1.00 64.19 424 LYS A O 1
ATOM 3546 N N . VAL A 1 425 ? -36.428 -6.851 22.723 1.00 74.69 425 VAL A N 1
ATOM 3547 C CA . VAL A 1 425 ? -37.609 -6.251 23.288 1.00 74.69 425 VAL A CA 1
ATOM 3548 C C . VAL A 1 425 ? -37.221 -4.922 23.924 1.00 74.69 425 VAL A C 1
ATOM 3550 O O . VAL A 1 425 ? -36.607 -4.925 24.979 1.00 74.69 425 VAL A O 1
ATOM 3553 N N . TYR A 1 426 ? -37.595 -3.789 23.335 1.00 86.12 426 TYR A N 1
ATOM 3554 C CA . TYR A 1 426 ? -37.416 -2.487 23.985 1.00 86.12 426 TYR A CA 1
ATOM 3555 C C . TYR A 1 426 ? -38.528 -1.509 23.607 1.00 86.12 426 TYR A C 1
ATOM 3557 O O . TYR A 1 426 ? -39.188 -1.650 22.572 1.00 86.12 426 TYR A O 1
ATOM 3565 N N . PHE A 1 427 ? -38.746 -0.504 24.453 1.00 89.44 427 PHE A N 1
ATOM 3566 C CA . PHE A 1 427 ? -39.721 0.553 24.210 1.00 89.44 427 PHE A CA 1
ATOM 3567 C C . PHE A 1 427 ? -39.030 1.898 23.964 1.00 89.44 427 PHE A C 1
ATOM 3569 O O . PHE A 1 427 ? -38.448 2.490 24.869 1.00 89.44 427 PHE A O 1
ATOM 3576 N N . ASP A 1 428 ? -39.126 2.402 22.733 1.00 85.25 428 ASP A N 1
ATOM 3577 C CA . ASP A 1 428 ? -38.670 3.741 22.360 1.00 85.25 428 ASP A CA 1
ATOM 3578 C C . ASP A 1 428 ? -39.732 4.771 22.779 1.00 85.25 428 ASP A C 1
ATOM 3580 O O . ASP A 1 428 ? -40.739 4.984 22.091 1.00 85.25 428 ASP A O 1
ATOM 3584 N N . ALA A 1 429 ? -39.523 5.404 23.935 1.00 85.44 429 ALA A N 1
ATOM 3585 C CA . ALA A 1 429 ? -40.434 6.411 24.475 1.00 85.44 429 ALA A CA 1
ATOM 3586 C C . ALA A 1 429 ? -40.468 7.702 23.630 1.00 85.44 429 ALA A C 1
ATOM 3588 O O . ALA A 1 429 ? -41.496 8.385 23.570 1.00 85.44 429 ALA A O 1
ATOM 3589 N N . GLU A 1 430 ? -39.390 8.048 22.924 1.00 83.94 430 GLU A N 1
ATOM 3590 C CA . GLU A 1 430 ? -39.370 9.250 22.088 1.00 83.94 430 GLU A CA 1
ATOM 3591 C C . GLU A 1 430 ? -40.273 9.079 20.869 1.00 83.94 430 GLU A C 1
ATOM 3593 O O . GLU A 1 430 ? -41.143 9.930 20.620 1.00 83.94 430 GLU A O 1
ATOM 3598 N N . LYS A 1 431 ? -40.120 7.941 20.179 1.00 85.75 431 LYS A N 1
ATOM 3599 C CA . LYS A 1 431 ? -40.883 7.568 18.978 1.00 85.75 431 LYS A CA 1
ATOM 3600 C C . LYS A 1 431 ? -42.231 6.918 19.289 1.00 85.75 431 LYS A C 1
ATOM 3602 O O . LYS A 1 431 ? -43.056 6.784 18.388 1.00 85.75 431 LYS A O 1
ATOM 3607 N N . SER A 1 432 ? -42.485 6.556 20.550 1.00 89.50 432 SER A N 1
ATOM 3608 C CA . SER A 1 432 ? -43.690 5.836 20.996 1.00 89.50 432 SER A CA 1
ATOM 3609 C C . SER A 1 432 ? -43.876 4.491 20.279 1.00 89.50 432 SER A C 1
ATOM 3611 O O . SER A 1 432 ? -44.968 4.160 19.802 1.00 89.50 432 SER A O 1
ATOM 3613 N N . VAL A 1 433 ? -42.792 3.714 20.193 1.00 89.94 433 VAL A N 1
ATOM 3614 C CA . VAL A 1 433 ? -42.762 2.416 19.503 1.00 89.94 433 VAL A CA 1
ATOM 3615 C C . VAL A 1 433 ? -42.234 1.336 20.438 1.00 89.94 433 VAL A C 1
ATOM 3617 O O . VAL A 1 433 ? -41.136 1.448 20.969 1.00 89.94 433 VAL A O 1
ATOM 3620 N N . LEU A 1 434 ? -43.013 0.270 20.613 1.00 91.06 434 LEU A N 1
ATOM 3621 C CA . LEU A 1 434 ? -42.547 -0.975 21.221 1.00 91.06 434 LEU A CA 1
ATOM 3622 C C . LEU A 1 434 ? -42.002 -1.881 20.115 1.00 91.06 434 LEU A C 1
ATOM 3624 O O . LEU A 1 434 ? -42.713 -2.153 19.145 1.00 91.06 434 LEU A O 1
ATOM 3628 N N . ILE A 1 435 ? -40.769 -2.348 20.269 1.00 87.44 435 ILE A N 1
ATOM 3629 C CA . ILE A 1 435 ? -40.110 -3.278 19.351 1.00 87.44 435 ILE A CA 1
ATOM 3630 C C . ILE A 1 435 ? -39.986 -4.622 20.057 1.00 87.44 435 ILE A C 1
ATOM 3632 O O . ILE A 1 435 ? -39.476 -4.680 21.170 1.00 87.44 435 ILE A O 1
ATOM 3636 N N . VAL A 1 436 ? -40.485 -5.687 19.425 1.00 86.12 436 VAL A N 1
ATOM 3637 C CA . VAL A 1 436 ? -40.392 -7.073 19.917 1.00 86.12 436 VAL A CA 1
ATOM 3638 C C . VAL A 1 436 ? -40.032 -7.978 18.744 1.00 86.12 436 VAL A C 1
ATOM 3640 O O . VAL A 1 436 ? -40.840 -8.126 17.827 1.00 86.12 436 VAL A O 1
ATOM 3643 N N . ASN A 1 437 ? -38.852 -8.603 18.769 1.00 78.56 437 ASN A N 1
ATOM 3644 C CA . ASN A 1 437 ? -38.335 -9.473 17.703 1.00 78.56 437 ASN A CA 1
ATOM 3645 C C . ASN A 1 437 ? -38.499 -8.837 16.306 1.00 78.56 437 ASN A C 1
ATOM 3647 O O . ASN A 1 437 ? -39.169 -9.403 15.440 1.00 78.56 437 ASN A O 1
ATOM 3651 N N . ASP A 1 438 ? -37.974 -7.618 16.138 1.00 76.44 438 ASP A N 1
ATOM 3652 C CA . ASP A 1 438 ? -38.025 -6.804 14.907 1.00 76.44 438 ASP A CA 1
ATOM 3653 C C . ASP A 1 438 ? -39.429 -6.370 14.448 1.00 76.44 438 ASP A C 1
ATOM 3655 O O . ASP A 1 438 ? -39.606 -5.805 13.366 1.00 76.44 438 ASP A O 1
ATOM 3659 N N . LYS A 1 439 ? -40.461 -6.598 15.269 1.00 82.81 439 LYS A N 1
ATOM 3660 C CA . LYS A 1 439 ? -41.829 -6.154 14.985 1.00 82.81 439 LYS A CA 1
ATOM 3661 C C . LYS A 1 439 ? -42.148 -4.888 15.761 1.00 82.81 439 LYS A C 1
ATOM 3663 O O . LYS A 1 439 ? -42.109 -4.866 16.988 1.00 82.81 439 LYS A O 1
ATOM 3668 N N . GLU A 1 440 ? -42.545 -3.855 15.025 1.00 89.44 440 GLU A N 1
ATOM 3669 C CA . GLU A 1 440 ? -42.943 -2.570 15.593 1.00 89.44 440 GLU A CA 1
ATOM 3670 C C . GLU A 1 440 ? -44.433 -2.523 15.960 1.00 89.44 440 GLU A C 1
ATOM 3672 O O . GLU A 1 440 ? -45.324 -2.812 15.147 1.00 89.44 440 GLU A O 1
ATOM 3677 N N . ILE A 1 441 ? -44.707 -2.062 17.180 1.00 91.75 441 ILE A N 1
ATOM 3678 C CA . ILE A 1 441 ? -46.036 -1.743 17.697 1.00 91.75 441 ILE A CA 1
ATOM 3679 C C . ILE A 1 441 ? -46.063 -0.253 18.034 1.00 91.75 441 ILE A C 1
ATOM 3681 O O . ILE A 1 441 ? -45.522 0.192 19.048 1.00 91.75 441 ILE A O 1
ATOM 3685 N N . LYS A 1 442 ? -46.741 0.530 17.194 1.00 91.62 442 LYS A N 1
ATOM 3686 C CA . LYS A 1 442 ? -46.939 1.962 17.441 1.00 91.62 442 LYS A CA 1
ATOM 3687 C C . LYS A 1 442 ? -48.035 2.181 18.485 1.00 91.62 442 LYS A C 1
ATOM 3689 O O . LYS A 1 442 ? -49.144 1.627 18.396 1.00 91.62 442 LYS A O 1
ATOM 3694 N N . VAL A 1 443 ? -47.736 3.022 19.467 1.00 92.00 443 VAL A N 1
ATOM 3695 C CA . VAL A 1 443 ? -48.696 3.510 20.462 1.00 92.00 443 VAL A CA 1
ATOM 3696 C C . VAL A 1 443 ? -48.802 5.026 20.362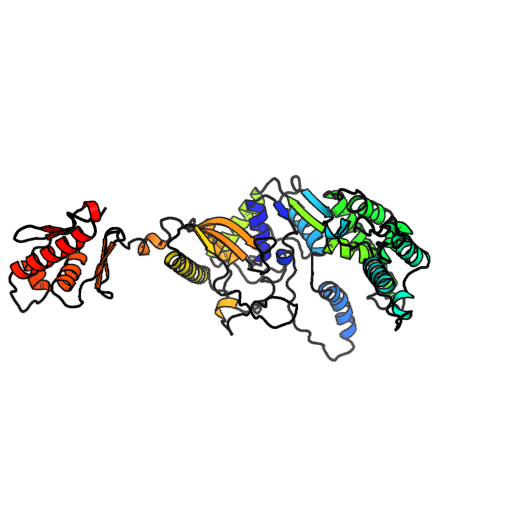 1.00 92.00 443 VAL A C 1
ATOM 3698 O O . VAL A 1 443 ? -47.893 5.702 19.893 1.00 92.00 443 VAL A O 1
ATOM 3701 N N . GLN A 1 444 ? -49.946 5.574 20.755 1.00 90.56 444 GLN A N 1
ATOM 3702 C CA . GLN A 1 444 ? -50.130 7.020 20.764 1.00 90.56 444 GLN A CA 1
ATOM 3703 C C . GLN A 1 444 ? -49.408 7.606 21.979 1.00 90.56 444 GLN A C 1
ATOM 3705 O O . GLN A 1 444 ? -49.608 7.139 23.099 1.00 90.56 444 GLN A O 1
ATOM 3710 N N . LYS A 1 445 ? -48.581 8.630 21.760 1.00 88.69 445 LYS A N 1
ATOM 3711 C CA . LYS A 1 445 ? -47.830 9.298 22.829 1.00 88.69 445 LYS A CA 1
ATOM 3712 C C . LYS A 1 445 ? -48.780 9.854 23.895 1.00 88.69 445 LYS A C 1
ATOM 3714 O O . LYS A 1 445 ? -49.851 10.358 23.558 1.00 88.69 445 LYS A O 1
ATOM 3719 N N . PHE A 1 446 ? -48.375 9.759 25.160 1.00 86.31 446 PHE A N 1
ATOM 3720 C CA . PHE A 1 446 ? -49.124 10.240 26.333 1.00 86.31 446 PHE A CA 1
ATOM 3721 C C . PHE A 1 446 ? -50.474 9.555 26.607 1.00 86.31 446 PHE A C 1
ATOM 3723 O O . PHE A 1 446 ? -51.284 10.072 27.372 1.00 86.31 446 PHE A O 1
ATOM 3730 N N . ASN A 1 447 ? -50.740 8.395 26.002 1.00 90.00 447 ASN A N 1
ATOM 3731 C CA . ASN A 1 447 ? -51.908 7.590 26.355 1.00 90.00 447 ASN A CA 1
ATOM 3732 C C . ASN A 1 447 ? -51.578 6.548 27.444 1.00 90.00 447 ASN A C 1
ATOM 3734 O O . ASN A 1 447 ? -50.419 6.339 27.811 1.00 90.00 447 ASN A O 1
ATOM 3738 N N . ASP A 1 448 ? -52.603 5.843 27.924 1.00 90.31 448 ASP A N 1
ATOM 3739 C CA . ASP A 1 448 ? -52.442 4.825 28.970 1.00 90.31 448 ASP A CA 1
ATOM 3740 C C . ASP A 1 448 ? -51.468 3.703 28.561 1.00 90.31 448 ASP A C 1
ATOM 3742 O O . ASP A 1 448 ? -50.661 3.263 29.376 1.00 90.31 448 ASP A O 1
ATOM 3746 N N . GLN A 1 449 ? -51.482 3.266 27.294 1.00 93.25 449 GLN A N 1
ATOM 3747 C CA . GLN A 1 449 ? -50.560 2.238 26.779 1.00 93.25 449 GLN A CA 1
ATOM 3748 C C . GLN A 1 449 ? -49.103 2.720 26.816 1.00 93.25 449 GLN A C 1
ATOM 3750 O O . GLN A 1 449 ? -48.223 1.978 27.237 1.00 93.25 449 GLN A O 1
ATOM 3755 N N . TYR A 1 450 ? -48.861 3.965 26.405 1.00 94.31 450 TYR A N 1
ATOM 3756 C CA . TYR A 1 450 ? -47.550 4.604 26.382 1.00 94.31 450 TYR A CA 1
ATOM 3757 C C . TYR A 1 450 ? -46.953 4.698 27.785 1.00 94.31 450 TYR A C 1
ATOM 3759 O O . TYR A 1 450 ? -45.823 4.269 28.002 1.00 94.31 450 TYR A O 1
ATOM 3767 N N . HIS A 1 451 ? -47.713 5.221 28.748 1.00 91.50 451 HIS A N 1
ATOM 3768 C CA . HIS A 1 451 ? -47.216 5.373 30.114 1.00 91.50 451 HIS A CA 1
ATOM 3769 C C . HIS A 1 451 ? -47.022 4.026 30.808 1.00 91.50 451 HIS A C 1
ATOM 3771 O O . HIS A 1 451 ? -46.030 3.850 31.508 1.00 91.50 451 HIS A O 1
ATOM 3777 N N . THR A 1 452 ? -47.919 3.065 30.564 1.00 93.06 452 THR A N 1
ATOM 3778 C CA . THR A 1 452 ? -47.779 1.705 31.100 1.00 93.06 452 THR A CA 1
ATOM 3779 C C . THR A 1 452 ? -46.508 1.034 30.569 1.00 93.06 452 THR A C 1
ATOM 3781 O O . THR A 1 452 ? -45.754 0.465 31.350 1.00 93.06 452 THR A O 1
ATOM 3784 N N . LEU A 1 453 ? -46.226 1.147 29.264 1.00 94.31 453 LEU A N 1
ATOM 3785 C CA . LEU A 1 453 ? -44.985 0.633 28.674 1.00 94.31 453 LEU A CA 1
ATOM 3786 C C . LEU A 1 453 ? -43.756 1.337 29.241 1.00 94.31 453 LEU A C 1
ATOM 3788 O O . LEU A 1 453 ? -42.819 0.663 29.647 1.00 94.31 453 LEU A O 1
ATOM 3792 N N . ARG A 1 454 ? -43.779 2.672 29.324 1.00 94.06 454 ARG A N 1
ATOM 3793 C CA . ARG A 1 454 ? -42.668 3.449 29.887 1.00 94.06 454 ARG A CA 1
ATOM 3794 C C . ARG A 1 454 ? -42.282 2.953 31.280 1.00 94.06 454 ARG A C 1
ATOM 3796 O O . ARG A 1 454 ? -41.099 2.815 31.532 1.00 94.06 454 ARG A O 1
ATOM 3803 N N . ILE A 1 455 ? -43.267 2.682 32.140 1.00 93.06 455 ILE A N 1
ATOM 3804 C CA . ILE A 1 455 ? -43.043 2.237 33.523 1.00 93.06 455 ILE A CA 1
ATOM 3805 C C . ILE A 1 455 ? -42.528 0.791 33.571 1.00 93.06 455 ILE A C 1
ATOM 3807 O O . ILE A 1 455 ? -41.555 0.522 34.262 1.00 93.06 455 ILE A O 1
ATOM 3811 N N . ILE A 1 456 ? -43.135 -0.138 32.823 1.00 93.38 456 ILE A N 1
ATOM 3812 C CA . ILE A 1 456 ? -42.717 -1.554 32.837 1.00 93.38 456 ILE A CA 1
ATOM 3813 C C . ILE A 1 456 ? -41.283 -1.720 32.315 1.00 93.38 456 ILE A C 1
ATOM 3815 O O . ILE A 1 456 ? -40.531 -2.541 32.829 1.00 93.38 456 ILE A O 1
ATOM 3819 N N . PHE A 1 457 ? -40.896 -0.926 31.315 1.00 91.81 457 PHE A N 1
ATOM 3820 C CA . PHE A 1 457 ? -39.553 -0.952 30.737 1.00 91.81 457 PHE A CA 1
ATOM 3821 C C . PHE A 1 457 ? -38.490 -0.221 31.576 1.00 91.81 457 PHE A C 1
ATOM 3823 O O . PHE A 1 457 ? -37.329 -0.224 31.180 1.00 91.81 457 PHE A O 1
ATOM 3830 N N . GLU A 1 458 ? -38.841 0.360 32.731 1.00 90.06 458 GLU A N 1
ATOM 3831 C CA . GLU A 1 458 ? -37.832 0.791 33.714 1.00 90.06 458 GLU A CA 1
ATOM 3832 C C . GLU A 1 458 ? -37.116 -0.425 34.323 1.00 90.06 458 GLU A C 1
ATOM 3834 O O . GLU A 1 458 ? -35.900 -0.400 34.487 1.00 90.06 458 GLU A O 1
ATOM 3839 N N . GLU A 1 459 ? -37.858 -1.506 34.599 1.00 88.00 459 GLU A N 1
ATOM 3840 C CA . GLU A 1 459 ? -37.326 -2.784 35.092 1.00 88.00 459 GLU A CA 1
ATOM 3841 C C . GLU A 1 459 ? -38.060 -3.957 34.403 1.00 88.00 459 GLU A C 1
ATOM 3843 O O . GLU A 1 459 ? -39.000 -4.526 34.968 1.00 88.00 459 GLU A O 1
ATOM 3848 N N . PRO A 1 460 ? -37.665 -4.341 33.168 1.00 86.69 460 PRO A N 1
ATOM 3849 C CA . PRO A 1 460 ? -38.429 -5.280 32.333 1.00 86.69 460 PRO A CA 1
ATOM 3850 C C . PRO A 1 460 ? -38.471 -6.721 32.872 1.00 86.69 460 PRO A C 1
ATOM 3852 O O . PRO A 1 460 ? -39.345 -7.497 32.486 1.00 86.69 460 PRO A O 1
ATOM 3855 N N . ASN A 1 461 ? -37.553 -7.079 33.777 1.00 86.88 461 ASN A N 1
ATOM 3856 C CA . ASN A 1 461 ? -37.488 -8.394 34.422 1.00 86.88 461 ASN A CA 1
ATOM 3857 C C . ASN A 1 461 ? -38.412 -8.520 35.655 1.00 86.88 461 ASN A C 1
ATOM 3859 O O . ASN A 1 461 ? -38.624 -9.638 36.137 1.00 86.88 461 ASN A O 1
ATOM 3863 N N . GLU A 1 462 ? -38.945 -7.410 36.184 1.00 89.50 462 GLU A N 1
ATOM 3864 C CA . GLU A 1 462 ? -39.805 -7.407 37.376 1.00 89.50 462 GLU A CA 1
ATOM 3865 C C . GLU A 1 462 ? -41.268 -7.747 37.026 1.00 89.50 462 GLU A C 1
ATOM 3867 O O . GLU A 1 462 ? -41.770 -7.475 35.932 1.00 89.50 462 GLU A O 1
ATOM 3872 N N . GLU A 1 463 ? -41.987 -8.340 37.980 1.00 93.81 463 GLU A N 1
ATOM 3873 C CA . GLU A 1 463 ? -43.448 -8.372 37.953 1.00 93.81 463 GLU A CA 1
ATOM 3874 C C . GLU A 1 463 ? -44.010 -7.057 38.511 1.00 93.81 463 GLU A C 1
ATOM 3876 O O . GLU A 1 463 ? -43.833 -6.725 39.682 1.00 93.81 463 GLU A O 1
ATOM 3881 N N . TRP A 1 464 ? -44.745 -6.325 37.678 1.00 95.12 464 TRP A N 1
ATOM 3882 C CA . TRP A 1 464 ? -45.328 -5.036 38.026 1.00 95.12 464 TRP A CA 1
ATOM 3883 C C . TRP A 1 464 ? -46.766 -5.185 38.516 1.00 95.12 464 TRP A C 1
ATOM 3885 O O . TRP A 1 464 ? -47.644 -5.628 37.776 1.00 95.12 464 TRP A O 1
ATOM 3895 N N . PHE A 1 465 ? -47.045 -4.745 39.744 1.00 94.75 465 PHE A N 1
ATOM 3896 C CA . PHE A 1 465 ? -48.415 -4.610 40.251 1.00 94.75 465 PHE A CA 1
ATOM 3897 C C . PHE A 1 465 ? -49.082 -3.348 39.692 1.00 94.75 465 PHE A C 1
ATOM 3899 O O . PHE A 1 465 ? -48.466 -2.282 39.668 1.00 94.75 465 PHE A O 1
ATOM 3906 N N . PHE A 1 466 ? -50.353 -3.430 39.288 1.00 93.81 466 PHE A N 1
ATOM 3907 C CA . PHE A 1 466 ? -51.077 -2.287 38.715 1.00 93.81 466 PHE A CA 1
ATOM 3908 C C . PHE A 1 466 ? -51.193 -1.105 39.686 1.00 93.81 466 PHE A C 1
ATOM 3910 O O . PHE A 1 466 ? -51.121 0.039 39.242 1.00 93.81 466 PHE A O 1
ATOM 3917 N N . SER A 1 467 ? -51.249 -1.364 40.994 1.00 89.94 467 SER A N 1
ATOM 3918 C CA . SER A 1 467 ? -51.196 -0.324 42.024 1.00 89.94 467 SER A CA 1
ATOM 3919 C C . SER A 1 467 ? -49.875 0.456 41.999 1.00 89.94 467 SER A C 1
ATOM 3921 O O . SER A 1 467 ? -49.889 1.682 42.019 1.00 89.94 467 SER A O 1
ATOM 3923 N N . ARG A 1 468 ? -48.732 -0.231 41.846 1.00 90.31 468 ARG A N 1
ATOM 3924 C CA . ARG A 1 468 ? -47.410 0.412 41.705 1.00 90.31 468 ARG A CA 1
ATOM 3925 C C . ARG A 1 468 ? -47.291 1.199 40.403 1.00 90.31 468 ARG A C 1
ATOM 3927 O O . ARG A 1 468 ? -46.684 2.267 40.377 1.00 90.31 468 ARG A O 1
ATOM 3934 N N . ILE A 1 469 ? -47.881 0.687 39.319 1.00 91.25 469 ILE A N 1
ATOM 3935 C CA . ILE A 1 469 ? -47.953 1.425 38.052 1.00 91.25 469 ILE A CA 1
ATOM 3936 C C . ILE A 1 469 ? -48.791 2.697 38.240 1.00 91.25 469 ILE A C 1
ATOM 3938 O O . ILE A 1 469 ? -48.386 3.747 37.751 1.00 91.25 469 ILE A O 1
ATOM 3942 N N . SER A 1 470 ? -49.906 2.636 38.979 1.00 89.94 470 SER A N 1
ATOM 3943 C CA . SER A 1 470 ? -50.725 3.811 39.305 1.00 89.94 470 SER A CA 1
ATOM 3944 C C . SER A 1 470 ? -49.929 4.878 40.050 1.00 89.94 470 SER A C 1
ATOM 3946 O O . SER A 1 470 ? -49.936 6.033 39.632 1.00 89.94 470 SER A O 1
ATOM 3948 N N . GLU A 1 471 ? -49.197 4.486 41.096 1.00 87.75 471 GLU A N 1
ATOM 3949 C CA . GLU A 1 471 ? -48.366 5.394 41.899 1.00 87.75 471 GLU A CA 1
ATOM 3950 C C . GLU A 1 471 ? -47.291 6.098 41.054 1.00 87.75 471 GLU A C 1
ATOM 3952 O O . GLU A 1 471 ? -47.038 7.288 41.235 1.00 87.75 471 GLU A O 1
ATOM 3957 N N . LYS A 1 472 ? -46.677 5.384 40.099 1.00 87.94 472 LYS A N 1
ATOM 3958 C CA . LYS A 1 472 ? -45.696 5.961 39.163 1.00 87.94 472 LYS A CA 1
ATOM 3959 C C . LYS A 1 472 ? -46.328 6.760 38.019 1.00 87.94 472 LYS A C 1
ATOM 3961 O O . LYS A 1 472 ? -45.658 7.610 37.430 1.00 87.94 472 LYS A O 1
ATOM 3966 N N . TYR A 1 473 ? -47.578 6.474 37.661 1.00 86.88 473 TYR A N 1
ATOM 3967 C CA . TYR A 1 473 ? -48.309 7.176 36.607 1.00 86.88 473 TYR A CA 1
ATOM 3968 C C . TYR A 1 473 ? -48.721 8.576 37.072 1.00 86.88 473 TYR A C 1
ATOM 3970 O O . TYR A 1 473 ? -48.437 9.554 36.380 1.00 86.88 473 TYR A O 1
ATOM 3978 N N . ASP A 1 474 ? -49.362 8.660 38.239 1.00 81.75 474 ASP A N 1
ATOM 3979 C CA . ASP A 1 474 ? -49.731 9.911 38.898 1.00 81.75 474 ASP A CA 1
ATOM 3980 C C . ASP A 1 474 ? -49.758 9.694 40.423 1.00 81.75 474 ASP A C 1
ATOM 3982 O O . ASP A 1 474 ? -50.696 9.086 40.940 1.00 81.75 474 ASP A O 1
ATOM 3986 N N . PRO A 1 475 ? -48.762 10.210 41.168 1.00 73.00 475 PRO A N 1
ATOM 3987 C CA . PRO A 1 475 ? -48.693 10.046 42.620 1.00 73.00 475 PRO A CA 1
ATOM 3988 C C . PRO A 1 475 ? -49.864 10.681 43.383 1.00 73.00 475 PRO A C 1
ATOM 3990 O O . PRO A 1 475 ? -50.033 10.419 44.573 1.00 73.00 475 PRO A O 1
ATOM 3993 N N . SER A 1 476 ? -50.632 11.563 42.733 1.00 73.06 476 SER A N 1
ATOM 3994 C CA . SER A 1 476 ? -51.749 12.288 43.341 1.00 73.06 476 SER A CA 1
ATOM 3995 C C . SER A 1 476 ? -53.118 11.653 43.083 1.00 73.06 476 SER A C 1
ATOM 3997 O O . SER A 1 476 ? -54.086 12.031 43.747 1.00 73.06 476 SER A O 1
ATOM 3999 N N . ASP A 1 477 ? -53.197 10.676 42.173 1.00 71.50 477 ASP A N 1
ATOM 4000 C CA . ASP A 1 477 ? -54.453 10.081 41.718 1.00 71.50 477 ASP A CA 1
ATOM 4001 C C . ASP A 1 477 ? -54.449 8.553 41.912 1.00 71.50 477 ASP A C 1
ATOM 4003 O O . ASP A 1 477 ? -53.652 7.815 41.331 1.00 71.50 477 ASP A O 1
ATOM 4007 N N . ASN A 1 478 ? -55.373 8.050 42.736 1.00 73.31 478 ASN A N 1
ATOM 4008 C CA . ASN A 1 478 ? -55.553 6.612 42.970 1.00 73.31 478 ASN A CA 1
ATOM 4009 C C . ASN A 1 478 ? -56.361 5.993 41.821 1.00 73.31 478 ASN A C 1
ATOM 4011 O O . ASN A 1 478 ? -57.531 5.621 41.976 1.00 73.31 478 ASN A O 1
ATOM 4015 N N . LEU A 1 479 ? -55.737 5.905 40.646 1.00 85.56 479 LEU A N 1
ATOM 4016 C CA . LEU A 1 479 ? -56.356 5.332 39.460 1.00 85.56 479 LEU A CA 1
ATOM 4017 C C . LEU A 1 479 ? -56.651 3.834 39.665 1.00 85.56 479 LEU A C 1
ATOM 4019 O O . LEU A 1 479 ? -55.850 3.099 40.238 1.00 85.56 479 LEU A O 1
ATOM 4023 N N . PRO A 1 480 ? -57.798 3.335 39.171 1.00 87.56 480 PRO A N 1
ATOM 4024 C CA . PRO A 1 480 ? -58.165 1.939 39.360 1.00 87.56 480 PRO A CA 1
ATOM 4025 C C . PRO A 1 480 ? -57.287 1.009 38.512 1.00 87.56 480 PRO A C 1
ATOM 4027 O O . PRO A 1 480 ? -57.145 1.229 37.307 1.00 87.56 480 PRO A O 1
ATOM 4030 N N . ASP A 1 481 ? -56.843 -0.114 39.087 1.00 88.00 481 ASP A N 1
ATOM 4031 C CA . ASP A 1 481 ? -56.068 -1.177 38.410 1.00 88.00 481 ASP A CA 1
ATOM 4032 C C . ASP A 1 481 ? -56.654 -1.599 37.053 1.00 88.00 481 ASP A C 1
ATOM 4034 O O . ASP A 1 481 ? -55.934 -1.900 36.098 1.00 88.00 481 ASP A O 1
ATOM 4038 N N . LYS A 1 482 ? -57.990 -1.565 36.936 1.00 90.81 482 LYS A N 1
ATOM 4039 C CA . LYS A 1 482 ? -58.731 -1.865 35.702 1.00 90.81 482 LYS A CA 1
ATOM 4040 C C . LYS A 1 482 ? -58.238 -1.045 34.503 1.00 90.81 482 LYS A C 1
ATOM 4042 O O . LYS A 1 482 ? -58.288 -1.538 33.376 1.00 90.81 482 LYS A O 1
ATOM 4047 N N . LYS A 1 483 ? -57.780 0.189 34.724 1.00 90.69 483 LYS A N 1
ATOM 4048 C CA . LYS A 1 483 ? -57.253 1.079 33.684 1.00 90.69 483 LYS A CA 1
ATOM 4049 C C . LYS A 1 483 ? -55.982 0.498 33.054 1.00 90.69 483 LYS A C 1
ATOM 4051 O O . LYS A 1 483 ? -55.929 0.322 31.838 1.00 90.69 483 LYS A O 1
ATOM 4056 N N . PHE A 1 484 ? -55.013 0.111 33.880 1.00 93.00 484 PHE A N 1
ATOM 4057 C CA . PHE A 1 484 ? -53.738 -0.461 33.438 1.00 93.00 484 PHE A CA 1
ATOM 4058 C C . PHE A 1 484 ? -53.903 -1.881 32.891 1.00 93.00 484 PHE A C 1
ATOM 4060 O O . PHE A 1 484 ? -53.336 -2.211 31.850 1.00 93.00 484 PHE A O 1
ATOM 4067 N N . TYR A 1 485 ? -54.783 -2.684 33.497 1.00 93.12 485 TYR A N 1
ATOM 4068 C CA . TYR A 1 485 ? -55.169 -3.985 32.948 1.00 93.12 485 TYR A CA 1
ATOM 4069 C C . TYR A 1 485 ? -55.718 -3.864 31.515 1.00 93.12 485 TYR A C 1
ATOM 4071 O O . TYR A 1 485 ? -55.309 -4.603 30.619 1.00 93.12 485 TYR A O 1
ATOM 4079 N N . ASN A 1 486 ? -56.607 -2.895 31.264 1.00 92.81 486 ASN A N 1
ATOM 4080 C CA . ASN A 1 486 ? -57.151 -2.648 29.927 1.00 92.81 486 ASN A CA 1
ATOM 4081 C C . ASN A 1 486 ? -56.073 -2.187 28.933 1.00 92.81 486 ASN A C 1
ATOM 4083 O O . ASN A 1 486 ? -56.118 -2.587 27.766 1.00 92.81 486 ASN A O 1
ATOM 4087 N N . ALA A 1 487 ? -55.109 -1.374 29.376 1.00 93.12 487 ALA A N 1
ATOM 4088 C CA . ALA A 1 487 ? -53.990 -0.940 28.543 1.00 93.12 487 ALA A CA 1
ATOM 4089 C C . ALA A 1 487 ? -53.131 -2.134 28.093 1.00 93.12 487 ALA A C 1
ATOM 4091 O O . ALA A 1 487 ? -52.881 -2.287 26.894 1.00 93.12 487 ALA A O 1
ATOM 4092 N N . ILE A 1 488 ? -52.765 -3.030 29.017 1.00 94.94 488 ILE A N 1
ATOM 4093 C CA . ILE A 1 488 ? -52.028 -4.258 28.683 1.00 94.94 488 ILE A CA 1
ATOM 4094 C C . ILE A 1 488 ? -52.854 -5.187 27.793 1.00 94.94 488 ILE A C 1
ATOM 4096 O O . ILE A 1 488 ? -52.332 -5.741 26.826 1.00 94.94 488 ILE A O 1
ATOM 4100 N N . TYR A 1 489 ? -54.154 -5.330 28.054 1.00 92.94 489 TYR A N 1
ATOM 4101 C CA . TYR A 1 489 ? -55.032 -6.141 27.212 1.00 92.94 489 TYR A CA 1
ATOM 4102 C C . TYR A 1 489 ? -55.035 -5.655 25.754 1.00 92.94 489 TYR A C 1
ATOM 4104 O O . TYR A 1 489 ? -54.892 -6.455 24.828 1.00 92.94 489 TYR A O 1
ATOM 4112 N N . GLN A 1 490 ? -55.143 -4.341 25.534 1.00 93.06 490 GLN A N 1
ATOM 4113 C CA . GLN A 1 490 ? -55.087 -3.751 24.193 1.00 93.06 490 GLN A CA 1
ATOM 4114 C C . GLN A 1 490 ? -53.712 -3.929 23.534 1.00 93.06 490 GLN A C 1
ATOM 4116 O O . GLN A 1 490 ? -53.644 -4.197 22.333 1.00 93.06 490 GLN A O 1
ATOM 4121 N N . LEU A 1 491 ? -52.626 -3.825 24.305 1.00 93.88 491 LEU A N 1
ATOM 4122 C CA . LEU A 1 491 ? -51.271 -4.101 23.821 1.00 93.88 491 LEU A CA 1
ATOM 4123 C C . LEU A 1 491 ? -51.115 -5.560 23.384 1.00 93.88 491 LEU A C 1
ATOM 4125 O O . LEU A 1 491 ? -50.640 -5.809 22.278 1.00 93.88 491 LEU A O 1
ATOM 4129 N N . ASN A 1 492 ? -51.606 -6.512 24.180 1.00 93.06 492 ASN A N 1
ATOM 4130 C CA . ASN A 1 492 ? -51.609 -7.932 23.829 1.00 93.06 492 ASN A CA 1
ATOM 4131 C C . ASN A 1 492 ? -52.382 -8.205 22.532 1.00 93.06 492 ASN A C 1
ATOM 4133 O O . ASN A 1 492 ? -51.937 -9.013 21.725 1.00 93.06 492 ASN A O 1
ATOM 4137 N N . GLN A 1 493 ? -53.498 -7.516 22.275 1.00 93.12 493 GLN A N 1
ATOM 4138 C CA . GLN A 1 493 ? -54.221 -7.669 21.004 1.00 93.12 493 GLN A CA 1
ATOM 4139 C C . GLN A 1 493 ? -53.423 -7.139 19.802 1.00 93.12 493 GLN A C 1
ATOM 4141 O O . GLN A 1 493 ? -53.399 -7.775 18.747 1.00 93.12 493 GLN A O 1
ATOM 4146 N N . LYS A 1 494 ? -52.722 -6.006 19.957 1.00 93.44 494 LYS A N 1
ATOM 4147 C CA . LYS A 1 494 ? -51.825 -5.477 18.913 1.00 93.44 494 LYS A CA 1
ATOM 4148 C C . LYS A 1 494 ? -50.648 -6.421 18.641 1.00 93.44 494 LYS A C 1
ATOM 4150 O O . LYS A 1 494 ? -50.291 -6.624 17.484 1.00 93.44 494 LYS A O 1
ATOM 4155 N N . LEU A 1 495 ? -50.071 -7.002 19.692 1.00 92.00 495 LEU A N 1
ATOM 4156 C CA . LEU A 1 495 ? -48.967 -7.963 19.613 1.00 92.00 495 LEU A CA 1
ATOM 4157 C C . LEU A 1 495 ? -49.409 -9.276 18.949 1.00 92.00 495 LEU A C 1
ATOM 4159 O O . LEU A 1 495 ? -48.746 -9.746 18.023 1.00 92.00 495 LEU A O 1
ATOM 4163 N N . LYS A 1 496 ? -50.591 -9.790 19.304 1.00 91.50 496 LYS A N 1
ATOM 4164 C CA . LYS A 1 496 ? -51.217 -10.956 18.656 1.00 91.50 496 LYS A CA 1
ATOM 4165 C C . LYS A 1 496 ? -51.440 -10.749 17.165 1.00 91.50 496 LYS A C 1
ATOM 4167 O O . LYS A 1 496 ? -51.094 -11.613 16.367 1.00 91.50 496 LYS A O 1
ATOM 4172 N N . ALA A 1 497 ? -51.916 -9.571 16.758 1.00 89.94 497 ALA A N 1
ATOM 4173 C CA . ALA A 1 497 ? -52.068 -9.227 15.340 1.00 89.94 497 ALA A CA 1
ATOM 4174 C C . ALA A 1 497 ? -50.734 -9.235 14.563 1.00 89.94 497 ALA A C 1
ATOM 4176 O O . ALA A 1 497 ? -50.726 -9.322 13.336 1.00 89.94 497 ALA A O 1
ATOM 4177 N N . LYS A 1 498 ? -49.602 -9.154 15.268 1.00 87.44 498 LYS A N 1
ATOM 4178 C CA . LYS A 1 498 ? -48.249 -9.264 14.720 1.00 87.44 498 LYS A CA 1
ATOM 4179 C C . LYS A 1 498 ? -47.640 -10.659 14.915 1.00 87.44 498 LYS A C 1
ATOM 4181 O O . LYS A 1 498 ? -46.478 -10.847 14.571 1.00 87.44 498 LYS A O 1
ATOM 4186 N N . GLY A 1 499 ? -48.387 -11.648 15.406 1.00 86.50 499 GLY A N 1
ATOM 4187 C CA . GLY A 1 499 ? -47.910 -13.017 15.639 1.00 86.50 499 GLY A CA 1
ATOM 4188 C C . GLY A 1 499 ? -47.024 -13.153 16.880 1.00 86.50 499 GLY A C 1
ATOM 4189 O O . GLY A 1 499 ? -46.003 -13.837 16.827 1.00 86.50 499 GLY A O 1
ATOM 4190 N N . ILE A 1 500 ? -47.356 -12.431 17.953 1.00 88.62 500 ILE A N 1
ATOM 4191 C CA . ILE A 1 500 ? -46.717 -12.509 19.273 1.00 88.62 500 ILE A CA 1
ATOM 4192 C C . ILE A 1 500 ? -47.836 -12.729 20.303 1.00 88.62 500 ILE A C 1
ATOM 4194 O O . ILE A 1 500 ? -48.556 -11.791 20.644 1.00 88.62 500 ILE A O 1
ATOM 4198 N N . ASP A 1 501 ? -48.015 -13.963 20.777 1.00 83.88 501 ASP A N 1
ATOM 4199 C CA . ASP A 1 501 ? -49.262 -14.357 21.453 1.00 83.88 501 ASP A CA 1
ATOM 4200 C C . ASP A 1 501 ? -49.274 -14.204 22.982 1.00 83.88 501 ASP A C 1
ATOM 4202 O O . ASP A 1 501 ? -50.348 -14.120 23.586 1.00 83.88 501 ASP A O 1
ATOM 4206 N N . ASP A 1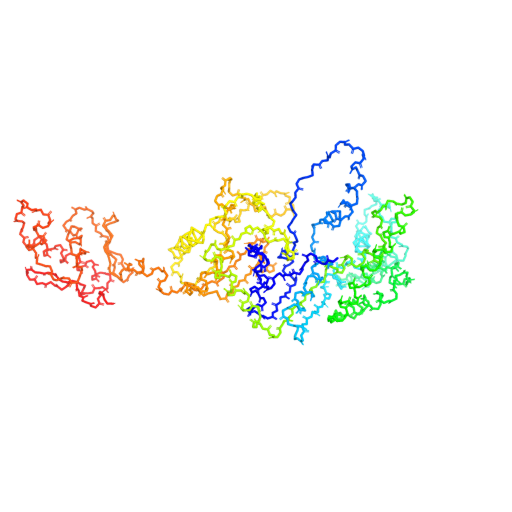 502 ? -48.105 -14.142 23.612 1.00 88.00 502 ASP A N 1
ATOM 4207 C CA . ASP A 1 502 ? -47.920 -14.289 25.062 1.00 88.00 502 ASP A CA 1
ATOM 4208 C C . ASP A 1 502 ? -46.767 -13.423 25.597 1.00 88.00 502 ASP A C 1
ATOM 4210 O O . ASP A 1 502 ? -46.011 -13.840 26.476 1.00 88.00 502 ASP A O 1
ATOM 4214 N N . PHE A 1 503 ? -46.624 -12.213 25.051 1.00 91.88 503 PHE A N 1
ATOM 4215 C CA . PHE A 1 503 ? -45.604 -11.249 25.471 1.00 91.88 503 PHE A CA 1
ATOM 4216 C C . PHE A 1 503 ? -45.798 -10.768 26.915 1.00 91.88 503 PHE A C 1
ATOM 4218 O O . PHE A 1 503 ? -44.862 -10.828 27.707 1.00 91.88 503 PHE A O 1
ATOM 4225 N N . PHE A 1 504 ? -47.014 -10.343 27.278 1.00 94.38 504 PHE A N 1
ATOM 4226 C CA . PHE A 1 504 ? -47.360 -9.995 28.656 1.00 94.38 504 PHE A CA 1
ATOM 4227 C C . PHE A 1 504 ? -48.129 -11.129 29.332 1.00 94.38 504 PHE A C 1
ATOM 4229 O O . PHE A 1 504 ? -49.219 -11.503 28.886 1.00 94.38 504 PHE A O 1
ATOM 4236 N N . ILE A 1 505 ? -47.602 -11.609 30.457 1.00 92.12 505 ILE A N 1
ATOM 4237 C CA . ILE A 1 505 ? -48.288 -12.499 31.393 1.00 92.12 505 ILE A CA 1
ATOM 4238 C C . ILE A 1 505 ? -49.030 -11.612 32.391 1.00 92.12 505 ILE A C 1
ATOM 4240 O O . ILE A 1 505 ? -48.418 -10.903 33.186 1.00 92.12 505 ILE A O 1
ATOM 4244 N N . THR A 1 506 ? -50.357 -11.619 32.324 1.00 91.75 506 THR A N 1
ATOM 4245 C CA . THR A 1 506 ? -51.215 -10.745 33.139 1.00 91.75 506 THR A CA 1
ATOM 4246 C C . THR A 1 506 ? -52.052 -11.529 34.137 1.00 91.75 506 THR A C 1
ATOM 4248 O O . THR A 1 506 ? -52.711 -12.500 33.758 1.00 91.75 506 THR A O 1
ATOM 4251 N N . THR A 1 507 ? -52.134 -11.041 35.373 1.00 91.25 507 THR A N 1
ATOM 4252 C CA . THR A 1 507 ? -53.163 -11.432 36.346 1.00 91.25 507 THR A CA 1
ATOM 4253 C C . THR A 1 507 ? -54.216 -10.324 36.475 1.00 91.25 507 THR A C 1
ATOM 4255 O O . THR A 1 507 ? -54.224 -9.355 35.715 1.00 91.25 507 THR A O 1
ATOM 4258 N N . ARG A 1 508 ? -55.132 -10.437 37.446 1.00 86.12 508 ARG A N 1
ATOM 4259 C CA . ARG A 1 508 ? -56.063 -9.341 37.773 1.00 86.12 508 ARG A CA 1
ATOM 4260 C C . ARG A 1 508 ? -55.378 -8.144 38.447 1.00 86.12 508 ARG A C 1
ATOM 4262 O O . ARG A 1 508 ? -56.009 -7.099 38.537 1.00 86.12 508 ARG A O 1
ATOM 4269 N N . GLN A 1 509 ? -54.149 -8.307 38.938 1.00 91.06 509 GLN A N 1
ATOM 4270 C CA . GLN A 1 509 ? -53.456 -7.330 39.791 1.00 91.06 509 GLN A CA 1
ATOM 4271 C C . GLN A 1 509 ? -52.042 -6.985 39.308 1.00 91.06 509 GLN A C 1
ATOM 4273 O O . GLN A 1 509 ? -51.464 -6.015 39.789 1.00 91.06 509 GLN A O 1
ATOM 4278 N N . SER A 1 510 ? -51.481 -7.757 38.378 1.00 93.88 510 SER A N 1
ATOM 4279 C CA . SER A 1 510 ? -50.092 -7.618 37.948 1.00 93.88 510 SER A CA 1
ATOM 4280 C C . SER A 1 510 ? -49.884 -7.934 36.469 1.00 93.88 510 SER A C 1
ATOM 4282 O O . SER A 1 510 ? -50.723 -8.561 35.808 1.00 93.88 510 SER A O 1
ATOM 4284 N N . VAL A 1 511 ? -48.731 -7.508 35.961 1.00 95.19 511 VAL A N 1
ATOM 4285 C CA . VAL A 1 511 ? -48.212 -7.813 34.631 1.00 95.19 511 VAL A CA 1
ATOM 4286 C C . VAL A 1 511 ? -46.712 -8.097 34.706 1.00 95.19 511 VAL A C 1
ATOM 4288 O O . VAL A 1 511 ? -45.970 -7.381 35.369 1.00 95.19 511 VAL A O 1
ATOM 4291 N N . LYS A 1 512 ? -46.260 -9.125 33.989 1.00 95.06 512 LYS A N 1
ATOM 4292 C CA . LYS A 1 512 ? -44.842 -9.450 33.798 1.00 95.06 512 LYS A CA 1
ATOM 4293 C C . LYS A 1 512 ? -44.570 -9.686 32.312 1.00 95.06 512 LYS A C 1
ATOM 4295 O O . LYS A 1 512 ? -45.418 -10.255 31.618 1.00 95.06 512 LYS A O 1
ATOM 4300 N N . ILE A 1 513 ? -43.407 -9.269 31.814 1.00 92.44 513 ILE A N 1
ATOM 4301 C CA . ILE A 1 513 ? -42.961 -9.659 30.470 1.00 92.44 513 ILE A CA 1
ATOM 4302 C C . ILE A 1 513 ? -42.518 -11.127 30.520 1.00 92.44 513 ILE A C 1
ATOM 4304 O O . ILE A 1 513 ? -41.807 -11.555 31.427 1.00 92.44 513 ILE A O 1
ATOM 4308 N N . ASN A 1 514 ? -42.977 -11.926 29.563 1.00 88.12 514 ASN A N 1
ATOM 4309 C CA . ASN A 1 514 ? -42.621 -13.335 29.485 1.00 88.12 514 ASN A CA 1
ATOM 4310 C C . ASN A 1 514 ? -41.116 -13.488 29.213 1.00 88.12 514 ASN A C 1
ATOM 4312 O O . ASN A 1 514 ? -40.604 -12.979 28.215 1.00 88.12 514 ASN A O 1
ATOM 4316 N N . GLU A 1 515 ? -40.426 -14.218 30.093 1.00 85.56 515 GLU A N 1
ATOM 4317 C CA . GLU A 1 515 ? -38.963 -14.359 30.109 1.00 85.56 515 GLU A CA 1
ATOM 4318 C C . GLU A 1 515 ? -38.392 -14.840 28.773 1.00 85.56 515 GLU A C 1
ATOM 4320 O O . GLU A 1 515 ? -37.297 -14.434 28.400 1.00 85.56 515 GLU A O 1
ATOM 4325 N N . LYS A 1 516 ? -39.161 -15.611 27.993 1.00 82.06 516 LYS A N 1
ATOM 4326 C CA . LYS A 1 516 ? -38.741 -16.084 26.664 1.00 82.06 516 LYS A CA 1
ATOM 4327 C C . LYS A 1 516 ? -38.440 -14.965 25.657 1.00 82.06 516 LYS A C 1
ATOM 4329 O O . LYS A 1 516 ? -37.866 -15.236 24.606 1.00 82.06 516 LYS A O 1
ATOM 4334 N N . TYR A 1 517 ? -38.910 -13.746 25.924 1.00 79.12 517 TYR A N 1
ATOM 4335 C CA . TYR A 1 517 ? -38.645 -12.571 25.098 1.00 79.12 517 TYR A CA 1
ATOM 4336 C C . TYR A 1 517 ? -37.529 -11.683 25.668 1.00 79.12 517 TYR A C 1
ATOM 4338 O O . TYR A 1 517 ? -37.022 -10.830 24.948 1.00 79.12 517 TYR A O 1
ATOM 4346 N N . LEU A 1 518 ? -37.130 -11.892 26.925 1.00 75.25 518 LEU A N 1
ATOM 4347 C CA . LEU A 1 518 ? -36.056 -11.152 27.599 1.00 75.25 518 LEU A CA 1
ATOM 4348 C C . LEU A 1 518 ? -34.692 -11.870 27.504 1.00 75.25 518 LEU A C 1
ATOM 4350 O O . LEU A 1 518 ? -33.685 -11.317 27.936 1.00 75.25 518 LEU A O 1
ATOM 4354 N N . SER A 1 519 ? -34.665 -13.092 26.946 1.00 55.56 519 SER A N 1
ATOM 4355 C CA . SER A 1 519 ? -33.498 -13.988 26.839 1.00 55.56 519 SER A CA 1
ATOM 4356 C C . SER A 1 519 ? -32.791 -14.007 25.478 1.00 55.56 519 SER A C 1
ATOM 4358 O O . SER A 1 519 ? -33.470 -14.095 24.417 1.00 55.56 519 SER A O 1
#

Foldseek 3Di:
DDLAADPLVCPQLADEALLQLVVLVCCLPPLKDKCVLVLSLLFADDDDDDDDPDDVCVVVVVVVVVVCVVVVPDDAFFDLLSLVNLLNVQCVQAVPFKKKKKWFFCCLAPVLPFWDQVQLVLLVVLLVVVVVPDPPDDPVSCVPQDPVSNVQSVVCPPPVNPPVVDRDGDCCRNTPTDPLCCCVAVVVPHDPLLNVLCCQQHVDNVGHMDISVSSVSNSVSLVVVLVVLQVVCVVDVNPSPDDHSSNVVVRVSRGRMMMMMGGDDCPSSVVSSVVSLVCQQVVVRDFHDCYHSHSAHYRHDARQPRPDDADRLVVLLVVVLVQVVVQCVVPVAQKDKDADSQWDQDAPDDPDPDDGDGDGPPDDVNSNRHSVSSSVVSCCVVVQKPFPDKDFAAPDPPRRTGRGIMTTIGGDPCNVVVVVPPQCWDADLVQQWTHHNNDTDHDDHPDLLSLLRVVCRVPQQDKAWLQNSQCVSPVVDRDDSVSNVVSVVVVQVSCVVVVRRPQWDDDSTIIHGDVVRRD

pLDDT: mean 74.04, std 18.38, range [28.02, 95.38]

Secondary structure (DSSP, 8-state):
--S----TT-TT-PBPPHHHHHHHHHHHHHSEEETTSGGGGSPP--------S-SHHHHHHHHHHHHHHHHHS-SSS--HHHHHHHHHHHHHH-TTT-EEEEEE-HHHHTSSTTEETHHHHHHHHHHHHHHTT--S--TTGGGGS-HHHHHHHHHTTSTTTSTTS-----HHHHSEEPHHHIIIIIS--S-HHHHHHHHHHHSSTT--EE-HHHHHHHHHHHHHHHHHHHHHHHHSSS-TT---HHHHHHHHHHHHEEEEEE-S--HHHHHHHHHHHHHHHTT---SB-S-SS--SSSSSS----TT--PPPHHHHHHHHHHHHHHHHHHH--SEEEE--TT--------SSSS----PPPTT-TTGGG--HHHHHHHHHHTTSEEEEEEEES-SSTT------EEEEEEE-TTTTTTTS---SEEEETTTTEEEETTEEEE--TTSHHHHHHHHHTTSTTSPEEHHHHHHHH-TT----HHHHHHHHHHHHHHHHTTT---SEEE-SSEEEE-GGGT-

Radius of gyration: 34.55 Å; chains: 1; bounding box: 91×52×98 Å

Sequence (519 aa):
MSRNTLDLENKAKCYLDEKELFILYSLYRQRRISTMWSNVFVPNNSERLHIPEDEEDKVKYFERQASEVYQRLNSKKQSAIVFSYLLELGKALDPEGFSLYCNADYALLDGGFLYDDDNHSLMWEYFQHILSDKKDIPDKKFEALTKEQKKAVEDCLLEENLKDGKVQFPSSLAYQPIKEYKEAILEKKADKDFIELVNKLITDYDGGRWNTEDVERFLEIWYRHNKEQFRQNALSEKTFLHEDAQTKIARLIFENADVHLSIKNTERLEQYLTDYIKRYKDDELDGKCRSGLTGSFFSSGLSIPLHTKMFGFKKQKDILLQHLKEQYDKYQRSDLEIGHPYIEPEYIGNDRTDGVKITLSETNEEQELFLFVHTMIALSYDKELVIKDFDYGTKGIFDLYDRGFLFQVKLTSNLFADDIRKEKVYFDAEKSVLIVNDKEIKVQKFNDQYHTLRIIFEEPNEEWFFSRISEKYDPSDNLPDKKFYNAIYQLNQKLKAKGIDDFFITTRQSVKINEKYLS